Protein AF-A0A498MNS9-F1 (afdb_monomer_lite)

InterPro domains:
  IPR002677 Large ribosomal subunit protein bL32 [PF01783] (66-121)
  IPR002677 Large ribosomal subunit protein bL32 [TIGR01031] (66-114)
  IPR011332 Zinc-binding ribosomal protein [SSF57829] (63-121)
  IPR034607 Coiled-coil domain-containing protein 127 [PF28343] (190-425)
  IPR034607 Coiled-coil domain-containing protein 127 [PTHR31958] (163-426)

Structure (mmCIF, N/CA/C/O backbone):
data_AF-A0A498MNS9-F1
#
_entry.id   AF-A0A498MNS9-F1
#
loop_
_atom_site.group_PDB
_atom_site.id
_atom_site.type_symbol
_atom_site.label_atom_id
_atom_site.label_alt_id
_atom_site.label_comp_id
_atom_site.label_asym_id
_atom_site.label_entity_id
_atom_site.label_seq_id
_atom_site.pdbx_PDB_ins_code
_atom_site.Cartn_x
_atom_site.Cartn_y
_atom_site.Cartn_z
_atom_site.occupancy
_atom_site.B_iso_or_equiv
_atom_site.auth_seq_id
_atom_site.auth_comp_id
_atom_site.auth_asym_id
_atom_site.auth_atom_id
_atom_site.pdbx_PDB_model_num
ATOM 1 N N . MET A 1 1 ? -35.831 -15.239 -23.047 1.00 54.38 1 MET A N 1
ATOM 2 C CA . MET A 1 1 ? -35.085 -14.597 -24.155 1.00 54.38 1 MET A CA 1
ATOM 3 C C . MET A 1 1 ? -33.634 -15.037 -24.054 1.00 54.38 1 MET A C 1
ATOM 5 O O . MET A 1 1 ? -33.126 -15.076 -22.940 1.00 54.38 1 MET A O 1
ATOM 9 N N . SER A 1 2 ? -32.997 -15.448 -25.152 1.00 64.31 2 SER A N 1
ATOM 10 C CA . SER A 1 2 ? -31.610 -15.935 -25.119 1.00 64.31 2 SER A CA 1
ATOM 11 C C . SER A 1 2 ? -30.635 -14.805 -24.759 1.00 64.31 2 SER A C 1
ATOM 13 O O . SER A 1 2 ? -30.847 -13.654 -25.143 1.00 64.31 2 SER A O 1
ATOM 15 N N . LEU A 1 3 ? -29.537 -15.133 -24.068 1.00 61.75 3 LEU A N 1
ATOM 16 C CA . LEU A 1 3 ? -28.428 -14.204 -23.785 1.00 61.75 3 LEU A CA 1
ATOM 17 C C . LEU A 1 3 ? -27.910 -13.505 -25.055 1.00 61.75 3 LEU A C 1
ATOM 19 O O . LEU A 1 3 ? -27.561 -12.329 -25.020 1.00 61.75 3 LEU A O 1
ATOM 23 N N . SER A 1 4 ? -27.949 -14.194 -26.198 1.00 63.38 4 SER A N 1
ATOM 24 C CA . SER A 1 4 ? -27.616 -13.626 -27.507 1.00 63.38 4 SER A CA 1
ATOM 25 C C . SER A 1 4 ? -28.572 -12.509 -27.944 1.00 63.38 4 SER A C 1
ATOM 27 O O . SER A 1 4 ? -28.119 -11.494 -28.466 1.00 63.38 4 SER A O 1
ATOM 29 N N . GLY A 1 5 ? -29.875 -12.640 -27.680 1.00 72.88 5 GLY A N 1
ATOM 30 C CA . GLY A 1 5 ? -30.862 -11.603 -27.990 1.00 72.88 5 GLY A CA 1
ATOM 31 C C . GLY A 1 5 ? -30.709 -10.363 -27.109 1.00 72.88 5 GLY A C 1
ATOM 32 O O . GLY A 1 5 ? -30.878 -9.243 -27.585 1.00 72.88 5 GLY A O 1
ATOM 33 N N . LEU A 1 6 ? -30.324 -10.550 -25.842 1.00 73.12 6 LEU A N 1
ATOM 34 C CA . LEU A 1 6 ? -30.111 -9.450 -24.897 1.00 73.12 6 LEU A CA 1
ATOM 35 C C . LEU A 1 6 ? -28.834 -8.664 -25.237 1.00 73.12 6 LEU A C 1
ATOM 37 O O . LEU A 1 6 ? -28.858 -7.436 -25.267 1.00 73.12 6 LEU A O 1
ATOM 41 N N . LEU A 1 7 ? -27.756 -9.358 -25.616 1.00 72.38 7 LEU A N 1
ATOM 42 C CA . LEU A 1 7 ? -26.520 -8.730 -26.097 1.00 72.38 7 LEU A CA 1
ATOM 43 C C . LEU A 1 7 ? -26.726 -7.971 -27.415 1.00 72.38 7 LEU A C 1
ATOM 45 O O . LEU A 1 7 ? -26.225 -6.858 -27.569 1.00 72.38 7 LEU A O 1
ATOM 49 N N . GLN A 1 8 ? -27.513 -8.519 -28.346 1.00 70.00 8 GLN A N 1
ATOM 50 C CA . GLN A 1 8 ? -27.860 -7.820 -29.588 1.00 70.00 8 GLN A CA 1
ATOM 51 C C . GLN A 1 8 ? -28.734 -6.587 -29.338 1.00 70.00 8 GLN A C 1
ATOM 53 O O . GLN A 1 8 ? -28.559 -5.561 -29.997 1.00 70.00 8 GLN A O 1
ATOM 58 N N . PHE A 1 9 ? -29.660 -6.659 -28.382 1.00 76.62 9 PHE A N 1
ATOM 59 C CA . PHE A 1 9 ? -30.504 -5.528 -28.006 1.00 76.62 9 PHE A CA 1
ATOM 60 C C . PHE A 1 9 ? -29.696 -4.403 -27.346 1.00 76.62 9 PHE A C 1
ATOM 62 O O . PHE A 1 9 ? -29.847 -3.237 -27.717 1.00 76.62 9 PHE A O 1
ATOM 69 N N . VAL A 1 10 ? -28.792 -4.744 -26.424 1.00 77.69 10 VAL A N 1
ATOM 70 C CA . VAL A 1 10 ? -27.886 -3.777 -25.786 1.00 77.69 10 VAL A CA 1
ATOM 71 C C . VAL A 1 10 ? -26.936 -3.161 -26.814 1.00 77.69 10 VAL A C 1
ATOM 73 O O . VAL A 1 10 ? -26.810 -1.940 -26.854 1.00 77.69 10 VAL A O 1
ATOM 76 N N . GLY A 1 11 ? -26.360 -3.964 -27.715 1.00 78.44 11 GLY A N 1
ATOM 77 C CA . GLY A 1 11 ? -25.499 -3.463 -28.791 1.00 78.44 11 GLY A CA 1
ATOM 78 C C . GLY A 1 11 ? -26.210 -2.459 -29.705 1.00 78.44 11 GLY A C 1
ATOM 79 O O . GLY A 1 11 ? -25.687 -1.382 -29.978 1.00 78.44 11 GLY A O 1
ATOM 80 N N . ARG A 1 12 ? -27.455 -2.753 -30.103 1.00 77.00 12 ARG A N 1
ATOM 81 C CA . ARG A 1 12 ? -28.282 -1.833 -30.909 1.00 77.00 12 ARG A CA 1
ATOM 82 C C . ARG A 1 12 ? -28.687 -0.569 -30.151 1.00 77.00 12 ARG A C 1
ATOM 84 O O . ARG A 1 12 ? -28.869 0.478 -30.767 1.00 77.00 12 ARG A O 1
ATOM 91 N N . SER A 1 13 ? -28.858 -0.665 -28.835 1.00 75.62 13 SER A N 1
ATOM 92 C CA . SER A 1 13 ? -29.242 0.473 -27.995 1.00 75.62 13 SER A CA 1
ATOM 93 C C . SER A 1 13 ? -28.069 1.430 -27.791 1.00 75.62 13 SER A C 1
ATOM 95 O O . SER A 1 13 ? -28.252 2.640 -27.893 1.00 75.62 13 SER A O 1
ATOM 97 N N . LEU A 1 14 ? -26.862 0.891 -27.598 1.00 77.88 14 LEU A N 1
ATOM 98 C CA . LEU A 1 14 ? -25.627 1.670 -27.493 1.00 77.88 14 LEU A CA 1
ATOM 99 C C . LEU A 1 14 ? -25.292 2.389 -28.804 1.00 77.88 14 LEU A C 1
ATOM 101 O O . LEU A 1 14 ? -25.044 3.589 -28.777 1.00 77.88 14 LEU A O 1
ATOM 105 N N . GLN A 1 15 ? -25.418 1.715 -29.951 1.00 73.56 15 GLN A N 1
ATOM 106 C CA . GLN A 1 15 ? -25.211 2.349 -31.261 1.00 73.56 15 GLN A CA 1
ATOM 107 C C . GLN A 1 15 ? -26.177 3.515 -31.521 1.00 73.56 15 GLN A C 1
ATOM 109 O O . GLN A 1 15 ? -25.787 4.537 -32.078 1.00 73.56 15 GLN A O 1
ATOM 114 N N . ARG A 1 16 ? -27.445 3.404 -31.099 1.00 75.19 16 ARG A N 1
ATOM 115 C CA . ARG A 1 16 ? -28.406 4.518 -31.217 1.00 75.19 16 ARG A CA 1
ATOM 116 C C . ARG A 1 16 ? -28.069 5.678 -30.292 1.00 75.19 16 ARG A C 1
ATOM 118 O O . ARG A 1 16 ? -28.334 6.824 -30.647 1.00 75.19 16 ARG A O 1
ATOM 125 N N . LEU A 1 17 ? -27.536 5.383 -29.111 1.00 76.69 17 LEU A N 1
ATOM 126 C CA . LEU A 1 17 ? -27.167 6.395 -28.131 1.00 76.69 17 LEU A CA 1
ATOM 127 C C . LEU A 1 17 ? -25.922 7.165 -28.592 1.00 76.69 17 LEU A C 1
ATOM 129 O O . LEU A 1 17 ? -25.928 8.390 -28.538 1.00 76.69 17 LEU A O 1
ATOM 133 N N . GLU A 1 18 ? -24.929 6.475 -29.158 1.00 73.25 18 GLU A N 1
ATOM 134 C CA . GLU A 1 18 ? -23.780 7.099 -29.829 1.00 73.25 18 GLU A CA 1
ATOM 135 C C . GLU A 1 18 ? -24.211 7.985 -31.001 1.00 73.25 18 GLU A C 1
ATOM 137 O O . GLU A 1 18 ? -23.781 9.133 -31.086 1.00 73.25 18 GLU A O 1
ATOM 142 N N . LEU A 1 19 ? -25.120 7.504 -31.858 1.00 70.69 19 LEU A N 1
ATOM 143 C CA . LEU A 1 19 ? -25.599 8.280 -33.006 1.00 70.69 19 LEU A CA 1
ATOM 144 C C . LEU A 1 19 ? -26.321 9.567 -32.571 1.00 70.69 19 LEU A C 1
ATOM 146 O O . LEU A 1 19 ? -26.144 10.620 -33.178 1.00 70.69 19 LEU A O 1
ATOM 150 N N . ARG A 1 20 ? -27.117 9.497 -31.497 1.00 72.50 20 ARG A N 1
ATOM 151 C CA . ARG A 1 20 ? -27.817 10.671 -30.955 1.00 72.50 20 ARG A CA 1
ATOM 152 C C . ARG A 1 20 ? -26.892 11.640 -30.234 1.00 72.50 20 ARG A C 1
ATOM 154 O O . ARG A 1 20 ? -27.123 12.840 -30.318 1.00 72.50 20 ARG A O 1
ATOM 161 N N . LEU A 1 21 ? -25.859 11.147 -29.553 1.00 71.75 21 LEU A N 1
ATOM 162 C CA . LEU A 1 21 ? -24.833 12.001 -28.953 1.00 71.75 21 LEU A CA 1
ATOM 163 C C . LEU A 1 21 ? -24.004 12.715 -30.027 1.00 71.75 21 LEU A C 1
ATOM 165 O O . LEU A 1 21 ? -23.741 13.904 -29.883 1.00 71.75 21 LEU A O 1
ATOM 169 N N . ALA A 1 22 ? -23.660 12.031 -31.121 1.00 64.50 22 ALA A N 1
ATOM 170 C CA . ALA A 1 22 ? -22.956 12.632 -32.253 1.00 64.50 22 ALA A CA 1
ATOM 171 C C . ALA A 1 22 ? -23.794 13.724 -32.944 1.00 64.50 22 ALA A C 1
ATOM 173 O O . ALA A 1 22 ? -23.281 14.808 -33.215 1.00 64.50 22 ALA A O 1
ATOM 174 N N . GLN A 1 23 ? -25.096 13.482 -33.141 1.00 68.44 23 GLN A N 1
ATOM 175 C CA . GLN A 1 23 ? -26.033 14.482 -33.675 1.00 68.44 23 GLN A CA 1
ATOM 176 C C . GLN A 1 23 ? -26.231 15.670 -32.722 1.00 68.44 23 GLN A C 1
ATOM 178 O O . GLN A 1 23 ? -26.249 16.815 -33.163 1.00 68.44 23 GLN A O 1
ATOM 183 N N . ALA A 1 24 ? -26.334 15.424 -31.412 1.00 67.62 24 ALA A N 1
ATOM 184 C CA . ALA A 1 24 ? -26.451 16.486 -30.410 1.00 67.62 24 ALA A CA 1
ATOM 185 C C . ALA A 1 24 ? -25.174 17.337 -30.288 1.00 67.62 24 ALA A C 1
ATOM 187 O O . ALA A 1 24 ? -25.247 18.497 -29.893 1.00 67.62 24 ALA A O 1
ATOM 188 N N . ALA A 1 25 ? -24.018 16.772 -30.643 1.00 70.44 25 ALA A N 1
ATOM 189 C CA . ALA A 1 25 ? -22.735 17.463 -30.698 1.00 70.44 25 ALA A CA 1
ATOM 190 C C . ALA A 1 25 ? -22.454 18.139 -32.059 1.00 70.44 25 ALA A C 1
ATOM 192 O O . ALA A 1 25 ? -21.362 18.666 -32.248 1.00 70.44 25 ALA A O 1
ATOM 193 N N . GLY A 1 26 ? -23.419 18.148 -32.990 1.00 51.19 26 GLY A N 1
ATOM 194 C CA . GLY A 1 26 ? -23.318 18.873 -34.263 1.00 51.19 26 GLY A CA 1
ATOM 195 C C . GLY A 1 26 ? -22.432 18.211 -35.322 1.00 51.19 26 GLY A C 1
ATOM 196 O O . GLY A 1 26 ? -22.042 18.864 -36.285 1.00 51.19 26 GLY A O 1
ATOM 197 N N . PHE A 1 27 ? -22.103 16.925 -35.168 1.00 54.16 27 PHE A N 1
ATOM 198 C CA . PHE A 1 27 ? -21.364 16.181 -36.188 1.00 54.16 27 PHE A CA 1
ATOM 199 C C . PHE A 1 27 ? -22.334 15.645 -37.247 1.00 54.16 27 PHE A C 1
ATOM 201 O O . PHE A 1 27 ? -22.854 14.532 -37.128 1.00 54.16 27 PHE A O 1
ATOM 208 N N . ASP A 1 28 ? -22.580 16.432 -38.294 1.00 45.22 28 ASP A N 1
ATOM 209 C CA . ASP A 1 28 ? -23.341 15.975 -39.454 1.00 45.22 28 ASP A CA 1
ATOM 210 C C . ASP A 1 28 ? -22.520 14.979 -40.296 1.00 45.22 28 ASP A C 1
ATOM 212 O O . ASP A 1 28 ? -21.557 15.321 -40.975 1.00 45.22 28 ASP A O 1
ATOM 216 N N . SER A 1 29 ? -22.947 13.715 -40.232 1.00 47.81 29 SER A N 1
ATOM 217 C CA . SER A 1 29 ? -22.805 12.662 -41.246 1.00 47.81 29 SER A CA 1
ATOM 218 C C . SER A 1 29 ? -21.430 12.486 -41.920 1.00 47.81 29 SER A C 1
ATOM 220 O O . SER A 1 29 ? -21.257 12.796 -43.100 1.00 47.81 29 SER A O 1
ATOM 222 N N . PHE A 1 30 ? -20.503 11.788 -41.258 1.00 43.62 30 PHE A N 1
ATOM 223 C CA . PHE A 1 30 ? -19.443 11.072 -41.977 1.00 43.62 30 PHE A CA 1
ATOM 224 C C . PHE A 1 30 ? -19.963 9.702 -42.435 1.00 43.62 30 PHE A C 1
ATOM 226 O O . PHE A 1 30 ? -20.136 8.781 -41.635 1.00 43.62 30 PHE A O 1
ATOM 233 N N . GLY A 1 31 ? -20.236 9.571 -43.736 1.00 51.41 31 GLY A N 1
ATOM 234 C CA . GLY A 1 31 ? -20.428 8.269 -44.380 1.00 51.41 31 GLY A CA 1
ATOM 235 C C . GLY A 1 31 ? -19.128 7.446 -44.376 1.00 51.41 31 GLY A C 1
ATOM 236 O O . GLY A 1 31 ? -18.044 8.011 -44.212 1.00 51.41 31 GLY A O 1
ATOM 237 N N . PRO A 1 32 ? -19.191 6.113 -44.550 1.00 45.16 32 PRO A N 1
ATOM 238 C CA . PRO A 1 32 ? -18.001 5.272 -44.502 1.00 45.16 32 PRO A CA 1
ATOM 239 C C . PRO A 1 32 ? -17.134 5.512 -45.747 1.00 45.16 32 PRO A C 1
ATOM 241 O O . PRO A 1 32 ? -17.476 5.076 -46.844 1.00 45.16 32 PRO A O 1
ATOM 244 N N . ALA A 1 33 ? -16.004 6.202 -45.584 1.00 39.38 33 ALA A N 1
ATOM 245 C CA . ALA A 1 33 ? -14.992 6.339 -46.626 1.00 39.38 33 ALA A CA 1
ATOM 246 C C . ALA A 1 33 ? -14.007 5.158 -46.576 1.00 39.38 33 ALA A C 1
ATOM 248 O O . ALA A 1 33 ? -13.471 4.810 -45.522 1.00 39.38 33 ALA A O 1
ATOM 249 N N . LEU A 1 34 ? -13.779 4.539 -47.735 1.00 39.81 34 LEU A N 1
ATOM 250 C CA . LEU A 1 34 ? -12.823 3.454 -47.952 1.00 39.81 34 LEU A CA 1
ATOM 251 C C . LEU A 1 34 ? -11.392 3.967 -47.692 1.00 39.81 34 LEU A C 1
ATOM 253 O O . LEU A 1 34 ? -10.909 4.841 -48.410 1.00 39.81 34 LEU A O 1
ATOM 257 N N . ALA A 1 35 ? -10.697 3.434 -46.687 1.00 35.97 35 ALA A N 1
ATOM 258 C CA . ALA A 1 35 ? -9.305 3.793 -46.423 1.00 35.97 35 ALA A CA 1
ATOM 259 C C . ALA A 1 35 ? -8.363 2.977 -47.326 1.00 35.97 35 ALA A C 1
ATOM 261 O O . ALA A 1 35 ? -8.103 1.803 -47.065 1.00 35.97 35 ALA A O 1
ATOM 262 N N . VAL A 1 36 ? -7.833 3.602 -48.381 1.00 38.34 36 VAL A N 1
ATOM 263 C CA . VAL A 1 36 ? -6.675 3.088 -49.129 1.00 38.34 36 VAL A CA 1
ATOM 264 C C . VAL A 1 36 ? -5.430 3.788 -48.593 1.00 38.34 36 VAL A C 1
ATOM 266 O O . VAL A 1 36 ? -5.322 5.010 -48.644 1.00 38.34 36 VAL A O 1
ATOM 269 N N . ASN A 1 37 ? -4.500 3.010 -48.043 1.00 35.88 37 ASN A N 1
ATOM 270 C CA . ASN A 1 37 ? -3.273 3.518 -47.440 1.00 35.88 37 ASN A CA 1
ATOM 271 C C . ASN A 1 37 ? -2.196 3.675 -48.532 1.00 35.88 37 ASN A C 1
ATOM 273 O O . ASN A 1 37 ? -1.718 2.676 -49.067 1.00 35.88 37 ASN A O 1
ATOM 277 N N . GLY A 1 38 ? -1.828 4.912 -48.873 1.00 36.38 38 GLY A N 1
ATOM 278 C CA . GLY A 1 38 ? -0.730 5.238 -49.793 1.00 36.38 38 GLY A CA 1
ATOM 279 C C . GLY A 1 38 ? 0.237 6.245 -49.151 1.00 36.38 38 GLY A C 1
ATOM 280 O O . GLY A 1 38 ? -0.215 7.104 -48.394 1.00 36.38 38 GLY A O 1
ATOM 281 N N . PRO A 1 39 ? 1.558 6.155 -49.395 1.00 39.47 39 PRO A N 1
ATOM 282 C CA . PRO A 1 39 ? 2.537 7.001 -48.721 1.00 39.47 39 PRO A CA 1
ATOM 283 C C . PRO A 1 39 ? 2.479 8.440 -49.256 1.00 39.47 39 PRO A C 1
ATOM 285 O O . PRO A 1 39 ? 2.589 8.676 -50.457 1.00 39.47 39 PRO A O 1
ATOM 288 N N . GLN A 1 40 ? 2.318 9.404 -48.345 1.00 34.16 40 GLN A N 1
ATOM 289 C CA . GLN A 1 40 ? 2.332 10.838 -48.637 1.00 34.16 40 GLN A CA 1
ATOM 290 C C . GLN A 1 40 ? 3.698 11.275 -49.176 1.00 34.16 40 GLN A C 1
ATOM 292 O O . GLN A 1 40 ? 4.693 11.281 -48.453 1.00 34.16 40 GLN A O 1
ATOM 297 N N . ILE A 1 41 ? 3.722 11.711 -50.433 1.00 41.12 41 ILE A N 1
ATOM 298 C CA . ILE A 1 41 ? 4.791 12.533 -50.997 1.00 41.12 41 ILE A CA 1
ATOM 299 C C . ILE A 1 41 ? 4.107 13.724 -51.671 1.00 41.12 41 ILE A C 1
ATOM 301 O O . ILE A 1 41 ? 3.761 13.638 -52.840 1.00 41.12 41 ILE A O 1
ATOM 305 N N . LEU A 1 42 ? 3.857 14.805 -50.924 1.00 32.44 42 LEU A N 1
ATOM 306 C CA . LEU A 1 42 ? 3.933 16.190 -51.419 1.00 32.44 42 LEU A CA 1
ATOM 307 C C . LEU A 1 42 ? 3.801 17.192 -50.244 1.00 32.44 42 LEU A C 1
ATOM 309 O O . LEU A 1 42 ? 3.102 16.889 -49.274 1.00 32.44 42 LEU A O 1
ATOM 313 N N . PRO A 1 43 ? 4.446 18.376 -50.307 1.00 41.09 43 PRO A N 1
ATOM 314 C CA . PRO A 1 43 ? 4.359 19.404 -49.273 1.00 41.09 43 PRO A CA 1
ATOM 315 C C . PRO A 1 43 ? 3.013 20.138 -49.334 1.00 41.09 43 PRO A C 1
ATOM 317 O O . PRO A 1 43 ? 2.502 20.422 -50.417 1.00 41.09 43 PRO A O 1
ATOM 320 N N . GLN A 1 44 ? 2.455 20.458 -48.163 1.00 31.78 44 GLN A N 1
ATOM 321 C CA . GLN A 1 44 ? 1.212 21.218 -48.028 1.00 31.78 44 GLN A CA 1
ATOM 322 C C . GLN A 1 44 ? 1.333 22.602 -48.678 1.00 31.78 44 GLN A C 1
ATOM 324 O O . GLN A 1 44 ? 2.264 23.360 -48.406 1.00 31.78 44 GLN A O 1
ATOM 329 N N . SER A 1 45 ? 0.359 22.921 -49.527 1.00 34.28 45 SER A N 1
ATOM 330 C CA . SER A 1 45 ? 0.161 24.237 -50.117 1.00 34.28 45 SER A CA 1
ATOM 331 C C . SER A 1 45 ? -0.232 25.252 -49.047 1.00 34.28 45 SER A C 1
ATOM 333 O O . SER A 1 45 ? -1.192 25.049 -48.303 1.00 34.28 45 SER A O 1
ATOM 335 N N . HIS A 1 46 ? 0.493 26.368 -49.023 1.00 36.81 46 HIS A N 1
ATOM 336 C CA . HIS A 1 46 ? 0.083 27.595 -48.359 1.00 36.81 46 HIS A CA 1
ATOM 337 C C . HIS A 1 46 ? -1.306 28.017 -48.859 1.00 36.81 46 HIS A C 1
ATOM 339 O O . HIS A 1 46 ? -1.463 28.340 -50.034 1.00 36.81 46 HIS A O 1
ATOM 345 N N . HIS A 1 47 ? -2.292 28.046 -47.964 1.00 34.72 47 HIS A N 1
ATOM 346 C CA . HIS A 1 47 ? -3.485 28.865 -48.139 1.00 34.72 47 HIS A CA 1
ATOM 347 C C . HIS A 1 47 ? -3.328 30.116 -47.279 1.00 34.72 47 HIS A C 1
ATOM 349 O O . HIS A 1 47 ? -3.354 30.058 -46.054 1.00 34.72 47 HIS A O 1
ATOM 355 N N . SER A 1 48 ? -3.130 31.243 -47.954 1.00 37.66 48 SER A N 1
ATOM 356 C CA . SER A 1 48 ? -3.360 32.582 -47.428 1.00 37.66 48 SER A CA 1
ATOM 357 C C . SER A 1 48 ? -4.689 33.082 -47.987 1.00 37.66 48 SER A C 1
ATOM 359 O O . SER A 1 48 ? -4.780 33.295 -49.196 1.00 37.66 48 SER A O 1
ATOM 361 N N . SER A 1 49 ? -5.703 33.231 -47.141 1.00 34.69 49 SER A N 1
ATOM 362 C CA . SER A 1 49 ? -6.646 34.365 -47.119 1.00 34.69 49 SER A CA 1
ATOM 363 C C . SER A 1 49 ? -7.739 34.096 -46.082 1.00 34.69 49 SER A C 1
ATOM 365 O O . SER A 1 49 ? -8.450 33.101 -46.161 1.00 34.69 49 SER A O 1
ATOM 367 N N . ASP A 1 50 ? -7.813 35.028 -45.136 1.00 37.22 50 ASP A N 1
ATOM 368 C CA . ASP A 1 50 ? -9.024 35.516 -44.479 1.00 37.22 50 ASP A CA 1
ATOM 369 C C . ASP A 1 50 ? -9.760 34.586 -43.505 1.00 37.22 50 ASP A C 1
ATOM 371 O O . ASP A 1 50 ? -10.807 34.035 -43.815 1.00 37.22 50 ASP A O 1
ATOM 375 N N . GLU A 1 51 ? -9.256 34.533 -42.266 1.00 38.97 51 GLU A N 1
ATOM 376 C CA . GLU A 1 51 ? -10.103 34.512 -41.060 1.00 38.97 51 GLU A CA 1
ATOM 377 C C . GLU A 1 51 ? -9.306 35.027 -39.838 1.00 38.97 51 GLU A C 1
ATOM 379 O O . GLU A 1 51 ? -8.993 34.320 -38.880 1.00 38.97 51 GLU A O 1
ATOM 384 N N . GLU A 1 52 ? -8.941 36.314 -39.868 1.00 48.06 52 GLU A N 1
ATOM 385 C CA . GLU A 1 52 ? -8.686 37.072 -38.637 1.00 48.06 52 GLU A CA 1
ATOM 386 C C . GLU A 1 52 ? -10.036 37.317 -37.942 1.00 48.06 52 GLU A C 1
ATOM 388 O O . GLU A 1 52 ? -10.728 38.278 -38.267 1.00 48.06 52 GLU A O 1
ATOM 393 N N . ASN A 1 53 ? -10.433 36.394 -37.056 1.00 42.56 53 ASN A N 1
ATOM 394 C CA . ASN A 1 53 ? -11.321 36.562 -35.883 1.00 42.56 53 ASN A CA 1
ATOM 395 C C . ASN A 1 53 ? -12.070 35.263 -35.531 1.00 42.56 53 ASN A C 1
ATOM 397 O O . ASN A 1 53 ? -13.281 35.259 -35.323 1.00 42.56 53 ASN A O 1
ATOM 401 N N . SER A 1 54 ? -11.366 34.143 -35.383 1.00 48.06 54 SER A N 1
ATOM 402 C CA . SER A 1 54 ? -11.846 33.116 -34.459 1.00 48.06 54 SER A CA 1
ATOM 403 C C . SER A 1 54 ? -11.383 33.526 -33.061 1.00 48.06 54 SER A C 1
ATOM 405 O O . SER A 1 54 ? -10.216 33.316 -32.714 1.00 48.06 54 SER A O 1
ATOM 407 N N . GLU A 1 55 ? -12.254 34.175 -32.278 1.00 53.28 55 GLU A N 1
ATOM 408 C CA . GLU A 1 55 ? -11.988 34.363 -30.847 1.00 53.28 55 GLU A CA 1
ATOM 409 C C . GLU A 1 55 ? -11.566 33.010 -30.255 1.00 53.28 55 GLU A C 1
ATOM 411 O O . GLU A 1 55 ? -12.214 32.001 -30.553 1.00 53.28 55 GLU A O 1
ATOM 416 N N . PRO A 1 56 ? -10.481 32.942 -29.458 1.00 53.62 56 PRO A N 1
ATOM 417 C CA . PRO A 1 56 ? -10.068 31.684 -28.865 1.00 53.62 56 PRO A CA 1
ATOM 418 C C . PRO A 1 56 ? -11.233 31.181 -28.023 1.00 53.62 56 PRO A C 1
ATOM 420 O O . PRO A 1 56 ? -11.621 31.813 -27.037 1.00 53.62 56 PRO A O 1
ATOM 423 N N . SER A 1 57 ? -11.811 30.058 -28.447 1.00 57.06 57 SER A N 1
ATOM 424 C CA . SER A 1 57 ? -12.907 29.391 -27.762 1.00 57.06 57 SER A CA 1
ATOM 425 C C . SER A 1 57 ? -12.612 29.380 -26.260 1.00 57.06 57 SER A C 1
ATOM 427 O O . SER A 1 57 ? -11.500 29.048 -25.853 1.00 57.06 57 SER A O 1
ATOM 429 N N . PHE A 1 58 ? -13.582 29.718 -25.405 1.00 53.91 58 PHE A N 1
ATOM 430 C CA . PHE A 1 58 ? -13.415 29.724 -23.938 1.00 53.91 58 PHE A CA 1
ATOM 431 C C . PHE A 1 58 ? -12.736 28.441 -23.401 1.00 53.91 58 PHE A C 1
ATOM 433 O O . PHE A 1 58 ? -11.983 28.471 -22.428 1.00 53.91 58 PHE A O 1
ATOM 440 N N . LEU A 1 59 ? -12.951 27.318 -24.092 1.00 55.09 59 LEU A N 1
ATOM 441 C CA . LEU A 1 59 ? -12.342 26.019 -23.815 1.00 55.09 59 LEU A CA 1
ATOM 442 C C . LEU A 1 59 ? -10.844 25.931 -24.173 1.00 55.09 59 LEU A C 1
ATOM 444 O O . LEU A 1 59 ? -10.104 25.276 -23.439 1.00 55.09 59 LEU A O 1
ATOM 448 N N . ASP A 1 60 ? -10.375 26.622 -25.215 1.00 55.25 60 ASP A N 1
ATOM 449 C CA . ASP A 1 60 ? -8.947 26.706 -25.560 1.00 55.25 60 ASP A CA 1
ATOM 450 C C . ASP A 1 60 ? -8.172 27.506 -24.504 1.00 55.25 60 ASP A C 1
ATOM 452 O O . ASP A 1 60 ? -7.079 27.116 -24.106 1.00 55.25 60 ASP A O 1
ATOM 456 N N . SER A 1 61 ? -8.766 28.558 -23.935 1.00 56.19 61 SER A N 1
ATOM 457 C CA . SER A 1 61 ? -8.146 29.315 -22.834 1.00 56.19 61 SER A CA 1
ATOM 458 C C . SER A 1 61 ? -8.022 28.487 -21.539 1.00 56.19 61 SER A C 1
ATOM 460 O O . SER A 1 61 ? -7.018 28.556 -20.827 1.00 56.19 61 SER A O 1
ATOM 462 N N . ILE A 1 62 ? -9.002 27.626 -21.245 1.00 58.84 62 ILE A N 1
ATOM 463 C CA . ILE A 1 62 ? -9.019 26.806 -20.021 1.00 58.84 62 ILE A CA 1
ATOM 464 C C . ILE A 1 62 ? -7.992 25.668 -20.066 1.00 58.84 62 ILE A C 1
ATOM 466 O O . ILE A 1 62 ? -7.328 25.404 -19.059 1.00 58.84 62 ILE A O 1
ATOM 470 N N . PHE A 1 63 ? -7.823 25.001 -21.212 1.00 55.75 63 PHE A N 1
ATOM 471 C CA . PHE A 1 63 ? -6.858 23.902 -21.335 1.00 55.75 63 PHE A CA 1
ATOM 472 C C . PHE A 1 63 ? -5.400 24.381 -21.331 1.00 55.75 63 PHE A C 1
ATOM 474 O O . PHE A 1 63 ? -4.525 23.669 -20.831 1.00 55.75 63 PHE A O 1
ATOM 481 N N . TRP A 1 64 ? -5.137 25.607 -21.792 1.00 56.62 64 TRP A N 1
ATOM 482 C CA . TRP A 1 64 ? -3.797 26.204 -21.794 1.00 56.62 64 TRP A CA 1
ATOM 483 C C . TRP A 1 64 ? -3.357 26.758 -20.426 1.00 56.62 64 TRP A C 1
ATOM 485 O O . TRP A 1 64 ? -2.176 27.040 -20.228 1.00 56.62 64 TRP A O 1
ATOM 495 N N . MET A 1 65 ? -4.260 26.832 -19.440 1.00 62.41 65 MET A N 1
ATOM 496 C CA . MET A 1 65 ? -3.943 27.236 -18.060 1.00 62.41 65 MET A CA 1
ATOM 497 C C . MET A 1 65 ? -3.631 26.068 -17.107 1.00 62.41 65 MET A C 1
ATOM 499 O O . MET A 1 65 ? -3.391 26.280 -15.913 1.00 62.41 65 MET A O 1
ATOM 503 N N . ALA A 1 66 ? -3.601 24.823 -17.595 1.00 71.75 66 ALA A N 1
ATOM 504 C CA . ALA A 1 66 ? -3.291 23.655 -16.775 1.00 71.75 66 ALA A CA 1
ATOM 505 C C . ALA A 1 66 ? -1.788 23.566 -16.444 1.00 71.75 66 ALA A C 1
ATOM 507 O O . ALA A 1 66 ? -1.027 22.797 -17.029 1.00 71.75 66 ALA A O 1
ATOM 508 N N . ALA A 1 67 ? -1.350 24.336 -15.449 1.00 81.88 67 ALA A N 1
ATOM 509 C CA . ALA A 1 67 ? -0.003 24.245 -14.900 1.00 81.88 67 ALA A CA 1
ATOM 510 C C . ALA A 1 67 ? 0.059 23.222 -13.746 1.00 81.88 67 ALA A C 1
ATOM 512 O O . ALA A 1 67 ? -0.847 23.166 -12.905 1.00 81.88 67 ALA A O 1
ATOM 513 N N . PRO A 1 68 ? 1.137 22.421 -13.628 1.00 84.06 68 PRO A N 1
ATOM 514 C CA . PRO A 1 68 ? 1.338 21.545 -12.480 1.00 84.06 68 PRO A CA 1
ATOM 515 C C . PRO A 1 68 ? 1.285 22.338 -11.168 1.00 84.06 68 PRO A C 1
ATOM 517 O O . PRO A 1 68 ? 2.168 23.141 -10.879 1.00 84.06 68 PRO A O 1
ATOM 520 N N . LYS A 1 69 ? 0.269 22.078 -10.336 1.00 88.69 69 LYS A N 1
ATOM 521 C CA . LYS A 1 69 ? 0.041 22.839 -9.095 1.00 88.69 69 LYS A CA 1
ATOM 522 C C . LYS A 1 69 ? 1.207 22.757 -8.102 1.00 88.69 69 LYS A C 1
ATOM 524 O O . LYS A 1 69 ? 1.389 23.663 -7.294 1.00 88.69 69 LYS A O 1
ATOM 529 N N . LYS A 1 70 ? 1.969 21.658 -8.126 1.00 91.56 70 LYS A N 1
ATOM 530 C CA . LYS A 1 70 ? 3.137 21.417 -7.265 1.00 91.56 70 LYS A CA 1
ATOM 531 C C . LYS A 1 70 ? 4.233 20.681 -8.032 1.00 91.56 70 LYS A C 1
ATOM 533 O O . LYS A 1 70 ? 3.955 19.787 -8.835 1.00 91.56 70 LYS A O 1
ATOM 538 N N . ARG A 1 71 ? 5.493 20.998 -7.718 1.00 91.75 71 ARG A N 1
ATOM 539 C CA . ARG A 1 71 ? 6.657 20.227 -8.175 1.00 91.75 71 ARG A CA 1
ATOM 540 C C . ARG A 1 71 ? 6.615 18.824 -7.563 1.00 91.75 71 ARG A C 1
ATOM 542 O O . ARG A 1 71 ? 6.451 18.677 -6.356 1.00 91.75 71 ARG A O 1
ATOM 549 N N . ARG A 1 72 ? 6.797 17.786 -8.384 1.00 93.44 72 ARG A N 1
ATOM 550 C CA . ARG A 1 72 ? 6.899 16.401 -7.892 1.00 93.44 72 ARG A CA 1
ATOM 551 C C . ARG A 1 72 ? 8.221 16.197 -7.156 1.00 93.44 72 ARG A C 1
ATOM 553 O O . ARG A 1 72 ? 9.264 16.642 -7.640 1.00 93.44 72 ARG A O 1
ATOM 560 N N . THR A 1 73 ? 8.182 15.492 -6.030 1.00 94.00 73 THR A N 1
ATOM 561 C CA . THR A 1 73 ? 9.392 15.147 -5.277 1.00 94.00 73 THR A CA 1
ATOM 562 C C . THR A 1 73 ? 10.254 14.136 -6.039 1.00 94.00 73 THR A C 1
ATOM 564 O O . THR A 1 73 ? 9.825 13.523 -7.029 1.00 94.00 73 THR A O 1
ATOM 567 N N . ILE A 1 74 ? 11.507 13.977 -5.613 1.00 95.25 74 ILE A N 1
ATOM 568 C CA . ILE A 1 74 ? 12.439 13.049 -6.255 1.00 95.25 74 ILE A CA 1
ATOM 569 C C . ILE A 1 74 ? 12.013 11.591 -6.047 1.00 95.25 74 ILE A C 1
ATOM 571 O O . ILE A 1 74 ? 12.147 10.794 -6.973 1.00 95.25 74 ILE A O 1
ATOM 575 N N . GLU A 1 75 ? 11.423 11.255 -4.900 1.00 94.88 75 GLU A N 1
ATOM 576 C CA . GLU A 1 75 ? 10.917 9.919 -4.570 1.00 94.88 75 GLU A CA 1
ATOM 577 C C . GLU A 1 75 ? 9.781 9.532 -5.519 1.00 94.88 75 GLU A C 1
ATOM 579 O O . GLU A 1 75 ? 9.857 8.501 -6.184 1.00 94.88 75 GLU A O 1
ATOM 584 N N . VAL A 1 76 ? 8.788 10.415 -5.696 1.00 95.31 76 VAL A N 1
ATOM 585 C CA . VAL A 1 76 ? 7.665 10.198 -6.626 1.00 95.31 76 VAL A CA 1
ATOM 586 C C . VAL A 1 76 ? 8.168 10.019 -8.058 1.00 95.31 76 VAL A C 1
ATOM 588 O O . VAL A 1 76 ? 7.701 9.149 -8.797 1.00 95.31 76 VAL A O 1
ATOM 591 N N . ASN A 1 77 ? 9.154 10.819 -8.471 1.00 96.75 77 ASN A N 1
ATOM 592 C CA . ASN A 1 77 ? 9.757 10.682 -9.792 1.00 96.75 77 ASN A CA 1
ATOM 593 C C . ASN A 1 77 ? 10.548 9.378 -9.945 1.00 96.75 77 ASN A C 1
ATOM 595 O O . ASN A 1 77 ? 10.479 8.768 -11.013 1.00 96.75 77 ASN A O 1
ATOM 599 N N .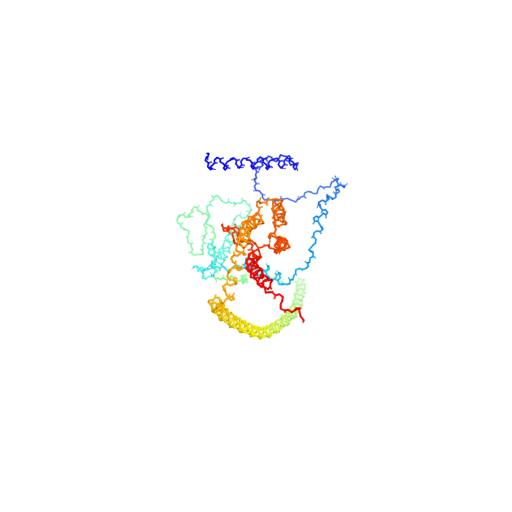 ARG A 1 78 ? 11.266 8.931 -8.910 1.00 96.62 78 ARG A N 1
ATOM 600 C CA . ARG A 1 78 ? 12.002 7.661 -8.916 1.00 96.62 78 ARG A CA 1
ATOM 601 C C . ARG A 1 78 ? 11.049 6.475 -8.979 1.00 96.62 78 ARG A C 1
ATOM 603 O O . ARG A 1 78 ? 11.223 5.665 -9.881 1.00 96.62 78 ARG A O 1
ATOM 610 N N . CYS A 1 79 ? 10.011 6.423 -8.146 1.00 95.38 79 CYS A N 1
ATOM 611 C CA . CYS A 1 79 ? 8.992 5.369 -8.203 1.00 95.38 79 CYS A CA 1
ATOM 612 C C . CYS A 1 79 ? 8.310 5.325 -9.576 1.00 95.38 79 CYS A C 1
ATOM 614 O O . CYS A 1 79 ? 8.156 4.261 -10.168 1.00 95.38 79 CYS A O 1
ATOM 616 N N . ARG A 1 80 ? 7.989 6.494 -10.152 1.00 95.56 80 ARG A N 1
ATOM 617 C CA . ARG A 1 80 ? 7.393 6.575 -11.492 1.00 95.56 80 ARG A CA 1
ATOM 618 C C . ARG A 1 80 ? 8.345 6.140 -12.606 1.00 95.56 80 ARG A C 1
ATOM 620 O O . ARG A 1 80 ? 7.851 5.618 -13.601 1.00 95.56 80 ARG A O 1
ATOM 627 N N . ARG A 1 81 ? 9.650 6.430 -12.521 1.00 96.38 81 ARG A N 1
ATOM 628 C CA . ARG A 1 81 ? 10.644 6.135 -13.577 1.00 96.38 81 ARG A CA 1
ATOM 629 C C . ARG A 1 81 ? 11.220 4.722 -13.477 1.00 96.38 81 ARG A C 1
ATOM 631 O O . ARG A 1 81 ? 11.484 4.125 -14.508 1.00 96.38 81 ARG A O 1
ATOM 638 N N . ARG A 1 82 ? 11.406 4.208 -12.260 1.00 95.88 82 ARG A N 1
ATOM 639 C CA . ARG A 1 82 ? 11.995 2.890 -11.963 1.00 95.88 82 ARG A CA 1
ATOM 640 C C . ARG A 1 82 ? 10.946 1.801 -11.733 1.00 95.88 82 ARG A C 1
ATOM 642 O O . ARG A 1 82 ? 11.275 0.743 -11.212 1.00 95.88 82 ARG A O 1
ATOM 649 N N . HIS A 1 83 ? 9.691 2.066 -12.091 1.00 95.25 83 HIS A N 1
ATOM 650 C CA . HIS A 1 83 ? 8.656 1.040 -12.094 1.00 95.25 83 HIS A CA 1
ATOM 651 C C . HIS A 1 83 ? 9.082 -0.112 -13.024 1.00 95.25 83 HIS A C 1
ATOM 653 O O . HIS A 1 83 ? 9.545 0.194 -14.127 1.00 95.25 83 HIS A O 1
ATOM 659 N N . PRO A 1 84 ? 8.917 -1.392 -12.636 1.00 95.19 84 PRO A N 1
ATOM 660 C CA . PRO A 1 84 ? 9.340 -2.543 -13.438 1.00 95.19 84 PRO A CA 1
ATOM 661 C C . PRO A 1 84 ? 8.884 -2.500 -14.902 1.00 95.19 84 PRO A C 1
ATOM 663 O O . PRO A 1 84 ? 9.665 -2.808 -15.794 1.00 95.19 84 PRO A O 1
ATOM 666 N N . ASP A 1 85 ? 7.674 -2.003 -15.165 1.00 95.56 85 ASP A N 1
ATOM 667 C CA . ASP A 1 85 ? 7.128 -1.883 -16.528 1.00 95.56 85 ASP A CA 1
ATOM 668 C C . ASP A 1 85 ? 7.874 -0.897 -17.435 1.00 95.56 85 ASP A C 1
ATOM 670 O O . ASP A 1 85 ? 7.767 -0.979 -18.656 1.00 95.56 85 ASP A O 1
ATOM 674 N N . LYS A 1 86 ? 8.598 0.063 -16.849 1.00 94.06 86 LYS A N 1
ATOM 675 C CA . LYS A 1 86 ? 9.384 1.067 -17.583 1.00 94.06 86 LYS A CA 1
ATOM 676 C C . LYS A 1 86 ? 10.862 0.720 -17.656 1.00 94.06 86 LYS A C 1
ATOM 678 O O . LYS A 1 86 ? 11.611 1.418 -18.338 1.00 94.06 86 LYS A O 1
ATOM 683 N N . LEU A 1 87 ? 11.289 -0.312 -16.931 1.00 95.25 87 LEU A N 1
ATOM 684 C CA . LEU A 1 87 ? 12.633 -0.845 -17.063 1.00 95.25 87 LEU A CA 1
ATOM 685 C C . LEU A 1 87 ? 12.732 -1.620 -18.377 1.00 95.25 87 LEU A C 1
ATOM 687 O O . LEU A 1 87 ? 11.768 -2.222 -18.853 1.00 95.25 87 LEU A O 1
ATOM 691 N N . ILE A 1 88 ? 13.921 -1.595 -18.970 1.00 94.88 88 ILE A N 1
ATOM 692 C CA . ILE A 1 88 ? 14.210 -2.385 -20.163 1.00 94.88 88 ILE A CA 1
ATOM 693 C C . ILE A 1 88 ? 14.119 -3.858 -19.764 1.00 94.88 88 ILE A C 1
ATOM 695 O O . ILE A 1 88 ? 14.819 -4.309 -18.857 1.00 94.88 88 ILE A O 1
ATOM 699 N N . LYS A 1 89 ? 13.226 -4.596 -20.425 1.00 94.25 89 LYS A N 1
ATOM 700 C CA . LYS A 1 89 ? 13.037 -6.024 -20.169 1.00 94.25 89 LYS A CA 1
ATOM 701 C C . LYS A 1 89 ? 14.244 -6.804 -20.682 1.00 94.25 89 LYS A C 1
ATOM 703 O O . LYS A 1 89 ? 14.737 -6.540 -21.778 1.00 94.25 89 LYS A O 1
ATOM 708 N N . VAL A 1 90 ? 14.686 -7.783 -19.898 1.00 94.44 90 VAL A N 1
ATOM 709 C CA . VAL A 1 90 ? 15.758 -8.696 -20.304 1.00 94.44 90 VAL A CA 1
ATOM 710 C C . VAL A 1 90 ? 15.275 -9.534 -21.488 1.00 94.44 90 VAL A C 1
ATOM 712 O O . VAL A 1 90 ? 14.191 -10.117 -21.449 1.00 94.44 90 VAL A O 1
ATOM 715 N N . GLN A 1 91 ? 16.074 -9.569 -22.552 1.00 91.75 91 GLN A N 1
ATOM 716 C CA . GLN A 1 91 ? 15.808 -10.354 -23.752 1.00 91.75 91 GLN A CA 1
ATOM 717 C C . GLN A 1 91 ? 16.496 -11.720 -23.641 1.00 91.75 91 GLN A C 1
ATOM 719 O O . GLN A 1 91 ? 17.717 -11.795 -23.546 1.00 91.75 91 GLN A O 1
ATOM 724 N N . TYR A 1 92 ? 15.711 -12.800 -23.660 1.00 94.00 92 TYR A N 1
ATOM 725 C CA . TYR A 1 92 ? 16.203 -14.189 -23.578 1.00 94.00 92 TYR A CA 1
ATOM 726 C C . TYR A 1 92 ? 16.245 -14.897 -24.941 1.00 94.00 92 TYR A C 1
ATOM 728 O O . TYR A 1 92 ? 16.510 -16.093 -25.043 1.00 94.00 92 TYR A O 1
ATOM 736 N N . ASN A 1 93 ? 15.944 -14.171 -26.011 1.00 94.94 93 ASN A N 1
ATOM 737 C CA . ASN A 1 93 ? 15.836 -14.677 -27.372 1.00 94.94 93 ASN A CA 1
ATOM 738 C C . ASN A 1 93 ? 17.139 -14.507 -28.166 1.00 94.94 93 ASN A C 1
ATOM 740 O O . ASN A 1 93 ? 17.081 -14.270 -29.368 1.00 94.94 93 ASN A O 1
ATOM 744 N N . ILE A 1 94 ? 18.296 -14.620 -27.511 1.00 94.88 94 ILE A N 1
ATOM 745 C CA . ILE A 1 94 ? 19.615 -14.511 -28.144 1.00 94.88 94 ILE A CA 1
ATOM 746 C C . ILE A 1 94 ? 20.217 -15.916 -28.258 1.00 94.88 94 ILE A C 1
ATOM 748 O O . ILE A 1 94 ? 20.304 -16.632 -27.264 1.00 94.88 94 ILE A O 1
ATOM 752 N N . GLU A 1 95 ? 20.616 -16.312 -29.463 1.00 93.88 95 GLU A N 1
ATOM 753 C CA . GLU A 1 95 ? 21.210 -17.619 -29.769 1.00 93.88 95 GLU A CA 1
ATOM 754 C C . GLU A 1 95 ? 22.441 -17.461 -30.680 1.00 93.88 95 GLU A C 1
ATOM 756 O O . GLU A 1 95 ? 22.504 -16.498 -31.452 1.00 93.88 95 GLU A O 1
ATOM 761 N N . PRO A 1 96 ? 23.432 -18.366 -30.622 1.00 95.50 96 PRO A N 1
ATOM 762 C CA . PRO A 1 96 ? 24.554 -18.336 -31.553 1.00 95.50 96 PRO A CA 1
ATOM 763 C C . PRO A 1 96 ? 24.100 -18.719 -32.970 1.00 95.50 96 PRO A C 1
ATOM 765 O O . PRO A 1 96 ? 23.250 -19.588 -33.168 1.00 95.50 96 PRO A O 1
ATOM 768 N N . CYS A 1 97 ? 24.665 -18.061 -33.979 1.00 93.00 97 CYS A N 1
ATOM 769 C CA . CYS A 1 97 ? 24.439 -18.393 -35.382 1.00 93.00 97 CYS A CA 1
ATOM 770 C C . CYS A 1 97 ? 25.101 -19.739 -35.735 1.00 93.00 97 CYS A C 1
ATOM 772 O O . CYS A 1 97 ? 26.279 -19.902 -35.415 1.00 93.00 97 CYS A O 1
ATOM 774 N N . PRO A 1 98 ? 24.415 -20.658 -36.443 1.00 93.06 98 PRO A N 1
ATOM 775 C CA . PRO A 1 98 ? 24.994 -21.950 -36.820 1.00 93.06 98 PRO A CA 1
ATOM 776 C C . PRO A 1 98 ? 26.178 -21.828 -37.792 1.00 93.06 98 PRO A C 1
ATOM 778 O O . PRO A 1 98 ? 27.100 -22.628 -37.715 1.00 93.06 98 PRO A O 1
ATOM 781 N N . GLU A 1 99 ? 26.191 -20.807 -38.654 1.00 91.56 99 GLU A N 1
ATOM 782 C CA . GLU A 1 99 ? 27.232 -20.640 -39.683 1.00 91.56 99 GLU A CA 1
ATOM 783 C C . GLU A 1 99 ? 28.515 -19.988 -39.152 1.00 91.56 99 GLU A C 1
ATOM 785 O O . GLU A 1 99 ? 29.623 -20.391 -39.486 1.00 91.56 99 GLU A O 1
ATOM 790 N N . CYS A 1 100 ? 28.384 -18.923 -38.351 1.00 89.88 100 CYS A N 1
ATOM 791 C CA . CYS A 1 100 ? 29.524 -18.089 -37.950 1.00 89.88 100 CYS A CA 1
ATOM 792 C C . CYS A 1 100 ? 29.733 -17.970 -36.437 1.00 89.88 100 CYS A C 1
ATOM 794 O O . CYS A 1 100 ? 30.652 -17.274 -36.014 1.00 89.88 100 CYS A O 1
ATOM 796 N N . GLY A 1 101 ? 28.866 -18.563 -35.613 1.00 90.69 101 GLY A N 1
ATOM 797 C CA . GLY A 1 101 ? 28.957 -18.507 -34.150 1.00 90.69 101 GLY A CA 1
ATOM 798 C C . GLY A 1 101 ? 28.587 -17.162 -33.506 1.00 90.69 101 GLY A C 1
ATOM 799 O O . GLY A 1 101 ? 28.420 -17.104 -32.291 1.00 90.69 101 GLY A O 1
ATOM 800 N N . ASN A 1 102 ? 28.401 -16.085 -34.280 1.00 91.12 102 ASN A N 1
ATOM 801 C CA . ASN A 1 102 ? 27.997 -14.781 -33.741 1.00 91.12 102 ASN A CA 1
ATOM 802 C C . ASN A 1 102 ? 26.585 -14.816 -33.140 1.00 91.12 102 ASN A C 1
ATOM 804 O O . ASN A 1 102 ? 25.686 -15.457 -33.685 1.00 91.12 102 ASN A O 1
ATOM 808 N N . MET A 1 103 ? 26.367 -14.059 -32.063 1.00 93.12 103 MET A N 1
ATOM 809 C CA . MET A 1 103 ? 25.060 -13.960 -31.408 1.00 93.12 103 MET A CA 1
ATOM 810 C C . MET A 1 103 ? 24.032 -13.281 -32.323 1.00 93.12 103 MET A C 1
ATOM 812 O O . MET A 1 103 ? 24.273 -12.196 -32.855 1.00 93.12 103 MET A O 1
ATOM 816 N N . LYS A 1 104 ? 22.870 -13.912 -32.492 1.00 92.50 104 LYS A N 1
ATOM 817 C CA . LYS A 1 104 ? 21.722 -13.398 -33.249 1.0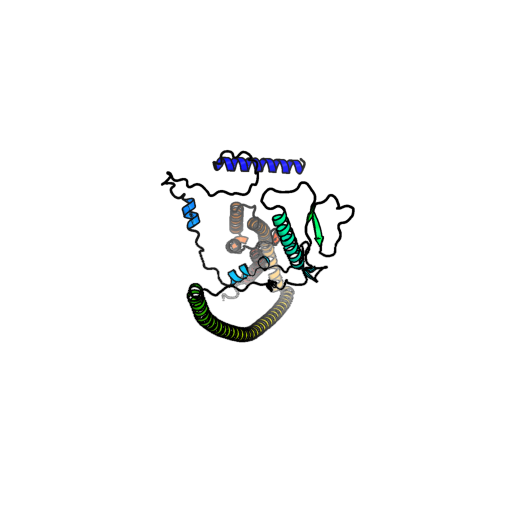0 92.50 104 LYS A CA 1
ATOM 818 C C . LYS A 1 104 ? 20.438 -13.502 -32.425 1.00 92.50 104 LYS A C 1
ATOM 820 O O . LYS A 1 104 ? 20.378 -14.215 -31.426 1.00 92.50 104 LYS A O 1
ATOM 825 N N . LEU A 1 105 ? 19.398 -12.797 -32.861 1.00 94.12 105 LEU A N 1
ATOM 826 C CA . LEU A 1 105 ? 18.060 -12.928 -32.287 1.00 94.12 105 LEU A CA 1
ATOM 827 C C . LEU A 1 105 ? 17.328 -14.139 -32.888 1.00 94.12 105 LEU A C 1
ATOM 829 O O . LEU A 1 105 ? 17.455 -14.420 -34.083 1.00 94.12 105 LEU A O 1
ATOM 833 N N . LYS A 1 106 ? 16.524 -14.831 -32.072 1.00 92.75 106 LYS A N 1
ATOM 834 C CA . LYS A 1 106 ? 15.599 -15.877 -32.538 1.00 92.75 106 LYS A CA 1
ATOM 835 C C . LYS A 1 106 ? 14.613 -15.287 -33.544 1.00 92.75 106 LYS A C 1
ATOM 837 O O . LYS A 1 106 ? 14.111 -14.186 -33.335 1.00 92.75 106 LYS A O 1
ATOM 842 N N . HIS A 1 107 ? 14.331 -16.039 -34.606 1.00 93.12 107 HIS A N 1
ATOM 843 C CA . HIS A 1 107 ? 13.491 -15.622 -35.741 1.00 93.12 107 HIS A CA 1
ATOM 844 C C . HIS A 1 107 ? 14.024 -14.424 -36.554 1.00 93.12 107 HIS A C 1
ATOM 846 O O . HIS A 1 107 ? 13.287 -13.862 -37.359 1.00 93.12 107 HIS A O 1
ATOM 852 N N . THR A 1 108 ? 15.308 -14.077 -36.409 1.00 94.12 108 THR A N 1
ATOM 853 C CA . THR A 1 108 ? 15.976 -13.039 -37.210 1.00 94.12 108 THR A CA 1
ATOM 854 C C . THR A 1 108 ? 17.222 -13.610 -37.894 1.00 94.12 108 THR A C 1
ATOM 856 O O . THR A 1 108 ? 17.920 -14.466 -37.339 1.00 94.12 108 THR A O 1
ATOM 859 N N . LEU A 1 109 ? 17.520 -13.139 -39.111 1.00 93.56 109 LEU A N 1
ATOM 860 C CA . LEU A 1 109 ? 18.761 -13.476 -39.815 1.00 93.56 109 LEU A CA 1
ATOM 861 C C . LEU A 1 109 ? 19.985 -12.961 -39.042 1.00 93.56 109 LEU A C 1
ATOM 863 O O . LEU A 1 109 ? 19.936 -11.926 -38.374 1.00 93.56 109 LEU A O 1
ATOM 867 N N . CYS A 1 110 ? 21.109 -13.671 -39.143 1.00 94.12 110 CYS A N 1
ATOM 868 C CA . CYS A 1 110 ? 22.358 -13.216 -38.540 1.00 94.12 110 CYS A CA 1
ATOM 869 C C . CYS A 1 110 ? 22.849 -11.948 -39.250 1.00 94.12 110 CYS A C 1
ATOM 871 O O . CYS A 1 110 ? 23.137 -11.991 -40.446 1.00 94.12 110 CYS A O 1
ATOM 873 N N . GLY A 1 111 ? 23.005 -10.846 -38.512 1.00 90.50 111 GLY A N 1
ATOM 874 C CA . GLY A 1 111 ? 23.465 -9.574 -39.080 1.00 90.50 111 GLY A CA 1
ATOM 875 C C . GLY A 1 111 ? 24.839 -9.670 -39.749 1.00 90.50 111 GLY A C 1
ATOM 876 O O . GLY A 1 111 ? 25.059 -9.061 -40.789 1.00 90.50 111 GLY A O 1
ATOM 877 N N . PHE A 1 112 ? 25.743 -10.494 -39.212 1.00 92.50 112 PHE A N 1
ATOM 878 C CA . PHE A 1 112 ? 27.075 -10.684 -39.786 1.00 92.50 112 PHE A CA 1
ATOM 879 C C . PHE A 1 112 ? 27.045 -11.454 -41.114 1.00 92.50 112 PHE A C 1
ATOM 881 O O . PHE A 1 112 ? 27.646 -11.014 -42.091 1.00 92.50 112 PHE A O 1
ATOM 888 N N . CYS A 1 113 ? 26.324 -12.581 -41.176 1.00 89.44 113 CYS A N 1
ATOM 889 C CA . CYS A 1 113 ? 26.178 -13.335 -42.426 1.00 89.44 113 CYS A CA 1
ATOM 890 C C . CYS A 1 113 ? 25.407 -12.523 -43.472 1.00 89.44 113 CYS A C 1
ATOM 892 O O . CYS A 1 113 ? 25.792 -12.500 -44.636 1.00 89.44 113 CYS A O 1
ATOM 894 N N . TYR A 1 114 ? 24.364 -11.805 -43.050 1.00 93.56 114 TYR A N 1
ATOM 895 C CA . TYR A 1 114 ? 23.594 -10.940 -43.937 1.00 93.56 114 TYR A CA 1
ATOM 896 C C . TYR A 1 114 ? 24.451 -9.822 -44.539 1.00 93.56 114 TYR A C 1
ATOM 898 O O . TYR A 1 114 ? 24.347 -9.546 -45.729 1.00 93.56 114 TYR A O 1
ATOM 906 N N . GLU A 1 115 ? 25.347 -9.215 -43.758 1.00 91.69 115 GLU A N 1
ATOM 907 C CA . GLU A 1 115 ? 26.240 -8.171 -44.267 1.00 91.69 115 GLU A CA 1
ATOM 908 C C . GLU A 1 115 ? 27.244 -8.711 -45.301 1.00 91.69 115 GLU A C 1
ATOM 910 O O . GLU A 1 115 ? 27.558 -8.011 -46.263 1.00 91.69 115 GLU A O 1
ATOM 915 N N . LYS A 1 116 ? 27.702 -9.966 -45.171 1.00 89.31 116 LYS A N 1
ATOM 916 C CA . LYS A 1 116 ? 28.516 -10.623 -46.212 1.00 89.31 116 LYS A CA 1
ATOM 917 C C . LYS A 1 116 ? 27.733 -10.783 -47.515 1.00 89.31 116 LYS A C 1
ATOM 919 O O . LYS A 1 116 ? 28.160 -10.269 -48.545 1.00 89.31 116 LYS A O 1
ATOM 924 N N . VAL A 1 117 ? 26.539 -11.376 -47.437 1.00 91.12 117 VAL A N 1
ATOM 925 C CA . VAL A 1 117 ? 25.647 -11.560 -48.595 1.00 91.12 117 VAL A CA 1
ATOM 926 C C . VAL A 1 117 ? 25.295 -10.215 -49.235 1.00 91.12 117 VAL A C 1
ATOM 928 O O . VAL A 1 117 ? 25.269 -10.075 -50.456 1.00 91.12 117 VAL A O 1
ATOM 931 N N . ARG A 1 118 ? 25.072 -9.173 -48.430 1.00 92.06 118 ARG A N 1
ATOM 932 C CA . ARG A 1 118 ? 24.793 -7.819 -48.920 1.00 92.06 118 ARG A CA 1
ATOM 933 C C . ARG A 1 118 ? 25.969 -7.231 -49.702 1.00 92.06 118 ARG A C 1
ATOM 935 O O . ARG A 1 118 ? 25.749 -6.584 -50.724 1.00 92.06 118 ARG A O 1
ATOM 942 N N . LYS A 1 119 ? 27.206 -7.438 -49.246 1.00 87.75 119 LYS A N 1
ATOM 943 C CA . LYS A 1 119 ? 28.408 -6.979 -49.961 1.00 87.75 119 LYS A CA 1
ATOM 944 C C . LYS A 1 119 ? 28.594 -7.727 -51.276 1.00 87.75 119 LYS A C 1
ATOM 946 O O . LYS A 1 119 ? 28.826 -7.086 -52.297 1.00 87.75 119 LYS A O 1
ATOM 951 N N . GLU A 1 120 ? 28.433 -9.046 -51.267 1.00 86.19 120 GLU A N 1
ATOM 952 C CA . GLU A 1 120 ? 28.522 -9.883 -52.469 1.00 86.19 120 GLU A CA 1
ATOM 953 C C . GLU A 1 120 ? 27.455 -9.508 -53.500 1.00 86.19 120 GLU A C 1
ATOM 955 O O . GLU A 1 120 ? 27.774 -9.186 -54.642 1.00 86.19 120 GLU A O 1
ATOM 960 N N . THR A 1 121 ? 26.191 -9.416 -53.086 1.00 89.12 121 THR A N 1
ATOM 961 C CA . THR A 1 121 ? 25.089 -9.001 -53.970 1.00 89.12 121 THR A CA 1
ATOM 962 C C . THR A 1 121 ? 25.250 -7.574 -54.492 1.00 89.12 121 THR A C 1
ATOM 964 O O . THR A 1 121 ? 24.878 -7.297 -55.632 1.00 89.12 121 THR A O 1
ATOM 967 N N . ALA A 1 122 ? 25.838 -6.659 -53.715 1.00 90.25 122 ALA A N 1
ATOM 968 C CA . ALA A 1 122 ? 26.172 -5.322 -54.201 1.00 90.25 122 ALA A CA 1
ATOM 969 C C . ALA A 1 122 ? 27.250 -5.356 -55.297 1.00 90.25 122 ALA A C 1
ATOM 971 O O . ALA A 1 122 ? 27.168 -4.574 -56.243 1.00 90.25 122 ALA A O 1
ATOM 972 N N . MET A 1 123 ? 28.236 -6.252 -55.197 1.00 85.38 123 MET A N 1
ATOM 973 C CA . MET A 1 123 ? 29.243 -6.451 -56.246 1.00 85.38 123 MET A CA 1
ATOM 974 C C . MET A 1 123 ? 28.626 -7.064 -57.506 1.00 85.38 123 MET A C 1
ATOM 976 O O . MET A 1 123 ? 28.841 -6.533 -58.593 1.00 85.38 123 MET A O 1
ATOM 980 N N . ILE A 1 124 ? 27.764 -8.075 -57.355 1.00 86.00 124 ILE A N 1
ATOM 981 C CA . ILE A 1 124 ? 27.009 -8.667 -58.471 1.00 86.00 124 ILE A CA 1
ATOM 982 C C . ILE A 1 124 ? 26.189 -7.586 -59.189 1.00 86.00 124 ILE A C 1
ATOM 984 O O . ILE A 1 124 ? 26.299 -7.421 -60.399 1.00 86.00 124 ILE A O 1
ATOM 988 N N . ARG A 1 125 ? 25.433 -6.767 -58.447 1.00 87.62 125 ARG A N 1
ATOM 989 C CA . ARG A 1 125 ? 24.633 -5.666 -59.017 1.00 87.62 125 ARG A CA 1
ATOM 990 C C . ARG A 1 125 ? 25.474 -4.615 -59.739 1.00 87.62 125 ARG A C 1
ATOM 992 O O . ARG A 1 125 ? 25.031 -4.091 -60.756 1.00 87.62 125 ARG A O 1
ATOM 999 N N . LYS A 1 126 ? 26.676 -4.299 -59.240 1.00 87.06 126 LYS A N 1
ATOM 1000 C CA . LYS A 1 126 ? 27.603 -3.390 -59.936 1.00 87.06 126 LYS A CA 1
ATOM 1001 C C . LYS A 1 126 ? 28.032 -3.964 -61.282 1.00 87.06 126 LYS A C 1
ATOM 1003 O O . LYS A 1 126 ? 28.036 -3.234 -62.265 1.00 87.06 126 LYS A O 1
ATOM 1008 N N . GLN A 1 127 ? 28.339 -5.256 -61.336 1.00 83.81 127 GLN A N 1
ATOM 1009 C CA . GLN A 1 127 ? 28.752 -5.895 -62.580 1.00 83.81 127 GLN A CA 1
ATOM 1010 C C . GLN A 1 127 ? 27.574 -6.078 -63.550 1.00 83.81 127 GLN A C 1
ATOM 1012 O O . GLN A 1 127 ? 27.746 -5.872 -64.747 1.00 83.81 127 GLN A O 1
ATOM 1017 N N . ILE A 1 128 ? 26.364 -6.365 -63.048 1.00 84.75 128 ILE A N 1
ATOM 1018 C CA . ILE A 1 128 ? 25.123 -6.334 -63.846 1.00 84.75 128 ILE A CA 1
ATOM 1019 C C . ILE A 1 128 ? 24.959 -4.955 -64.496 1.00 84.75 128 ILE A C 1
ATOM 1021 O O . ILE A 1 128 ? 24.775 -4.874 -65.708 1.00 84.75 128 ILE A O 1
ATOM 1025 N N . SER A 1 129 ? 25.107 -3.887 -63.704 1.00 85.56 129 SER A N 1
ATOM 1026 C CA . SER A 1 129 ? 24.995 -2.497 -64.164 1.00 85.56 129 SER A CA 1
ATOM 1027 C C . SER A 1 129 ? 26.009 -2.152 -65.261 1.00 85.56 129 SER A C 1
ATOM 1029 O O . SER A 1 129 ? 25.647 -1.532 -66.258 1.00 85.56 129 SER A O 1
ATOM 1031 N N . ILE A 1 130 ? 27.261 -2.612 -65.131 1.00 85.88 130 ILE A N 1
ATOM 1032 C CA . ILE A 1 130 ? 28.297 -2.414 -66.159 1.00 85.88 130 ILE A CA 1
ATOM 1033 C C . ILE A 1 130 ? 27.907 -3.093 -67.479 1.00 85.88 130 ILE A C 1
ATOM 1035 O O . ILE A 1 130 ? 28.075 -2.494 -68.537 1.00 85.88 130 ILE A O 1
ATOM 1039 N N . ILE A 1 131 ? 27.377 -4.319 -67.430 1.00 81.88 131 ILE A N 1
ATOM 1040 C CA . ILE A 1 131 ? 27.013 -5.069 -68.642 1.00 81.88 131 ILE A CA 1
ATOM 1041 C C . ILE A 1 131 ? 25.731 -4.512 -69.286 1.00 81.88 131 ILE A C 1
ATOM 1043 O O . ILE A 1 131 ? 25.618 -4.506 -70.506 1.00 81.88 131 ILE A O 1
ATOM 1047 N N . GLU A 1 132 ? 24.758 -4.053 -68.495 1.00 85.12 132 GLU A N 1
ATOM 1048 C CA . GLU A 1 132 ? 23.507 -3.466 -69.011 1.00 85.12 132 GLU A CA 1
ATOM 1049 C C . GLU A 1 132 ? 23.711 -2.061 -69.596 1.00 85.12 132 GLU A C 1
ATOM 1051 O O . GLU A 1 132 ? 22.917 -1.612 -70.426 1.00 85.12 132 GLU A O 1
ATOM 1056 N N . GLY A 1 133 ? 24.786 -1.371 -69.194 1.00 82.62 133 GLY A N 1
ATOM 1057 C CA . GLY A 1 133 ? 25.261 -0.134 -69.818 1.00 82.62 133 GLY A CA 1
ATOM 1058 C C . GLY A 1 133 ? 24.340 1.081 -69.653 1.00 82.62 133 GLY A C 1
ATOM 1059 O O . GLY A 1 133 ? 24.662 2.152 -70.165 1.00 82.62 133 GLY A O 1
ATOM 1060 N N . GLY A 1 134 ? 23.210 0.953 -68.948 1.00 81.94 134 GLY A N 1
ATOM 1061 C CA . GLY A 1 134 ? 22.258 2.040 -68.739 1.00 81.94 134 GLY A CA 1
ATOM 1062 C C . GLY A 1 134 ? 20.951 1.617 -68.054 1.00 81.94 134 GLY A C 1
ATOM 1063 O O . GLY A 1 134 ? 20.690 0.428 -67.870 1.00 81.94 134 GLY A O 1
ATOM 1064 N N . PRO A 1 135 ? 20.117 2.590 -67.645 1.00 85.31 135 PRO A N 1
ATOM 1065 C CA . PRO A 1 135 ? 18.796 2.316 -67.085 1.00 85.31 135 PRO A CA 1
ATOM 1066 C C . PRO A 1 135 ? 17.842 1.739 -68.151 1.00 85.31 135 PRO A C 1
ATOM 1068 O O . PRO A 1 135 ? 17.909 2.133 -69.309 1.00 85.31 135 PRO A O 1
ATOM 1071 N N . LEU A 1 136 ? 16.915 0.859 -67.736 1.00 82.31 136 LEU A N 1
ATOM 1072 C CA . LEU A 1 136 ? 15.861 0.223 -68.562 1.00 82.31 136 LEU A CA 1
ATOM 1073 C C . LEU A 1 136 ? 16.313 -0.855 -69.575 1.00 82.31 136 LEU A C 1
ATOM 1075 O O . LEU A 1 136 ? 15.527 -1.240 -70.435 1.00 82.31 136 LEU A O 1
ATOM 1079 N N . ASN A 1 137 ? 17.512 -1.420 -69.422 1.00 82.75 137 ASN A N 1
ATOM 1080 C CA . ASN A 1 137 ? 18.027 -2.515 -70.260 1.00 82.75 137 ASN A CA 1
ATOM 1081 C C . ASN A 1 137 ? 17.945 -3.892 -69.567 1.00 82.75 137 ASN A C 1
ATOM 1083 O O . ASN A 1 137 ? 18.917 -4.646 -69.546 1.00 82.75 137 ASN A O 1
ATOM 1087 N N . ALA A 1 138 ? 16.796 -4.223 -68.968 1.00 83.56 138 ALA A N 1
ATOM 1088 C CA . ALA A 1 138 ? 16.613 -5.507 -68.288 1.00 83.56 138 ALA A CA 1
ATOM 1089 C C . ALA A 1 138 ? 16.397 -6.649 -69.309 1.00 83.56 138 ALA A C 1
ATOM 1091 O O . ALA A 1 138 ? 15.473 -6.560 -70.122 1.00 83.56 138 ALA A O 1
ATOM 1092 N N . PRO A 1 139 ? 17.206 -7.726 -69.293 1.00 84.62 139 PRO A N 1
ATOM 1093 C CA . PRO A 1 139 ? 17.033 -8.846 -70.215 1.00 84.62 139 PRO A CA 1
ATOM 1094 C C . PRO A 1 139 ? 15.814 -9.705 -69.848 1.00 84.62 139 PRO A C 1
ATOM 1096 O O . PRO A 1 139 ? 15.457 -9.834 -68.680 1.00 84.62 139 PRO A O 1
ATOM 1099 N N . ALA A 1 140 ? 15.222 -10.367 -70.845 1.00 86.06 140 ALA A N 1
ATOM 1100 C CA . ALA A 1 140 ? 14.136 -11.338 -70.652 1.00 86.06 140 ALA A CA 1
ATOM 1101 C C . ALA A 1 140 ? 14.630 -12.760 -70.297 1.00 86.06 140 ALA A C 1
ATOM 1103 O O . ALA A 1 140 ? 13.833 -13.692 -70.230 1.00 86.06 140 ALA A O 1
ATOM 1104 N N . VAL A 1 141 ? 15.943 -12.933 -70.108 1.00 87.25 141 VAL A N 1
ATOM 1105 C CA . VAL A 1 141 ? 16.613 -14.220 -69.863 1.00 87.25 141 VAL A CA 1
ATOM 1106 C C . VAL A 1 141 ? 17.141 -14.255 -68.428 1.00 87.25 141 VAL A C 1
ATOM 1108 O O . VAL A 1 141 ? 17.612 -13.238 -67.916 1.00 87.25 141 VAL A O 1
ATOM 1111 N N . GLU A 1 142 ? 17.087 -15.422 -67.784 1.00 87.88 142 GLU A N 1
ATOM 1112 C CA . GLU A 1 142 ? 17.634 -15.631 -66.440 1.00 87.88 142 GLU A CA 1
ATOM 1113 C C . GLU A 1 142 ? 19.149 -15.366 -66.386 1.00 87.88 142 GLU A C 1
ATOM 1115 O O . GLU A 1 142 ? 19.884 -15.640 -67.338 1.00 87.88 142 GLU A O 1
ATOM 1120 N N . SER A 1 143 ? 19.627 -14.842 -65.255 1.00 85.00 143 SER A N 1
ATOM 1121 C CA . SER A 1 143 ? 21.050 -14.592 -65.005 1.00 85.00 143 SER A CA 1
ATOM 1122 C C . SER A 1 143 ? 21.646 -15.648 -64.080 1.00 85.00 143 SER A C 1
ATOM 1124 O O . SER A 1 143 ? 21.097 -15.891 -63.004 1.00 85.00 143 SER A O 1
ATOM 1126 N N . VAL A 1 144 ? 22.802 -16.192 -64.450 1.00 87.62 144 VAL A N 1
ATOM 1127 C CA . VAL A 1 144 ? 23.601 -17.106 -63.619 1.00 87.62 144 VAL A CA 1
ATOM 1128 C C . VAL A 1 144 ? 24.908 -16.411 -63.238 1.00 87.62 144 VAL A C 1
ATOM 1130 O O . VAL A 1 144 ? 25.484 -15.705 -64.064 1.00 87.62 144 VAL A O 1
ATOM 1133 N N . VAL A 1 145 ? 25.339 -16.579 -61.984 1.00 86.38 145 VAL A N 1
ATOM 1134 C CA . VAL A 1 145 ? 26.598 -16.042 -61.436 1.00 86.38 145 VAL A CA 1
ATOM 1135 C C . VAL A 1 145 ? 27.622 -17.170 -61.401 1.00 86.38 145 VAL A C 1
ATOM 1137 O O . VAL A 1 145 ? 27.332 -18.198 -60.795 1.00 86.38 145 VAL A O 1
ATOM 1140 N N . LEU A 1 146 ? 28.791 -16.979 -62.020 1.00 83.94 146 LEU A N 1
ATOM 1141 C CA . LEU A 1 146 ? 29.910 -17.923 -61.944 1.00 83.94 146 LEU A CA 1
ATOM 1142 C C . LEU A 1 146 ? 31.081 -17.334 -61.141 1.00 83.94 146 LEU A C 1
ATOM 1144 O O . LEU A 1 146 ? 31.295 -16.119 -61.072 1.00 83.94 146 LEU A O 1
ATOM 1148 N N . TYR A 1 147 ? 31.870 -18.206 -60.523 1.00 82.62 147 TYR A N 1
ATOM 1149 C CA . TYR A 1 147 ? 33.130 -17.836 -59.871 1.00 82.62 147 TYR A CA 1
ATOM 1150 C C . TYR A 1 147 ? 34.342 -18.306 -60.696 1.00 82.62 147 TYR A C 1
ATOM 1152 O O . TYR A 1 147 ? 34.196 -19.110 -61.613 1.00 82.62 147 TYR A O 1
ATOM 1160 N N . GLU A 1 148 ? 35.549 -17.805 -60.390 1.00 74.19 148 GLU A N 1
ATOM 1161 C CA . GLU A 1 148 ? 36.774 -17.977 -61.210 1.00 74.19 148 GLU A CA 1
ATOM 1162 C C . GLU A 1 148 ? 37.129 -19.427 -61.603 1.00 74.19 148 GLU A C 1
ATOM 1164 O O . GLU A 1 148 ? 37.832 -19.628 -62.589 1.00 74.19 148 GLU A O 1
ATOM 1169 N N . ASN A 1 149 ? 36.635 -20.434 -60.873 1.00 75.62 149 ASN A N 1
ATOM 1170 C CA . ASN A 1 149 ? 36.950 -21.851 -61.094 1.00 75.62 149 ASN A CA 1
ATOM 1171 C C . ASN A 1 149 ? 35.722 -22.710 -61.455 1.00 75.62 149 ASN A C 1
ATOM 1173 O O . ASN A 1 149 ? 35.785 -23.936 -61.365 1.00 75.62 149 ASN A O 1
ATOM 1177 N N . GLU A 1 150 ? 34.604 -22.093 -61.836 1.00 79.56 150 GLU A N 1
ATOM 1178 C CA . GLU A 1 150 ? 33.360 -22.796 -62.156 1.00 79.56 150 GLU A CA 1
ATOM 1179 C C . GLU A 1 150 ? 33.063 -22.738 -63.658 1.00 79.56 150 GLU A C 1
ATOM 1181 O O . GLU A 1 150 ? 33.051 -21.674 -64.275 1.00 79.56 150 GLU A O 1
ATOM 1186 N N . THR A 1 151 ? 32.800 -23.898 -64.261 1.00 81.12 151 THR A N 1
ATOM 1187 C CA . THR A 1 151 ? 32.326 -23.993 -65.647 1.00 81.12 151 THR A CA 1
ATOM 1188 C C . THR A 1 151 ? 30.797 -24.030 -65.686 1.00 81.12 151 THR A C 1
ATOM 1190 O O . THR A 1 151 ? 30.199 -24.678 -64.823 1.00 81.12 151 THR A O 1
ATOM 1193 N N . PRO A 1 152 ? 30.145 -23.403 -66.684 1.00 79.88 152 PRO A N 1
ATOM 1194 C CA . PRO A 1 152 ? 28.689 -23.410 -66.794 1.00 79.88 152 PRO A CA 1
ATOM 1195 C C . PRO A 1 152 ? 28.146 -24.840 -66.925 1.00 79.88 152 PRO A C 1
ATOM 1197 O O . PRO A 1 152 ? 28.651 -25.640 -67.716 1.00 79.88 152 PRO A O 1
ATOM 1200 N N . SER A 1 153 ? 27.108 -25.148 -66.145 1.00 80.75 153 SER A N 1
ATOM 1201 C CA . SER A 1 153 ? 26.414 -26.438 -66.186 1.00 80.75 153 SER A CA 1
ATOM 1202 C C . SER A 1 153 ? 25.655 -26.613 -67.505 1.00 80.75 153 SER A C 1
ATOM 1204 O O . SER A 1 153 ? 25.240 -25.639 -68.136 1.00 80.75 153 SER A O 1
ATOM 1206 N N . GLU A 1 154 ? 25.416 -27.858 -67.926 1.00 79.00 154 GLU A N 1
ATOM 1207 C CA . GLU A 1 154 ? 24.702 -28.144 -69.177 1.00 79.00 154 GLU A CA 1
ATOM 1208 C C . GLU A 1 154 ? 23.271 -27.589 -69.204 1.00 79.00 154 GLU A C 1
ATOM 1210 O O . GLU A 1 154 ? 22.772 -27.276 -70.282 1.00 79.00 154 GLU A O 1
ATOM 1215 N N . ALA A 1 155 ? 22.650 -27.417 -68.033 1.00 77.00 155 ALA A N 1
ATOM 1216 C CA . ALA A 1 155 ? 21.318 -26.834 -67.867 1.00 77.00 155 ALA A CA 1
ATOM 1217 C C . ALA A 1 155 ? 21.285 -25.295 -67.979 1.00 77.00 155 ALA A C 1
ATOM 1219 O O . ALA A 1 155 ? 20.210 -24.716 -68.116 1.00 77.00 155 ALA A O 1
ATOM 1220 N N . ASP A 1 156 ? 22.441 -24.627 -67.926 1.00 78.38 156 ASP A N 1
ATOM 1221 C CA . ASP A 1 156 ? 22.549 -23.163 -67.884 1.00 78.38 156 ASP A CA 1
ATOM 1222 C C . ASP A 1 156 ? 23.085 -22.562 -69.199 1.00 78.38 156 ASP A C 1
ATOM 1224 O O . ASP A 1 156 ? 23.348 -21.362 -69.267 1.00 78.38 156 ASP A O 1
ATOM 1228 N N . LYS A 1 157 ? 23.214 -23.375 -70.261 1.00 73.94 157 LYS A N 1
ATOM 1229 C CA . LYS A 1 157 ? 23.725 -22.963 -71.587 1.00 73.94 157 LYS A CA 1
ATOM 1230 C C . LYS A 1 157 ? 22.905 -21.840 -72.239 1.00 73.94 157 LYS A C 1
ATOM 1232 O O . LYS A 1 157 ? 23.477 -21.012 -72.941 1.00 73.94 157 LYS A O 1
ATOM 1237 N N . ASP A 1 158 ? 21.601 -21.790 -71.964 1.00 76.75 158 ASP A N 1
ATOM 1238 C CA . ASP A 1 158 ? 20.669 -20.809 -72.541 1.00 76.75 158 ASP A CA 1
ATOM 1239 C C . ASP A 1 158 ? 20.486 -19.554 -71.664 1.00 76.75 158 ASP A C 1
ATOM 1241 O O . ASP A 1 158 ? 19.731 -18.644 -72.014 1.00 76.75 158 ASP A O 1
ATOM 1245 N N . LYS A 1 159 ? 21.159 -19.488 -70.507 1.00 82.69 159 LYS A N 1
ATOM 1246 C CA . LYS A 1 159 ? 21.044 -18.380 -69.550 1.00 82.69 159 LYS A CA 1
ATOM 1247 C C . LYS A 1 159 ? 22.170 -17.369 -69.735 1.00 82.69 159 LYS A C 1
ATOM 1249 O O . LYS A 1 159 ? 23.253 -17.679 -70.228 1.00 82.69 159 LYS A O 1
ATOM 1254 N N . ARG A 1 160 ? 21.941 -16.129 -69.295 1.00 74.69 160 ARG A N 1
ATOM 1255 C CA . ARG A 1 160 ? 22.975 -15.088 -69.303 1.00 74.69 160 ARG A CA 1
ATOM 1256 C C . ARG A 1 160 ? 24.043 -15.452 -68.274 1.00 74.69 160 ARG A C 1
ATOM 1258 O O . ARG A 1 160 ? 23.835 -15.274 -67.073 1.00 74.69 160 ARG A O 1
ATOM 1265 N N . ILE A 1 161 ? 25.192 -15.907 -68.763 1.00 66.81 161 ILE A N 1
ATOM 1266 C CA . ILE A 1 161 ? 26.401 -16.073 -67.961 1.00 66.81 161 ILE A CA 1
ATOM 1267 C C . ILE A 1 161 ? 26.983 -14.681 -67.741 1.00 66.81 161 ILE A C 1
ATOM 1269 O O . ILE A 1 161 ? 27.614 -14.094 -68.620 1.00 66.81 161 ILE A O 1
ATOM 1273 N N . GLY A 1 162 ? 26.707 -14.115 -66.577 1.00 57.56 162 GLY A N 1
ATOM 1274 C CA . GLY A 1 162 ? 27.424 -12.949 -66.104 1.00 57.56 162 GLY A CA 1
ATOM 1275 C C . GLY A 1 162 ? 28.356 -13.392 -64.992 1.00 57.56 162 GLY A C 1
ATOM 1276 O O . GLY A 1 162 ? 28.019 -14.287 -64.233 1.00 57.56 162 GLY A O 1
ATOM 1277 N N . PHE A 1 163 ? 29.458 -12.676 -64.813 1.00 59.22 163 PHE A N 1
ATOM 1278 C CA . PHE A 1 163 ? 30.260 -12.701 -63.586 1.00 59.22 163 PHE A CA 1
ATOM 1279 C C . PHE A 1 163 ? 31.264 -13.865 -63.545 1.00 59.22 163 PHE A C 1
ATOM 1281 O O . PHE A 1 163 ? 30.892 -15.024 -63.520 1.00 59.22 163 PHE A O 1
ATOM 1288 N N . SER A 1 164 ? 32.550 -13.511 -63.572 1.00 53.66 164 SER A N 1
ATOM 1289 C CA . SER A 1 164 ? 33.639 -14.261 -62.945 1.00 53.66 164 SER A CA 1
ATOM 1290 C C . SER A 1 164 ? 34.105 -13.357 -61.806 1.00 53.66 164 SER A C 1
ATOM 1292 O O . SER A 1 164 ? 34.406 -12.183 -62.043 1.00 53.66 164 SER A O 1
ATOM 1294 N N . MET A 1 165 ? 34.025 -13.834 -60.565 1.00 55.62 165 MET A N 1
ATOM 1295 C CA . MET A 1 165 ? 34.314 -13.049 -59.361 1.00 55.62 165 MET A CA 1
ATOM 1296 C C . MET A 1 165 ? 35.462 -13.673 -58.572 1.00 55.62 165 MET A C 1
ATOM 1298 O O . MET A 1 165 ? 35.431 -14.868 -58.275 1.00 55.62 165 MET A O 1
ATOM 1302 N N . ASN A 1 166 ? 36.432 -12.840 -58.188 1.00 58.09 166 ASN A N 1
ATOM 1303 C CA . ASN A 1 166 ? 37.573 -13.231 -57.368 1.00 58.09 166 ASN A CA 1
ATOM 1304 C C . ASN A 1 166 ? 37.119 -13.561 -55.941 1.00 58.09 166 ASN A C 1
ATOM 1306 O O . ASN A 1 166 ? 36.327 -12.831 -55.337 1.00 58.09 166 ASN A O 1
ATOM 1310 N N . ASN A 1 167 ? 37.628 -14.669 -55.404 1.00 51.59 167 ASN A N 1
ATOM 1311 C CA . ASN A 1 167 ? 37.242 -15.207 -54.102 1.00 51.59 167 ASN A CA 1
ATOM 1312 C C . ASN A 1 167 ? 37.533 -14.204 -52.957 1.00 51.59 167 ASN A C 1
ATOM 1314 O O . ASN A 1 167 ? 38.619 -13.632 -52.876 1.00 51.59 167 ASN A O 1
ATOM 1318 N N . LEU A 1 168 ? 36.563 -13.989 -52.059 1.00 53.94 168 LEU A N 1
ATOM 1319 C CA . LEU A 1 168 ? 36.490 -12.875 -51.091 1.00 53.94 168 LEU A CA 1
ATOM 1320 C C . LEU A 1 168 ? 37.523 -12.885 -49.936 1.00 53.94 168 LEU A C 1
ATOM 1322 O O . LEU A 1 168 ? 37.354 -12.142 -48.966 1.00 53.94 168 LEU A O 1
ATOM 1326 N N . ASN A 1 169 ? 38.580 -13.696 -50.010 1.00 51.09 169 ASN A N 1
ATOM 1327 C CA . ASN A 1 169 ? 39.582 -13.817 -48.944 1.00 51.09 169 ASN A CA 1
ATOM 1328 C C . ASN A 1 169 ? 40.859 -12.982 -49.135 1.00 51.09 169 ASN A C 1
ATOM 1330 O O . ASN A 1 169 ? 41.659 -12.946 -48.206 1.00 51.09 169 ASN A O 1
ATOM 1334 N N . ASP A 1 170 ? 41.028 -12.250 -50.241 1.00 43.19 170 ASP A N 1
ATOM 1335 C CA . ASP A 1 170 ? 42.177 -11.351 -50.428 1.00 43.19 170 ASP A CA 1
ATOM 1336 C C . ASP A 1 170 ? 41.744 -9.953 -50.914 1.00 43.19 170 ASP A C 1
ATOM 1338 O O . ASP A 1 170 ? 41.105 -9.828 -51.962 1.00 43.19 170 ASP A O 1
ATOM 1342 N N . PRO A 1 171 ? 42.076 -8.857 -50.200 1.00 38.66 171 PRO A N 1
ATOM 1343 C CA . PRO A 1 171 ? 41.853 -7.512 -50.717 1.00 38.66 171 PRO A CA 1
ATOM 1344 C C . PRO A 1 171 ? 42.850 -7.228 -51.859 1.00 38.66 171 PRO A C 1
ATOM 1346 O O . PRO A 1 171 ? 44.056 -7.411 -51.671 1.00 38.66 171 PRO A O 1
ATOM 1349 N N . PRO A 1 172 ? 42.405 -6.751 -53.040 1.00 46.00 172 PRO A N 1
ATOM 1350 C CA . PRO A 1 172 ? 43.301 -6.557 -54.173 1.00 46.00 172 PRO A CA 1
ATOM 1351 C C . PRO A 1 172 ? 44.341 -5.474 -53.870 1.00 46.00 172 PRO A C 1
ATOM 1353 O O . PRO A 1 172 ? 44.033 -4.358 -53.452 1.00 46.00 172 PRO A O 1
ATOM 1356 N N . ARG A 1 173 ? 45.604 -5.830 -54.096 1.00 33.75 173 ARG A N 1
ATOM 1357 C CA . ARG A 1 173 ? 46.791 -4.986 -53.967 1.00 33.75 173 ARG A CA 1
ATOM 1358 C C . ARG A 1 173 ? 46.852 -4.032 -55.167 1.00 33.75 173 ARG A C 1
ATOM 1360 O O . ARG A 1 173 ? 47.310 -4.417 -56.237 1.00 33.75 173 ARG A O 1
ATOM 1367 N N . TRP A 1 174 ? 46.400 -2.790 -55.005 1.00 36.56 174 TRP A N 1
ATOM 1368 C CA . TRP A 1 174 ? 46.490 -1.759 -56.049 1.00 36.56 174 TRP A CA 1
ATOM 1369 C C . TRP A 1 174 ? 47.920 -1.220 -56.168 1.00 36.56 174 TRP A C 1
ATOM 1371 O O . TRP A 1 174 ? 48.228 -0.141 -55.675 1.00 36.56 174 TRP A O 1
ATOM 1381 N N . ASN A 1 175 ? 48.796 -1.965 -56.840 1.00 31.81 175 ASN A N 1
ATOM 1382 C CA . ASN A 1 175 ? 50.027 -1.413 -57.397 1.00 31.81 175 ASN A CA 1
ATOM 1383 C C . ASN A 1 175 ? 49.923 -1.474 -58.918 1.00 31.81 175 ASN A C 1
ATOM 1385 O O . ASN A 1 175 ? 50.170 -2.515 -59.522 1.00 31.81 175 ASN A O 1
ATOM 1389 N N . ILE A 1 176 ? 49.571 -0.343 -59.528 1.00 34.69 176 ILE A N 1
ATOM 1390 C CA . ILE A 1 176 ? 49.760 -0.119 -60.961 1.00 34.69 176 ILE A CA 1
ATOM 1391 C C . ILE A 1 176 ? 51.270 -0.214 -61.211 1.00 34.69 176 ILE A C 1
ATOM 1393 O O . ILE A 1 176 ? 52.025 0.677 -60.820 1.00 34.69 176 ILE A O 1
ATOM 1397 N N . ARG A 1 177 ? 51.728 -1.318 -61.807 1.00 30.64 177 ARG A N 1
ATOM 1398 C CA . ARG A 1 177 ? 53.046 -1.363 -62.442 1.00 30.64 177 ARG A CA 1
ATOM 1399 C C . ARG A 1 177 ? 52.879 -0.828 -63.863 1.00 30.64 177 ARG A C 1
ATOM 1401 O O . ARG A 1 177 ? 52.007 -1.327 -64.566 1.00 30.64 177 ARG A O 1
ATOM 1408 N N . PRO A 1 178 ? 53.671 0.162 -64.294 1.00 30.75 178 PRO A N 1
ATOM 1409 C CA . PRO A 1 178 ? 53.706 0.523 -65.701 1.00 30.75 178 PRO A CA 1
ATOM 1410 C C . PRO A 1 178 ? 54.322 -0.636 -66.498 1.00 30.75 178 PRO A C 1
ATOM 1412 O O . PRO A 1 178 ? 55.358 -1.179 -66.105 1.00 30.75 178 PRO A O 1
ATOM 1415 N N . GLU A 1 179 ? 53.666 -1.034 -67.587 1.00 31.34 179 GLU A N 1
ATOM 1416 C CA . GLU A 1 179 ? 54.251 -1.950 -68.567 1.00 31.34 179 GLU A CA 1
ATOM 1417 C C . GLU A 1 179 ? 55.448 -1.295 -69.278 1.00 31.34 179 GLU A C 1
ATOM 1419 O O . GLU A 1 179 ? 55.477 -0.070 -69.445 1.00 31.34 179 GLU A O 1
ATOM 1424 N N . PRO A 1 180 ? 56.454 -2.085 -69.695 1.00 37.34 180 PRO A N 1
ATOM 1425 C CA . PRO A 1 180 ? 57.605 -1.564 -70.411 1.00 37.34 180 PRO A CA 1
ATOM 1426 C C . PRO A 1 180 ? 57.220 -1.255 -71.863 1.00 37.34 180 PRO A C 1
ATOM 1428 O O . PRO A 1 180 ? 56.950 -2.157 -72.652 1.00 37.34 180 PRO A O 1
ATOM 1431 N N . ALA A 1 181 ? 57.237 0.026 -72.230 1.00 34.91 181 ALA A N 1
ATOM 1432 C CA . ALA A 1 181 ? 57.215 0.428 -73.629 1.00 34.91 181 ALA A CA 1
ATOM 1433 C C . ALA A 1 181 ? 58.571 0.085 -74.264 1.00 34.91 181 ALA A C 1
ATOM 1435 O O . ALA A 1 181 ? 59.619 0.561 -73.821 1.00 34.91 181 ALA A O 1
ATOM 1436 N N . GLY A 1 182 ? 58.542 -0.785 -75.270 1.00 33.25 182 GLY A N 1
ATOM 1437 C CA . GLY A 1 182 ? 59.694 -1.091 -76.101 1.00 33.25 182 GLY A CA 1
ATOM 1438 C C . GLY A 1 182 ? 60.000 0.022 -77.105 1.00 33.25 182 GLY A C 1
ATOM 1439 O O . GLY A 1 182 ? 59.094 0.702 -77.575 1.00 33.25 182 GLY A O 1
ATOM 1440 N N . GLY A 1 183 ? 61.285 0.117 -77.450 1.00 33.88 183 GLY A N 1
ATOM 1441 C CA . GLY A 1 183 ? 61.746 0.347 -78.821 1.00 33.88 183 GLY A CA 1
ATOM 1442 C C . GLY A 1 183 ? 61.712 1.770 -79.374 1.00 33.88 183 GLY A C 1
ATOM 1443 O O . GLY A 1 183 ? 60.711 2.172 -79.943 1.00 33.88 183 GLY A O 1
ATOM 1444 N N . ASP A 1 184 ? 62.878 2.413 -79.268 1.00 36.78 184 ASP A N 1
ATOM 1445 C CA . ASP A 1 184 ? 63.592 3.176 -80.311 1.00 36.78 184 ASP A CA 1
ATOM 1446 C C . ASP A 1 184 ? 62.909 4.386 -80.983 1.00 36.78 184 ASP A C 1
ATOM 1448 O O . ASP A 1 184 ? 61.904 4.269 -81.672 1.00 36.78 184 ASP A O 1
ATOM 1452 N N . ASP A 1 185 ? 63.486 5.575 -80.768 1.00 33.84 185 ASP A N 1
ATOM 1453 C CA . ASP A 1 185 ? 64.106 6.367 -81.844 1.00 33.84 185 ASP A CA 1
ATOM 1454 C C . ASP A 1 185 ? 64.589 7.726 -81.303 1.00 33.84 185 ASP A C 1
ATOM 1456 O O . ASP A 1 185 ? 63.848 8.534 -80.732 1.00 33.84 185 ASP A O 1
ATOM 1460 N N . GLY A 1 186 ? 65.891 7.976 -81.453 1.00 48.72 186 GLY A N 1
ATOM 1461 C CA . GLY A 1 186 ? 66.574 9.172 -80.969 1.00 48.72 186 GLY A CA 1
ATOM 1462 C C . GLY A 1 186 ? 66.158 10.451 -81.704 1.00 48.72 186 GLY A C 1
ATOM 1463 O O . GLY A 1 186 ? 66.460 10.633 -82.881 1.00 48.72 186 GLY A O 1
ATOM 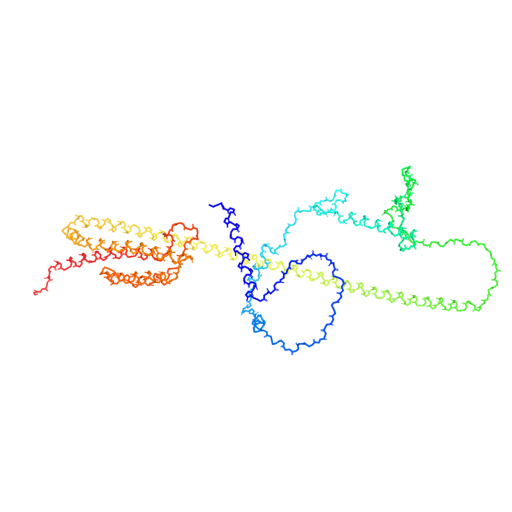1464 N N . GLY A 1 187 ? 65.550 11.392 -80.973 1.00 44.31 187 GLY A N 1
ATOM 1465 C CA . GLY A 1 187 ? 65.199 12.732 -81.453 1.00 44.31 187 GLY A CA 1
ATOM 1466 C C . GLY A 1 187 ? 65.846 13.850 -80.625 1.00 44.31 187 GLY A C 1
ATOM 1467 O O . GLY A 1 187 ? 65.678 13.918 -79.411 1.00 44.31 187 GLY A O 1
ATOM 1468 N N . ARG A 1 188 ? 66.585 14.743 -81.300 1.00 40.97 188 ARG A N 1
ATOM 1469 C CA . ARG A 1 188 ? 67.225 15.976 -80.786 1.00 40.97 188 ARG A CA 1
ATOM 1470 C C . ARG A 1 188 ? 66.349 16.753 -79.786 1.00 40.97 188 ARG A C 1
ATOM 1472 O O . ARG A 1 188 ? 65.258 17.199 -80.128 1.00 40.97 188 ARG A O 1
ATOM 1479 N N . TRP A 1 189 ? 66.879 17.011 -78.590 1.00 46.22 189 TRP A N 1
ATOM 1480 C CA . TRP A 1 189 ? 66.214 17.792 -77.541 1.00 46.22 189 TRP A CA 1
ATOM 1481 C C . TRP A 1 189 ? 66.078 19.282 -77.901 1.00 46.22 189 TRP A C 1
ATOM 1483 O O . TRP A 1 189 ? 67.072 19.979 -78.103 1.00 46.22 189 TRP A O 1
ATOM 1493 N N . ASN A 1 190 ? 64.840 19.788 -77.914 1.00 49.84 190 ASN A N 1
ATOM 1494 C CA . ASN A 1 190 ? 64.533 21.220 -77.946 1.00 49.84 190 ASN A CA 1
ATOM 1495 C C . ASN A 1 190 ? 64.504 21.778 -76.509 1.00 49.84 190 ASN A C 1
ATOM 1497 O O . ASN A 1 190 ? 63.580 21.514 -75.739 1.00 49.84 190 ASN A O 1
ATOM 1501 N N . TYR A 1 191 ? 65.503 22.591 -76.155 1.00 52.62 191 TYR A N 1
ATOM 1502 C CA . TYR A 1 191 ? 65.704 23.175 -74.817 1.00 52.62 191 TYR A CA 1
ATOM 1503 C C . TYR A 1 191 ? 64.579 24.124 -74.341 1.00 52.62 191 TYR A C 1
ATOM 1505 O O . TYR A 1 191 ? 64.497 24.424 -73.152 1.00 52.62 191 TYR A O 1
ATOM 1513 N N . ALA A 1 192 ? 63.673 24.556 -75.225 1.00 53.34 192 ALA A N 1
ATOM 1514 C CA . ALA A 1 192 ? 62.584 25.484 -74.897 1.00 53.34 192 ALA A CA 1
ATOM 1515 C C . ALA A 1 192 ? 61.438 24.864 -74.062 1.00 53.34 192 ALA A C 1
ATOM 1517 O O . ALA A 1 192 ? 60.746 25.588 -73.352 1.00 53.34 192 ALA A O 1
ATOM 1518 N N . LEU A 1 193 ? 61.254 23.536 -74.093 1.00 53.41 193 LEU A N 1
ATOM 1519 C CA . LEU A 1 193 ? 60.226 22.824 -73.305 1.00 53.41 193 LEU A CA 1
ATOM 1520 C C . LEU A 1 193 ? 60.751 22.275 -71.964 1.00 53.41 193 LEU A C 1
ATOM 1522 O O . LEU A 1 193 ? 59.965 21.950 -71.076 1.00 53.41 193 LEU A O 1
ATOM 1526 N N . LEU A 1 194 ? 62.074 22.203 -71.788 1.00 54.81 194 LEU A N 1
ATOM 1527 C CA . LEU A 1 194 ? 62.719 21.693 -70.572 1.00 54.81 194 LEU A CA 1
ATOM 1528 C C . LEU A 1 194 ? 62.691 22.708 -69.422 1.00 54.81 194 LEU A C 1
ATOM 1530 O O . LEU A 1 194 ? 62.479 22.326 -68.274 1.00 54.81 194 LEU A O 1
ATOM 1534 N N . VAL A 1 195 ? 62.849 24.001 -69.716 1.00 58.09 195 VAL A N 1
ATOM 1535 C CA . VAL A 1 195 ? 62.919 25.055 -68.688 1.00 58.09 195 VAL A CA 1
ATOM 1536 C C . VAL A 1 195 ? 61.594 25.217 -67.913 1.00 58.09 195 VAL A C 1
ATOM 1538 O O . VAL A 1 195 ? 61.644 25.236 -66.680 1.00 58.09 195 VAL A O 1
ATOM 1541 N N . PRO A 1 196 ? 60.402 25.225 -68.550 1.00 58.41 196 PRO A N 1
ATOM 1542 C CA . PRO A 1 196 ? 59.129 25.227 -67.821 1.00 58.41 196 PRO A CA 1
ATOM 1543 C C . PRO A 1 196 ? 58.884 23.934 -67.027 1.00 58.41 196 PRO A C 1
ATOM 1545 O O . PRO A 1 196 ? 58.367 23.980 -65.914 1.00 58.41 196 PRO A O 1
ATOM 1548 N N . MET A 1 197 ? 59.299 22.779 -67.557 1.00 60.03 197 MET A N 1
ATOM 1549 C CA . MET A 1 197 ? 59.120 21.478 -66.897 1.00 60.03 197 MET A CA 1
ATOM 1550 C C . MET A 1 197 ? 60.008 21.320 -65.656 1.00 60.03 197 MET A C 1
ATOM 1552 O O . MET A 1 197 ? 59.546 20.814 -64.634 1.00 60.03 197 MET A O 1
ATOM 1556 N N . ILE A 1 198 ? 61.253 21.806 -65.704 1.00 66.06 198 ILE A N 1
ATOM 1557 C CA . ILE A 1 198 ? 62.157 21.826 -64.545 1.00 66.06 198 ILE A CA 1
ATOM 1558 C C . ILE A 1 198 ? 61.652 22.820 -63.488 1.00 66.06 198 ILE A C 1
ATOM 1560 O O . ILE A 1 198 ? 61.654 22.496 -62.300 1.00 66.06 198 ILE A O 1
ATOM 1564 N N . GLY A 1 199 ? 61.145 23.990 -63.900 1.00 69.00 199 GLY A N 1
ATOM 1565 C CA . GLY A 1 199 ? 60.520 24.961 -62.994 1.00 69.00 199 GLY A CA 1
ATOM 1566 C C . GLY A 1 199 ? 59.286 24.402 -62.273 1.00 69.00 199 GLY A C 1
ATOM 1567 O O . GLY A 1 199 ? 59.172 24.536 -61.056 1.00 69.00 199 GLY A O 1
ATOM 1568 N N . LEU A 1 200 ? 58.403 23.695 -62.987 1.00 67.94 200 LEU A N 1
ATOM 1569 C CA . LEU A 1 200 ? 57.237 23.020 -62.402 1.00 67.94 200 LEU A CA 1
ATOM 1570 C C . LEU A 1 200 ? 57.629 21.845 -61.496 1.00 67.94 200 LEU A C 1
ATOM 1572 O O . LEU A 1 200 ? 56.995 21.644 -60.461 1.00 67.94 200 LEU A O 1
ATOM 1576 N N . ALA A 1 201 ? 58.677 21.089 -61.833 1.00 69.50 201 ALA A N 1
ATOM 1577 C CA . ALA A 1 201 ? 59.188 20.013 -60.985 1.00 69.50 201 ALA A CA 1
ATOM 1578 C C . ALA A 1 201 ? 59.812 20.550 -59.685 1.00 69.50 201 ALA A C 1
ATOM 1580 O O . ALA A 1 201 ? 59.539 20.012 -58.611 1.00 69.50 201 ALA A O 1
ATOM 1581 N N . ALA A 1 202 ? 60.582 21.642 -59.757 1.00 71.06 202 ALA A N 1
ATOM 1582 C CA . ALA A 1 202 ? 61.143 22.318 -58.588 1.00 71.06 202 ALA A CA 1
ATOM 1583 C C . ALA A 1 202 ? 60.047 22.948 -57.712 1.00 71.06 202 ALA A C 1
ATOM 1585 O O . ALA A 1 202 ? 60.078 22.792 -56.492 1.00 71.06 202 ALA A O 1
ATOM 1586 N N . PHE A 1 203 ? 59.031 23.574 -58.316 1.00 68.94 203 PHE A N 1
ATOM 1587 C CA . PHE A 1 203 ? 57.870 24.110 -57.599 1.00 68.94 203 PHE A CA 1
ATOM 1588 C C . PHE A 1 203 ? 57.043 22.996 -56.943 1.00 68.94 203 PHE A C 1
ATOM 1590 O O . PHE A 1 203 ? 56.674 23.099 -55.776 1.00 68.94 203 PHE A O 1
ATOM 1597 N N . ARG A 1 204 ? 56.823 21.877 -57.647 1.00 70.00 204 ARG A N 1
ATOM 1598 C CA . ARG A 1 204 ? 56.164 20.685 -57.097 1.00 70.00 204 ARG A CA 1
ATOM 1599 C C . ARG A 1 204 ? 56.977 20.075 -55.959 1.00 70.00 204 ARG A C 1
ATOM 1601 O O . ARG A 1 204 ? 56.376 19.666 -54.974 1.00 70.00 204 ARG A O 1
ATOM 1608 N N . TRP A 1 205 ? 58.306 20.044 -56.038 1.00 75.44 205 TRP A N 1
ATOM 1609 C CA . TRP A 1 205 ? 59.169 19.550 -54.959 1.00 75.44 205 TRP A CA 1
ATOM 1610 C C . TRP A 1 205 ? 59.151 20.464 -53.727 1.00 75.44 205 TRP A C 1
ATOM 1612 O O . TRP A 1 205 ? 58.937 19.970 -52.621 1.00 75.44 205 TRP A O 1
ATOM 1622 N N . ILE A 1 206 ? 59.284 21.783 -53.911 1.00 75.69 206 ILE A N 1
ATOM 1623 C CA . ILE A 1 206 ? 59.201 22.776 -52.826 1.00 75.69 206 ILE A CA 1
ATOM 1624 C C . ILE A 1 206 ? 57.826 22.707 -52.153 1.00 75.69 206 ILE A C 1
ATOM 1626 O O . ILE A 1 206 ? 57.747 22.542 -50.938 1.00 75.69 206 ILE A O 1
ATOM 1630 N N . TRP A 1 207 ? 56.742 22.722 -52.932 1.00 66.31 207 TRP A N 1
ATOM 1631 C CA . TRP A 1 207 ? 55.381 22.680 -52.396 1.00 66.31 207 TRP A CA 1
ATOM 1632 C C . TRP A 1 207 ? 55.047 21.339 -51.732 1.00 66.31 207 TRP A C 1
ATOM 1634 O O . TRP A 1 207 ? 54.403 21.307 -50.687 1.00 66.31 207 TRP A O 1
ATOM 1644 N N . THR A 1 208 ? 55.518 20.218 -52.289 1.00 78.31 208 THR A N 1
ATOM 1645 C CA . THR A 1 208 ? 55.338 18.891 -51.674 1.00 78.31 208 THR A CA 1
ATOM 1646 C C . THR A 1 208 ? 56.104 18.795 -50.356 1.00 78.31 208 THR A C 1
ATOM 1648 O O . THR A 1 208 ? 55.580 18.245 -49.393 1.00 78.31 208 THR A O 1
ATOM 1651 N N . ARG A 1 209 ? 57.311 19.365 -50.273 1.00 80.81 209 ARG A N 1
ATOM 1652 C CA . ARG A 1 209 ? 58.122 19.379 -49.049 1.00 80.81 209 ARG A CA 1
ATOM 1653 C C . ARG A 1 209 ? 57.513 20.266 -47.958 1.00 80.81 209 ARG A C 1
ATOM 1655 O O . ARG A 1 209 ? 57.425 19.832 -46.810 1.00 80.81 209 ARG A O 1
ATOM 1662 N N . GLU A 1 210 ? 57.054 21.466 -48.311 1.00 74.44 210 GLU A N 1
ATOM 1663 C CA . GLU A 1 210 ? 56.348 22.377 -47.396 1.00 74.44 210 GLU A CA 1
ATOM 1664 C C . GLU A 1 210 ? 55.038 21.737 -46.898 1.00 74.44 210 GLU A C 1
ATOM 1666 O O . GLU A 1 210 ? 54.762 21.707 -45.698 1.00 74.44 210 GLU A O 1
ATOM 1671 N N . SER A 1 211 ? 54.273 21.124 -47.809 1.00 75.56 211 SER A N 1
ATOM 1672 C CA . SER A 1 211 ? 53.032 20.408 -47.498 1.00 75.56 211 SER A CA 1
ATOM 1673 C C . SER A 1 211 ? 53.269 19.203 -46.584 1.00 75.56 211 SER A C 1
ATOM 1675 O O . SER A 1 211 ? 52.552 19.035 -45.601 1.00 75.56 211 SER A O 1
ATOM 1677 N N . GLN A 1 212 ? 54.307 18.397 -46.831 1.00 78.81 212 GLN A N 1
ATOM 1678 C CA . GLN A 1 212 ? 54.675 17.275 -45.961 1.00 78.81 212 GLN A CA 1
ATOM 1679 C C . GLN A 1 212 ? 55.056 17.739 -44.551 1.00 78.81 212 GLN A C 1
ATOM 1681 O O . GLN A 1 212 ? 54.633 17.122 -43.574 1.00 78.81 212 GLN A O 1
ATOM 1686 N N . SER A 1 213 ? 55.800 18.842 -44.428 1.00 83.00 213 SER A N 1
ATOM 1687 C CA . SER A 1 213 ? 56.139 19.438 -43.129 1.00 83.00 213 SER A CA 1
ATOM 1688 C C . SER A 1 213 ? 54.887 19.906 -42.377 1.00 83.00 213 SER A C 1
ATOM 1690 O O . SER A 1 213 ? 54.718 19.611 -41.192 1.00 83.00 213 SER A O 1
ATOM 1692 N N . GLN A 1 214 ? 53.950 20.561 -43.070 1.00 82.19 214 GLN A N 1
ATOM 1693 C CA . GLN A 1 214 ? 52.669 20.977 -42.491 1.00 82.19 214 GLN A CA 1
ATOM 1694 C C . GLN A 1 214 ? 51.817 19.781 -42.052 1.00 82.19 214 GLN A C 1
ATOM 1696 O O . GLN A 1 214 ? 51.307 19.780 -40.933 1.00 82.19 214 GLN A O 1
ATOM 1701 N N . ILE A 1 215 ? 51.717 18.737 -42.880 1.00 81.88 215 ILE A N 1
ATOM 1702 C CA . ILE A 1 215 ? 51.010 17.495 -42.540 1.00 81.88 215 ILE A CA 1
ATOM 1703 C C . ILE A 1 215 ? 51.638 16.852 -41.302 1.00 81.88 215 ILE A C 1
ATOM 1705 O O . ILE A 1 215 ? 50.917 16.455 -40.389 1.00 81.88 215 ILE A O 1
ATOM 1709 N N . GLN A 1 216 ? 52.969 16.795 -41.225 1.00 86.62 216 GLN A N 1
ATOM 1710 C CA . GLN A 1 216 ? 53.664 16.219 -40.078 1.00 86.62 216 GLN A CA 1
ATOM 1711 C C . GLN A 1 216 ? 53.448 17.046 -38.803 1.00 86.62 216 GLN A C 1
ATOM 1713 O O . GLN A 1 216 ? 53.226 16.480 -37.735 1.00 86.62 216 GLN A O 1
ATOM 1718 N N . ASN A 1 217 ? 53.452 18.377 -38.900 1.00 92.94 217 ASN A N 1
ATOM 1719 C CA . ASN A 1 217 ? 53.172 19.262 -37.769 1.00 92.94 217 ASN A CA 1
ATOM 1720 C C . ASN A 1 217 ? 51.727 19.126 -37.275 1.00 92.94 217 ASN A C 1
ATOM 1722 O O . ASN A 1 217 ? 51.501 19.039 -36.068 1.00 92.94 217 ASN A O 1
ATOM 1726 N N . VAL A 1 218 ? 50.756 19.058 -38.191 1.00 92.62 218 VAL A N 1
ATOM 1727 C CA . VAL A 1 218 ? 49.342 18.830 -37.861 1.00 92.62 218 VAL A CA 1
ATOM 1728 C C . VAL A 1 218 ? 49.147 17.444 -37.250 1.00 92.62 218 VAL A C 1
ATOM 1730 O O . VAL A 1 218 ? 48.458 17.329 -36.241 1.00 92.62 218 VAL A O 1
ATOM 1733 N N . LYS A 1 219 ? 49.804 16.411 -37.789 1.00 93.88 219 LYS A N 1
ATOM 1734 C CA . LYS A 1 219 ? 49.781 15.053 -37.235 1.00 93.88 219 LYS A CA 1
ATOM 1735 C C . LYS A 1 219 ? 50.352 15.016 -35.820 1.00 93.88 219 LYS A C 1
ATOM 1737 O O . LYS A 1 219 ? 49.682 14.556 -34.907 1.00 93.88 219 LYS A O 1
ATOM 1742 N N . ASN A 1 220 ? 51.529 15.604 -35.608 1.00 95.44 220 ASN A N 1
ATOM 1743 C CA . ASN A 1 220 ? 52.143 15.697 -34.285 1.00 95.44 220 ASN A CA 1
ATOM 1744 C C . ASN A 1 220 ? 51.256 16.470 -33.294 1.00 95.44 220 ASN A C 1
ATOM 1746 O O . ASN A 1 220 ? 51.215 16.129 -32.114 1.00 95.44 220 ASN A O 1
ATOM 1750 N N . LYS A 1 221 ? 50.561 17.521 -33.748 1.00 94.62 221 LYS A N 1
ATOM 1751 C CA . LYS A 1 221 ? 49.607 18.267 -32.918 1.00 94.62 221 LYS A CA 1
ATOM 1752 C C . LYS A 1 221 ? 48.398 17.402 -32.556 1.00 94.62 221 LYS A C 1
ATOM 1754 O O . LYS A 1 221 ? 48.071 17.308 -31.381 1.00 94.62 221 LYS A O 1
ATOM 1759 N N . TYR A 1 222 ? 47.810 16.719 -33.536 1.00 94.56 222 TYR A N 1
ATOM 1760 C CA . TYR A 1 222 ? 46.704 15.788 -33.323 1.00 94.56 222 TYR A CA 1
ATOM 1761 C C . TYR A 1 222 ? 47.080 14.666 -32.350 1.00 94.56 222 TYR A C 1
ATOM 1763 O O . TYR A 1 222 ? 46.327 14.390 -31.424 1.00 94.56 222 TYR A O 1
ATOM 1771 N N . ASP A 1 223 ? 48.266 14.074 -32.498 1.00 95.62 223 ASP A N 1
ATOM 1772 C CA . ASP A 1 223 ? 48.749 13.011 -31.614 1.00 95.62 223 ASP A CA 1
ATOM 1773 C C . ASP A 1 223 ? 48.943 13.520 -30.175 1.00 95.62 223 ASP A C 1
ATOM 1775 O O . ASP A 1 223 ? 48.578 12.836 -29.217 1.00 95.62 223 ASP A O 1
ATOM 1779 N N . ARG A 1 224 ? 49.460 14.747 -29.998 1.00 96.06 224 ARG A N 1
ATOM 1780 C CA . ARG A 1 224 ? 49.575 15.388 -28.674 1.00 96.06 224 ARG A CA 1
ATOM 1781 C C . ARG A 1 224 ? 48.212 15.667 -28.052 1.00 96.06 224 ARG A C 1
ATOM 1783 O O . ARG A 1 224 ? 48.029 15.366 -26.872 1.00 96.06 224 ARG A O 1
ATOM 1790 N N . ASP A 1 225 ? 47.286 16.226 -28.826 1.00 95.94 225 ASP A N 1
ATOM 1791 C CA . ASP A 1 225 ? 45.936 16.562 -28.370 1.00 95.94 225 ASP A CA 1
ATOM 1792 C C . ASP A 1 225 ? 45.172 15.283 -28.003 1.00 95.94 225 ASP A C 1
ATOM 1794 O O . ASP A 1 225 ? 44.590 15.194 -26.923 1.00 95.94 225 ASP A O 1
ATOM 1798 N N . MET A 1 226 ? 45.269 14.240 -28.831 1.00 95.25 226 MET A N 1
ATOM 1799 C CA . MET A 1 226 ? 44.687 12.929 -28.555 1.00 95.25 226 MET A CA 1
ATOM 1800 C C . MET A 1 226 ? 45.278 12.316 -27.284 1.00 95.25 226 MET A C 1
ATOM 1802 O O . MET A 1 226 ? 44.533 11.875 -26.415 1.00 95.25 226 MET A O 1
ATOM 1806 N N . ALA A 1 227 ? 46.604 12.354 -27.120 1.00 96.25 227 ALA A N 1
ATOM 1807 C CA . ALA A 1 227 ? 47.266 11.855 -25.918 1.00 96.25 227 ALA A CA 1
ATOM 1808 C C . ALA A 1 227 ? 46.908 12.656 -24.653 1.00 96.25 227 ALA A C 1
ATOM 1810 O O . ALA A 1 227 ? 46.992 12.124 -23.547 1.00 96.25 227 ALA A O 1
ATOM 1811 N N . ALA A 1 228 ? 46.582 13.945 -24.776 1.00 96.75 228 ALA A N 1
ATOM 1812 C CA . ALA A 1 228 ? 46.110 14.760 -23.659 1.00 96.75 228 ALA A CA 1
ATOM 1813 C C . ALA A 1 228 ? 44.665 14.403 -23.288 1.00 96.75 228 ALA A C 1
ATOM 1815 O O . ALA A 1 228 ? 44.369 14.224 -22.108 1.00 96.75 228 ALA A O 1
ATOM 1816 N N . ILE A 1 229 ? 43.797 14.224 -24.290 1.00 96.25 229 ILE A N 1
ATOM 1817 C CA . ILE A 1 229 ? 42.401 13.810 -24.105 1.00 96.25 229 ILE A CA 1
ATOM 1818 C C . ILE A 1 229 ? 42.327 12.420 -23.465 1.00 96.25 229 ILE A C 1
ATOM 1820 O O . ILE A 1 229 ? 41.559 12.228 -22.526 1.00 96.25 229 ILE A O 1
ATOM 1824 N N . THR A 1 230 ? 43.135 11.456 -23.917 1.00 95.81 230 THR A N 1
ATOM 1825 C CA . THR A 1 230 ? 43.151 10.111 -23.320 1.00 95.81 230 THR A CA 1
ATOM 1826 C C . THR A 1 230 ? 43.582 10.148 -21.857 1.00 95.81 230 THR A C 1
ATOM 1828 O O . THR A 1 230 ? 42.919 9.544 -21.019 1.00 95.81 230 THR A O 1
ATOM 1831 N N . ARG A 1 231 ? 44.624 10.921 -21.519 1.00 96.88 231 ARG A N 1
ATOM 1832 C CA . ARG A 1 231 ? 45.067 11.112 -20.128 1.00 96.88 231 ARG A CA 1
ATOM 1833 C C . ARG A 1 231 ? 43.998 11.765 -19.250 1.00 96.88 231 ARG A C 1
ATOM 1835 O O . ARG A 1 231 ? 43.786 11.313 -18.130 1.00 96.88 231 ARG A O 1
ATOM 1842 N N . ASP A 1 232 ? 43.313 12.794 -19.746 1.00 96.94 232 ASP A N 1
ATOM 1843 C CA . ASP A 1 232 ? 42.221 13.453 -19.016 1.00 96.94 232 ASP A CA 1
ATOM 1844 C C . ASP A 1 232 ? 41.035 12.501 -18.783 1.00 96.94 232 ASP A C 1
ATOM 1846 O O . ASP A 1 232 ? 40.494 12.425 -17.680 1.00 96.94 232 ASP A O 1
ATOM 1850 N N . LEU A 1 233 ? 40.671 11.702 -19.792 1.00 95.88 233 LEU A N 1
ATOM 1851 C CA . LEU A 1 233 ? 39.640 10.671 -19.660 1.00 95.88 233 LEU A CA 1
ATOM 1852 C C . LEU A 1 233 ? 40.032 9.584 -18.652 1.00 95.88 233 LEU A C 1
ATOM 1854 O O . LEU A 1 233 ? 39.195 9.178 -17.847 1.00 95.88 233 LEU A O 1
ATOM 1858 N N . GLU A 1 234 ? 41.287 9.131 -18.657 1.00 96.44 234 GLU A N 1
ATOM 1859 C CA . GLU A 1 234 ? 41.789 8.153 -17.687 1.00 96.44 234 GLU A CA 1
ATOM 1860 C C . GLU A 1 234 ? 41.762 8.692 -16.254 1.00 96.44 234 GLU A C 1
ATOM 1862 O O . GLU A 1 234 ? 41.368 7.967 -15.337 1.00 96.44 234 GLU A O 1
ATOM 1867 N N . LEU A 1 235 ? 42.144 9.957 -16.051 1.00 97.31 235 LEU A N 1
ATOM 1868 C CA . LEU A 1 235 ? 42.071 10.614 -14.745 1.00 97.31 235 LEU A CA 1
ATOM 1869 C C . LEU A 1 235 ? 40.624 10.721 -14.269 1.00 97.31 235 LEU A C 1
ATOM 1871 O O . LEU A 1 235 ? 40.308 10.224 -13.190 1.00 97.31 235 LEU A O 1
ATOM 1875 N N . LYS A 1 236 ? 39.720 11.239 -15.110 1.00 96.81 236 LYS A N 1
ATOM 1876 C CA . LYS A 1 236 ? 38.284 11.311 -14.796 1.00 96.81 236 LYS A CA 1
ATOM 1877 C C . LYS A 1 236 ? 37.707 9.942 -14.464 1.00 96.81 236 LYS A C 1
ATOM 1879 O O . LYS A 1 236 ? 36.944 9.809 -13.510 1.00 96.81 236 LYS A O 1
ATOM 1884 N N . TYR A 1 237 ? 38.079 8.908 -15.215 1.00 94.12 237 TYR A N 1
ATOM 1885 C CA . TYR A 1 237 ? 37.633 7.544 -14.950 1.00 94.12 237 TYR A CA 1
ATOM 1886 C C . TYR A 1 237 ? 38.125 7.035 -13.588 1.00 94.12 237 TYR A C 1
ATOM 1888 O O . TYR A 1 237 ? 37.336 6.491 -12.813 1.00 94.12 237 TYR A O 1
ATOM 1896 N N . ARG A 1 238 ? 39.406 7.251 -13.260 1.00 96.44 238 ARG A N 1
ATOM 1897 C CA . ARG A 1 238 ? 39.973 6.889 -11.952 1.00 96.44 238 ARG A CA 1
ATOM 1898 C C . ARG A 1 238 ? 39.290 7.643 -10.815 1.00 96.44 238 ARG A C 1
ATOM 1900 O O . ARG A 1 238 ? 38.895 7.004 -9.841 1.00 96.44 238 ARG A O 1
ATOM 1907 N N . ASP A 1 239 ? 39.079 8.944 -10.961 1.00 96.75 239 ASP A N 1
ATOM 1908 C CA . ASP A 1 239 ? 38.406 9.766 -9.955 1.00 96.75 239 ASP A CA 1
ATOM 1909 C C . ASP A 1 239 ? 36.979 9.266 -9.718 1.00 96.75 239 ASP A C 1
ATOM 1911 O O . ASP A 1 239 ? 36.620 8.943 -8.583 1.00 96.75 239 ASP A O 1
ATOM 1915 N N . THR A 1 240 ? 36.217 9.037 -10.793 1.00 96.19 240 THR A N 1
ATOM 1916 C CA . THR A 1 240 ? 34.851 8.493 -10.716 1.00 96.19 240 THR A CA 1
ATOM 1917 C C . THR A 1 240 ? 34.824 7.132 -10.012 1.00 96.19 240 THR A C 1
ATOM 1919 O O . THR A 1 240 ? 33.940 6.859 -9.200 1.00 96.19 240 THR A O 1
ATOM 1922 N N . LEU A 1 241 ? 35.804 6.258 -10.269 1.00 95.50 241 LEU A N 1
ATOM 1923 C CA . LEU A 1 241 ? 35.915 4.977 -9.565 1.00 95.50 241 LEU A CA 1
ATOM 1924 C C . LEU A 1 241 ? 36.181 5.159 -8.067 1.00 95.50 241 LEU A C 1
ATOM 1926 O O . LEU A 1 241 ? 35.602 4.434 -7.256 1.00 95.50 241 LEU A O 1
ATOM 1930 N N . THR A 1 242 ? 37.041 6.104 -7.683 1.00 95.88 242 THR A N 1
ATOM 1931 C CA . THR A 1 242 ? 37.312 6.371 -6.263 1.00 95.88 242 THR A CA 1
ATOM 1932 C C . THR A 1 242 ? 36.101 6.961 -5.547 1.00 95.88 242 THR A C 1
ATOM 1934 O O . THR A 1 242 ? 35.791 6.533 -4.435 1.00 95.88 242 THR A O 1
ATOM 1937 N N . GLU A 1 243 ? 35.363 7.867 -6.188 1.00 95.69 243 GLU A N 1
ATOM 1938 C CA . GLU A 1 243 ? 34.115 8.420 -5.658 1.00 95.69 243 GLU A CA 1
ATOM 1939 C C . GLU A 1 243 ? 33.034 7.347 -5.524 1.00 95.69 243 GLU A C 1
ATOM 1941 O O . GLU A 1 243 ? 32.392 7.238 -4.478 1.00 95.69 243 GLU A O 1
ATOM 1946 N N . ASN A 1 244 ? 32.883 6.483 -6.529 1.00 94.38 244 ASN A N 1
ATOM 1947 C CA . ASN A 1 244 ? 31.950 5.359 -6.475 1.00 94.38 244 ASN A CA 1
ATOM 1948 C C . ASN A 1 244 ? 32.288 4.392 -5.331 1.00 94.38 244 ASN A C 1
ATOM 1950 O O . ASN A 1 244 ? 31.396 3.922 -4.633 1.00 94.38 244 ASN A O 1
ATOM 1954 N N . ARG A 1 245 ? 33.576 4.128 -5.080 1.00 95.06 245 ARG A N 1
ATOM 1955 C CA . ARG A 1 245 ? 34.003 3.306 -3.934 1.00 95.06 245 ARG A CA 1
ATOM 1956 C C . ARG A 1 245 ? 33.700 3.979 -2.594 1.00 95.06 245 ARG A C 1
ATOM 1958 O O . ARG A 1 245 ? 33.213 3.315 -1.686 1.00 95.06 245 ARG A O 1
ATOM 1965 N N . ARG A 1 246 ? 33.948 5.288 -2.468 1.00 96.81 246 ARG A N 1
ATOM 1966 C CA . ARG A 1 246 ? 33.636 6.056 -1.246 1.00 96.81 246 ARG A CA 1
ATOM 1967 C C . ARG A 1 246 ? 32.137 6.096 -0.968 1.00 96.81 246 ARG A C 1
ATOM 1969 O O . ARG A 1 246 ? 31.717 5.891 0.165 1.00 96.81 246 ARG A O 1
ATOM 1976 N N . THR A 1 247 ? 31.336 6.343 -2.001 1.00 95.31 247 THR A N 1
ATOM 1977 C CA . THR A 1 247 ? 29.874 6.368 -1.887 1.00 95.31 247 THR A CA 1
ATOM 1978 C C . THR A 1 247 ? 29.316 4.986 -1.563 1.00 95.31 247 THR A C 1
ATOM 1980 O O . THR A 1 247 ? 28.448 4.893 -0.702 1.00 95.31 247 THR A O 1
ATOM 1983 N N . ALA A 1 248 ? 29.849 3.913 -2.157 1.00 96.88 248 ALA A N 1
ATOM 1984 C CA . ALA A 1 248 ? 29.484 2.544 -1.795 1.00 96.88 248 ALA A CA 1
ATOM 1985 C C . ALA A 1 248 ? 29.773 2.249 -0.314 1.00 96.88 248 ALA A C 1
ATOM 1987 O O . ALA A 1 248 ? 28.863 1.849 0.405 1.00 96.88 248 ALA A O 1
ATOM 1988 N N . ALA A 1 249 ? 30.984 2.551 0.166 1.00 96.44 249 ALA A N 1
ATOM 1989 C CA . ALA A 1 249 ? 31.344 2.361 1.572 1.00 96.44 249 ALA A CA 1
ATOM 1990 C C . ALA A 1 249 ? 30.457 3.188 2.524 1.00 96.44 249 ALA A C 1
ATOM 1992 O O . ALA A 1 249 ? 30.031 2.703 3.569 1.00 96.44 249 ALA A O 1
ATOM 1993 N N . HIS A 1 250 ? 30.125 4.430 2.158 1.00 96.44 250 HIS A N 1
ATOM 1994 C CA . HIS A 1 250 ? 29.209 5.261 2.942 1.00 96.44 250 HIS A CA 1
ATOM 1995 C C . HIS A 1 250 ? 27.804 4.648 3.031 1.00 96.44 250 HIS A C 1
ATOM 1997 O O . HIS A 1 250 ? 27.224 4.579 4.113 1.00 96.44 250 HIS A O 1
ATOM 2003 N N . LEU A 1 251 ? 27.269 4.175 1.902 1.00 96.81 251 LEU A N 1
ATOM 2004 C CA . LEU A 1 251 ? 25.953 3.537 1.844 1.00 96.81 251 LEU A CA 1
ATOM 2005 C C . LEU A 1 251 ? 25.915 2.221 2.628 1.00 96.81 251 LEU A C 1
ATOM 2007 O O . LEU A 1 251 ? 24.901 1.924 3.255 1.00 96.81 251 LEU A O 1
ATOM 2011 N N . GLU A 1 252 ? 27.001 1.447 2.629 1.00 95.38 252 GLU A N 1
ATOM 2012 C CA . GLU A 1 252 ? 27.123 0.231 3.443 1.00 95.38 252 GLU A CA 1
ATOM 2013 C C . GLU A 1 252 ? 27.023 0.553 4.940 1.00 95.38 252 GLU A C 1
ATOM 2015 O O . GLU A 1 252 ? 26.228 -0.063 5.653 1.00 95.38 252 GLU A O 1
ATOM 2020 N N . VAL A 1 253 ? 27.728 1.591 5.399 1.00 97.62 253 VAL A N 1
ATOM 2021 C CA . VAL A 1 253 ? 27.659 2.054 6.794 1.00 97.62 253 VAL A CA 1
ATOM 2022 C C . VAL A 1 253 ? 26.260 2.567 7.157 1.00 97.62 253 VAL A C 1
ATOM 2024 O O . VAL A 1 253 ? 25.753 2.284 8.244 1.00 97.62 253 VAL A O 1
ATOM 2027 N N . GLU A 1 254 ? 25.601 3.323 6.276 1.00 96.06 254 GLU A N 1
ATOM 2028 C CA . GLU A 1 254 ? 24.218 3.764 6.505 1.00 96.06 254 GLU A CA 1
ATOM 2029 C C . GLU A 1 254 ? 23.248 2.585 6.594 1.00 96.06 254 GLU A C 1
ATOM 2031 O O . GLU A 1 254 ? 22.388 2.549 7.476 1.00 96.06 254 GLU A O 1
ATOM 2036 N N . LEU A 1 255 ? 23.414 1.593 5.722 1.00 97.12 255 LEU A N 1
ATOM 2037 C CA . LEU A 1 255 ? 22.595 0.391 5.707 1.00 97.12 255 LEU A CA 1
ATOM 2038 C C . LEU A 1 255 ? 22.755 -0.408 7.007 1.00 97.12 255 LEU A C 1
ATOM 2040 O O . LEU A 1 255 ? 21.762 -0.896 7.552 1.00 97.12 255 LEU A O 1
ATOM 2044 N N . GLU A 1 256 ? 23.967 -0.507 7.551 1.00 96.19 256 GLU A N 1
ATOM 2045 C CA . GLU A 1 256 ? 24.204 -1.120 8.861 1.00 96.19 256 GLU A CA 1
ATOM 2046 C C . GLU A 1 256 ? 23.520 -0.353 9.999 1.00 96.19 256 GLU A C 1
ATOM 2048 O O . GLU A 1 256 ? 22.867 -0.971 10.846 1.00 96.19 256 GLU A O 1
ATOM 2053 N N . LYS A 1 257 ? 23.574 0.985 9.989 1.00 97.62 257 LYS A N 1
ATOM 2054 C CA . LYS A 1 257 ? 22.858 1.825 10.967 1.00 97.62 257 LYS A CA 1
ATOM 2055 C C . LYS A 1 257 ? 21.345 1.633 10.890 1.00 97.62 257 LYS A C 1
ATOM 2057 O O . LYS A 1 257 ? 20.685 1.549 11.926 1.00 97.62 257 LYS A O 1
ATOM 2062 N N . GLU A 1 258 ? 20.775 1.549 9.689 1.00 93.38 258 GLU A N 1
ATOM 2063 C CA . GLU A 1 258 ? 19.346 1.253 9.518 1.00 93.38 258 GLU A CA 1
ATOM 2064 C C . GLU A 1 258 ? 18.997 -0.149 10.018 1.00 93.38 258 GLU A C 1
ATOM 2066 O O . GLU A 1 258 ? 18.013 -0.320 10.738 1.00 93.38 258 GLU A O 1
ATOM 2071 N N . ARG A 1 259 ? 19.826 -1.159 9.723 1.00 96.00 259 ARG A N 1
ATOM 2072 C CA . ARG A 1 259 ? 19.633 -2.516 10.256 1.00 96.00 259 ARG A CA 1
ATOM 2073 C C . ARG A 1 259 ? 19.634 -2.522 11.782 1.00 96.00 259 ARG A C 1
ATOM 2075 O O . ARG A 1 259 ? 18.758 -3.147 12.378 1.00 96.00 259 ARG A O 1
ATOM 2082 N N . GLN A 1 260 ? 20.565 -1.808 12.413 1.00 96.69 260 GLN A N 1
ATOM 2083 C CA . GLN A 1 260 ? 20.616 -1.673 13.871 1.00 96.69 260 GLN A CA 1
ATOM 2084 C C . GLN A 1 260 ? 19.373 -0.961 14.423 1.00 96.69 260 GLN A C 1
ATOM 2086 O O . GLN A 1 260 ? 18.787 -1.438 15.394 1.00 96.69 260 GLN A O 1
ATOM 2091 N N . ARG A 1 261 ? 18.905 0.117 13.777 1.00 96.81 261 ARG A N 1
ATOM 2092 C CA . ARG A 1 261 ? 17.658 0.810 14.151 1.00 96.81 261 ARG A CA 1
ATOM 2093 C C . ARG A 1 261 ? 16.442 -0.103 14.061 1.00 96.81 261 ARG A C 1
ATOM 2095 O O . ARG A 1 261 ? 15.683 -0.203 15.020 1.00 96.81 261 ARG A O 1
ATOM 2102 N N . VAL A 1 262 ? 16.289 -0.827 12.954 1.00 96.94 262 VAL A N 1
ATOM 2103 C CA . VAL A 1 262 ? 15.194 -1.787 12.755 1.00 96.94 262 VAL A CA 1
ATOM 2104 C C . VAL A 1 262 ? 15.242 -2.902 13.799 1.00 96.94 262 VAL A C 1
ATOM 2106 O O . VAL A 1 262 ? 14.206 -3.270 14.350 1.00 96.94 262 VAL A O 1
ATOM 2109 N N . GLN A 1 263 ? 16.427 -3.420 14.126 1.00 96.19 263 GLN A N 1
ATOM 2110 C CA . GLN A 1 263 ? 16.580 -4.395 15.208 1.00 96.19 263 GLN A CA 1
ATOM 2111 C C . GLN A 1 263 ? 16.214 -3.803 16.576 1.00 96.19 263 GLN A C 1
ATOM 2113 O O . GLN A 1 263 ? 15.562 -4.485 17.366 1.00 96.19 263 GLN A O 1
ATOM 2118 N N . GLY A 1 264 ? 16.582 -2.547 16.843 1.00 97.00 264 GLY A N 1
ATOM 2119 C CA . GLY A 1 264 ? 16.183 -1.809 18.043 1.00 97.00 264 GLY A CA 1
ATOM 2120 C C . GLY A 1 264 ? 14.663 -1.679 18.157 1.00 97.00 264 GLY A C 1
ATOM 2121 O O . GLY A 1 264 ? 14.092 -2.088 19.166 1.00 97.00 264 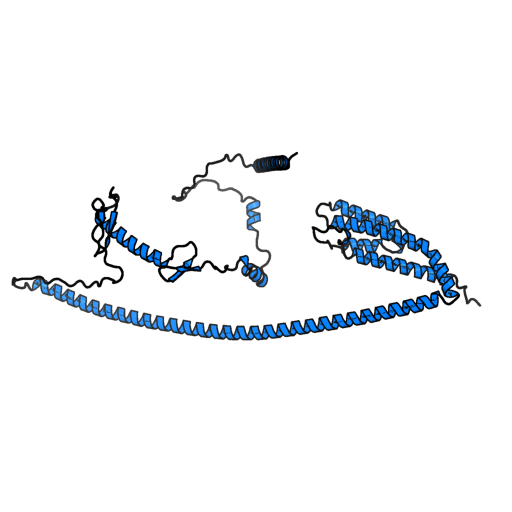GLY A O 1
ATOM 2122 N N . TYR A 1 265 ? 13.994 -1.223 17.094 1.00 96.50 265 TYR A N 1
ATOM 2123 C CA . TYR A 1 265 ? 12.531 -1.133 17.046 1.00 96.50 265 TYR A CA 1
ATOM 2124 C C . TYR A 1 265 ? 11.859 -2.495 17.199 1.00 96.50 265 TYR A C 1
ATOM 2126 O O . TYR A 1 265 ? 10.885 -2.619 17.936 1.00 96.50 265 TYR A O 1
ATOM 2134 N N . LYS A 1 266 ? 12.398 -3.542 16.565 1.00 96.69 266 LYS A N 1
ATOM 2135 C CA . LYS A 1 266 ? 11.885 -4.908 16.715 1.00 96.69 266 LYS A CA 1
ATOM 2136 C C . LYS A 1 266 ? 11.961 -5.376 18.169 1.00 96.69 266 LYS A C 1
ATOM 2138 O O . LYS A 1 266 ? 10.989 -5.929 18.669 1.00 96.69 266 LYS A O 1
ATOM 2143 N N . LYS A 1 267 ? 13.088 -5.150 18.851 1.00 96.94 267 LYS A N 1
ATOM 2144 C CA . LYS A 1 267 ? 13.245 -5.500 20.272 1.00 96.94 267 LYS A CA 1
ATOM 2145 C C . LYS A 1 267 ? 12.284 -4.703 21.157 1.00 96.94 267 LYS A C 1
ATOM 2147 O O . LYS A 1 267 ? 11.634 -5.311 21.996 1.00 96.94 267 LYS A O 1
ATOM 2152 N N . ALA A 1 268 ? 12.141 -3.398 20.918 1.00 97.12 268 ALA A N 1
ATOM 2153 C CA . ALA A 1 268 ? 11.211 -2.540 21.655 1.00 97.12 268 ALA A CA 1
ATOM 2154 C C . ALA A 1 268 ? 9.741 -2.967 21.475 1.00 97.12 268 ALA A C 1
ATOM 2156 O O . ALA A 1 268 ? 8.981 -3.010 22.438 1.00 97.12 268 ALA A O 1
ATOM 2157 N N . LEU A 1 269 ? 9.342 -3.347 20.256 1.00 95.56 269 LEU A N 1
ATOM 2158 C CA . LEU A 1 269 ? 8.002 -3.877 19.984 1.00 95.56 269 LEU A CA 1
ATOM 2159 C C . LEU A 1 269 ? 7.764 -5.221 20.678 1.00 95.56 269 LEU A C 1
ATOM 2161 O O . LEU A 1 269 ? 6.679 -5.454 21.203 1.00 95.56 269 LEU A O 1
ATOM 2165 N N . ILE A 1 270 ? 8.770 -6.102 20.707 1.00 96.44 270 ILE A N 1
ATOM 2166 C CA . ILE A 1 270 ? 8.670 -7.384 21.415 1.00 96.44 270 ILE A CA 1
ATOM 2167 C C . ILE A 1 270 ? 8.535 -7.152 22.922 1.00 96.44 270 ILE A C 1
ATOM 2169 O O . ILE A 1 270 ? 7.646 -7.745 23.527 1.00 96.44 270 ILE A O 1
ATOM 2173 N N . SER A 1 271 ? 9.347 -6.275 23.522 1.00 96.38 271 SER A N 1
ATOM 2174 C CA . SER A 1 271 ? 9.249 -5.978 24.957 1.00 96.38 271 SER A CA 1
ATOM 2175 C C . SER A 1 271 ? 7.913 -5.327 25.311 1.00 96.38 271 SER A C 1
ATOM 2177 O O . SER A 1 271 ? 7.282 -5.724 26.284 1.00 96.38 271 SER A O 1
ATOM 2179 N N . GLN A 1 272 ? 7.429 -4.392 24.487 1.00 96.94 272 GLN A N 1
ATOM 2180 C CA . GLN A 1 272 ? 6.112 -3.781 24.677 1.00 96.94 272 GLN A CA 1
ATOM 2181 C C . GLN A 1 272 ? 4.992 -4.823 24.564 1.00 96.94 272 GLN A C 1
ATOM 2183 O O . GLN A 1 272 ? 4.068 -4.840 25.372 1.00 96.94 272 GLN A O 1
ATOM 2188 N N . SER A 1 273 ? 5.080 -5.727 23.585 1.00 95.31 273 SER A N 1
ATOM 2189 C CA . SER A 1 273 ? 4.116 -6.817 23.439 1.00 95.31 273 SER A CA 1
ATOM 2190 C C . SER A 1 273 ? 4.145 -7.771 24.631 1.00 95.31 273 SER A C 1
ATOM 2192 O O . SER A 1 273 ? 3.090 -8.264 25.017 1.00 95.31 273 SER A O 1
ATOM 2194 N N . GLN A 1 274 ? 5.317 -8.063 25.196 1.00 96.12 274 GLN A N 1
ATOM 2195 C CA . GLN A 1 274 ? 5.445 -8.905 26.387 1.00 96.12 274 GLN A CA 1
ATOM 2196 C C . GLN A 1 274 ? 4.822 -8.231 27.610 1.00 96.12 274 GLN A C 1
ATOM 2198 O O . GLN A 1 274 ? 4.008 -8.859 28.280 1.00 96.12 274 GLN A O 1
ATOM 2203 N N . GLN A 1 275 ? 5.108 -6.944 27.824 1.00 96.69 275 GLN A N 1
ATOM 2204 C CA . GLN A 1 275 ? 4.519 -6.160 28.907 1.00 96.69 275 GLN A CA 1
ATOM 2205 C C . GLN A 1 275 ? 2.986 -6.146 28.824 1.00 96.69 275 GLN A C 1
ATOM 2207 O O . GLN A 1 275 ? 2.313 -6.485 29.791 1.00 96.69 275 GLN A O 1
ATOM 2212 N N . LEU A 1 276 ? 2.418 -5.858 27.648 1.00 96.50 276 LEU A N 1
ATOM 2213 C CA . LEU A 1 276 ? 0.962 -5.879 27.454 1.00 96.50 276 LEU A CA 1
ATOM 2214 C C . LEU A 1 276 ? 0.355 -7.270 27.694 1.00 96.50 276 LEU A C 1
ATOM 2216 O O . LEU A 1 276 ? -0.785 -7.390 28.142 1.00 96.50 276 LEU A O 1
ATOM 2220 N N . MET A 1 277 ? 1.095 -8.338 27.386 1.00 95.06 277 MET A N 1
ATOM 2221 C CA . MET A 1 277 ? 0.652 -9.707 27.655 1.00 95.06 277 MET A CA 1
ATOM 2222 C C . MET A 1 277 ? 0.690 -10.044 29.149 1.00 95.06 277 MET A C 1
ATOM 2224 O O . MET A 1 277 ? -0.180 -10.781 29.613 1.00 95.06 277 MET A O 1
ATOM 2228 N N . GLU A 1 278 ? 1.660 -9.523 29.897 1.00 96.56 278 GLU A N 1
ATOM 2229 C CA . GLU A 1 278 ? 1.726 -9.646 31.357 1.00 96.56 278 GLU A CA 1
ATOM 2230 C C . GLU A 1 278 ? 0.615 -8.844 32.037 1.00 96.56 278 GLU A C 1
ATOM 2232 O O . GLU A 1 278 ? -0.137 -9.422 32.818 1.00 96.56 278 GLU A O 1
ATOM 2237 N N . GLU A 1 279 ? 0.418 -7.579 31.656 1.00 96.50 279 GLU A N 1
ATOM 2238 C CA . GLU A 1 279 ? -0.687 -6.736 32.140 1.00 96.50 279 GLU A CA 1
ATOM 2239 C C . GLU A 1 279 ? -2.045 -7.396 31.867 1.00 96.50 279 GLU A C 1
ATOM 2241 O O . GLU A 1 279 ? -2.905 -7.483 32.742 1.00 96.50 279 GLU A O 1
ATOM 2246 N N . ARG A 1 280 ? -2.236 -7.960 30.667 1.00 96.56 280 ARG A N 1
ATOM 2247 C CA . ARG A 1 280 ? -3.464 -8.692 30.334 1.00 96.56 280 ARG A CA 1
ATOM 2248 C C . ARG A 1 280 ? -3.669 -9.922 31.218 1.00 96.56 280 ARG A C 1
ATOM 2250 O O . ARG A 1 280 ? -4.809 -10.213 31.574 1.00 96.56 280 ARG A O 1
ATOM 2257 N N . LYS A 1 281 ? -2.603 -10.661 31.545 1.00 96.44 281 LYS A N 1
ATOM 2258 C CA . LYS A 1 281 ? -2.683 -11.817 32.451 1.00 96.44 281 LYS A CA 1
ATOM 2259 C C . LYS A 1 281 ? -3.023 -11.381 33.873 1.00 96.44 281 LYS A C 1
ATOM 2261 O O . LYS A 1 281 ? -3.886 -12.009 34.473 1.00 96.44 281 LYS A O 1
ATOM 2266 N N . GLN A 1 282 ? -2.403 -10.307 34.364 1.00 97.00 282 GLN A N 1
ATOM 2267 C CA . GLN A 1 282 ? -2.687 -9.729 35.680 1.00 97.00 282 GLN A CA 1
ATOM 2268 C C . GLN A 1 282 ? -4.153 -9.305 35.784 1.00 97.00 282 GLN A C 1
ATOM 2270 O O . GLN A 1 282 ? -4.870 -9.811 36.636 1.00 97.00 282 GLN A O 1
ATOM 2275 N N . LEU A 1 283 ? -4.646 -8.504 34.834 1.00 96.44 283 LEU A N 1
ATOM 2276 C CA . LEU A 1 283 ? -6.055 -8.095 34.790 1.00 96.44 283 LEU A CA 1
ATOM 2277 C C . LEU A 1 283 ? -7.011 -9.290 34.688 1.00 96.44 283 LEU A C 1
ATOM 2279 O O . LEU A 1 283 ? -8.131 -9.251 35.192 1.00 96.44 283 LEU A O 1
ATOM 2283 N N . GLN A 1 284 ? -6.600 -10.361 34.007 1.00 94.94 284 GLN A N 1
ATOM 2284 C CA . GLN A 1 284 ? -7.408 -11.570 33.904 1.00 94.94 284 GLN A CA 1
ATOM 2285 C C . GLN A 1 284 ? -7.456 -12.352 35.224 1.00 94.94 284 GLN A C 1
ATOM 2287 O O . GLN A 1 284 ? -8.518 -12.887 35.536 1.00 94.94 284 GLN A O 1
ATOM 2292 N N . GLN A 1 285 ? -6.357 -12.393 35.983 1.00 96.50 285 GLN A N 1
ATOM 2293 C CA . GLN A 1 285 ? -6.307 -12.968 37.332 1.00 96.50 285 GLN A CA 1
ATOM 2294 C C . GLN A 1 285 ? -7.126 -12.130 38.313 1.00 96.50 285 GLN A C 1
ATOM 2296 O O . GLN A 1 285 ? -8.036 -12.664 38.932 1.00 96.50 285 GLN A O 1
ATOM 2301 N N . GLU A 1 286 ? -6.921 -10.810 38.347 1.00 96.44 286 GLU A N 1
ATOM 2302 C CA . GLU A 1 286 ? -7.714 -9.895 39.178 1.00 96.44 286 GLU A CA 1
ATOM 2303 C C . GLU A 1 286 ? -9.212 -10.034 38.894 1.00 96.44 286 GLU A C 1
ATOM 2305 O O . GLU A 1 286 ? -10.029 -10.066 39.811 1.00 96.44 286 GLU A O 1
ATOM 2310 N N . ARG A 1 287 ? -9.599 -10.182 37.618 1.00 94.50 287 ARG A N 1
ATOM 2311 C CA . ARG A 1 287 ? -11.000 -10.423 37.258 1.00 94.50 287 ARG A CA 1
ATOM 2312 C C . ARG A 1 287 ? -11.520 -11.745 37.826 1.00 94.50 287 ARG A C 1
ATOM 2314 O O . ARG A 1 287 ? -12.668 -11.779 38.253 1.00 94.50 287 ARG A O 1
ATOM 2321 N N . GLN A 1 288 ? -10.720 -12.813 37.802 1.00 95.44 288 GLN A N 1
ATOM 2322 C CA . GLN A 1 288 ? -11.099 -14.113 38.369 1.00 95.44 288 GLN A CA 1
ATOM 2323 C C . GLN A 1 288 ? -11.238 -14.030 39.891 1.00 95.44 288 GLN A C 1
ATOM 2325 O O . GLN A 1 288 ? -12.262 -14.458 40.417 1.00 95.44 288 GLN A O 1
ATOM 2330 N N . ASP A 1 289 ? -10.279 -13.404 40.570 1.00 95.81 289 ASP A N 1
ATOM 2331 C CA . ASP A 1 289 ? -10.292 -13.228 42.024 1.00 95.81 289 ASP A CA 1
ATOM 2332 C C . ASP A 1 289 ? -11.507 -12.403 42.474 1.00 95.81 289 ASP A C 1
ATOM 2334 O O . ASP A 1 289 ? -12.248 -12.807 43.373 1.00 95.81 289 ASP A O 1
ATOM 2338 N N . LEU A 1 290 ? -11.786 -11.290 41.785 1.00 93.94 290 LEU A N 1
ATOM 2339 C CA . LEU A 1 290 ? -12.974 -10.466 42.030 1.00 93.94 290 LEU A CA 1
ATOM 2340 C C . LEU A 1 290 ? -14.276 -11.230 41.760 1.00 93.94 290 LEU A C 1
ATOM 2342 O O . LEU A 1 290 ? -15.278 -11.028 42.449 1.00 93.94 290 LEU A O 1
ATOM 2346 N N . GLU A 1 291 ? -14.294 -12.099 40.751 1.00 91.31 291 GLU A N 1
ATOM 2347 C CA . GLU A 1 291 ? -15.463 -12.909 40.416 1.00 91.31 291 GLU A CA 1
ATOM 2348 C C . GLU A 1 291 ? -15.707 -14.006 41.468 1.00 91.31 291 GLU A C 1
ATOM 2350 O O . GLU A 1 291 ? -16.857 -14.243 41.852 1.00 91.31 291 GLU A O 1
ATOM 2355 N N . GLU A 1 292 ? -14.650 -14.604 42.024 1.00 92.25 292 GLU A N 1
ATOM 2356 C CA . GLU A 1 292 ? -14.734 -15.507 43.175 1.00 92.25 292 GLU A CA 1
ATOM 2357 C C . GLU A 1 292 ? -15.214 -14.795 44.443 1.00 92.25 292 GLU A C 1
ATOM 2359 O O . GLU A 1 292 ? -16.123 -15.291 45.113 1.00 92.25 292 GLU A O 1
ATOM 2364 N N . GLU A 1 293 ? -14.649 -13.631 44.769 1.00 88.50 293 GLU A N 1
ATOM 2365 C CA . GLU A 1 293 ? -15.047 -12.844 45.939 1.00 88.50 293 GLU A CA 1
ATOM 2366 C C . GLU A 1 293 ? -16.513 -12.407 45.838 1.00 88.50 293 GLU A C 1
ATOM 2368 O O . GLU A 1 293 ? -17.296 -12.616 46.771 1.00 88.50 293 GLU A O 1
ATOM 2373 N N . LYS A 1 294 ? -16.925 -11.908 44.666 1.00 85.62 294 LYS A N 1
ATOM 2374 C CA . LYS A 1 294 ? -18.327 -11.607 44.360 1.00 85.62 294 LYS A CA 1
ATOM 2375 C C . LYS A 1 294 ? -19.213 -12.829 44.591 1.00 85.62 294 LYS A C 1
ATOM 2377 O O . LYS A 1 294 ? -20.264 -12.704 45.220 1.00 85.62 294 LYS A O 1
ATOM 2382 N N . ASN A 1 295 ? -18.824 -14.003 44.094 1.00 86.00 295 ASN A N 1
ATOM 2383 C CA . ASN A 1 295 ? -19.613 -15.224 44.260 1.00 86.00 295 ASN A CA 1
ATOM 2384 C C . ASN A 1 295 ? -19.726 -15.637 45.732 1.00 86.00 295 ASN A C 1
ATOM 2386 O O . ASN A 1 295 ? -20.822 -15.991 46.169 1.00 86.00 295 ASN A O 1
ATOM 2390 N N . ARG A 1 296 ? -18.643 -15.522 46.511 1.00 85.62 296 ARG A N 1
ATOM 2391 C CA . ARG A 1 296 ? -18.658 -15.773 47.961 1.00 85.62 296 ARG A CA 1
ATOM 2392 C C . ARG A 1 296 ? -19.627 -14.825 48.668 1.00 85.62 296 ARG A C 1
ATOM 2394 O O . ARG A 1 296 ? -20.536 -15.307 49.334 1.00 85.62 296 ARG A O 1
ATOM 2401 N N . LEU A 1 297 ? -19.507 -13.512 48.454 1.00 81.19 297 LEU A N 1
ATOM 2402 C CA . LEU A 1 297 ? -20.369 -12.492 49.074 1.00 81.19 297 LEU A CA 1
ATOM 2403 C C . LEU A 1 297 ? -21.841 -12.588 48.638 1.00 81.19 297 LEU A C 1
ATOM 2405 O O . LEU A 1 297 ? -22.747 -12.290 49.413 1.00 81.19 297 LEU A O 1
ATOM 2409 N N . MET A 1 298 ? -22.114 -13.016 47.401 1.00 77.69 298 MET A N 1
ATOM 2410 C CA . MET A 1 298 ? -23.489 -13.260 46.949 1.00 77.69 298 MET A CA 1
ATOM 2411 C C . MET A 1 298 ? -24.125 -14.487 47.619 1.00 77.69 298 MET A C 1
ATOM 2413 O O . MET A 1 298 ? -25.350 -14.524 47.786 1.00 77.69 298 MET A O 1
ATOM 2417 N N . GLN A 1 299 ? -23.318 -15.492 47.975 1.00 78.31 299 GLN A N 1
ATOM 2418 C CA . GLN A 1 299 ? -23.773 -16.727 48.619 1.00 78.31 299 GLN A CA 1
ATOM 2419 C C . GLN A 1 299 ? -23.865 -16.597 50.145 1.00 78.31 299 GLN A C 1
ATOM 2421 O O . GLN A 1 299 ? -24.797 -17.143 50.737 1.00 78.31 299 GLN A O 1
ATOM 2426 N N . SER A 1 300 ? -22.953 -15.861 50.786 1.00 69.12 300 SER A N 1
ATOM 2427 C CA . SER A 1 300 ? -22.910 -15.692 52.238 1.00 69.12 300 SER A CA 1
ATOM 2428 C C . SER A 1 300 ? -23.510 -14.349 52.685 1.00 69.12 300 SER A C 1
ATOM 2430 O O . SER A 1 300 ? -22.955 -13.275 52.486 1.00 69.12 300 SER A O 1
ATOM 2432 N N . GLY A 1 301 ? -24.665 -14.408 53.353 1.00 73.88 301 GLY A N 1
ATOM 2433 C CA . GLY A 1 301 ? -25.178 -13.300 54.166 1.00 73.88 301 GLY A CA 1
ATOM 2434 C C . GLY A 1 301 ? -26.502 -12.672 53.716 1.00 73.88 301 GLY A C 1
ATOM 2435 O O . GLY A 1 301 ? -26.932 -12.751 52.565 1.00 73.88 301 GLY A O 1
ATOM 2436 N N . VAL A 1 302 ? -27.150 -12.002 54.675 1.00 79.25 302 VAL A N 1
ATOM 2437 C CA . VAL A 1 302 ? -28.431 -11.286 54.509 1.00 79.25 302 VAL A CA 1
ATOM 2438 C C . VAL A 1 302 ? -28.323 -10.183 53.445 1.00 79.25 302 VAL A C 1
ATOM 2440 O O . VAL A 1 302 ? -29.247 -9.989 52.655 1.00 79.25 302 VAL A O 1
ATOM 2443 N N . ALA A 1 303 ? -27.165 -9.519 53.360 1.00 78.94 303 ALA A N 1
ATOM 2444 C CA . ALA A 1 303 ? -26.879 -8.496 52.355 1.00 78.94 303 ALA A CA 1
ATOM 2445 C C . ALA A 1 303 ? -26.893 -9.052 50.916 1.00 78.94 303 ALA A C 1
ATOM 2447 O O . ALA A 1 303 ? -27.464 -8.427 50.023 1.00 78.94 303 ALA A O 1
ATOM 2448 N N . GLY A 1 304 ? -26.354 -10.258 50.689 1.00 82.88 304 GLY A N 1
ATOM 2449 C CA . GLY A 1 304 ? -26.364 -10.911 49.374 1.00 82.88 304 GLY A CA 1
ATOM 2450 C C . GLY A 1 304 ? -27.772 -11.297 48.904 1.00 82.88 304 GLY A C 1
ATOM 2451 O O . GLY A 1 304 ? -28.096 -11.188 47.719 1.00 82.88 304 GLY A O 1
ATOM 2452 N N . VAL A 1 305 ? -28.655 -11.695 49.829 1.00 83.81 305 VAL A N 1
ATOM 2453 C CA . VAL A 1 305 ? -30.079 -11.953 49.532 1.00 83.81 305 VAL A CA 1
ATOM 2454 C C . VAL A 1 305 ? -30.810 -10.654 49.174 1.00 83.81 305 VAL A C 1
ATOM 2456 O O . VAL A 1 305 ? -31.554 -10.621 48.191 1.00 83.81 305 VAL A O 1
ATOM 2459 N N . ALA A 1 306 ? -30.573 -9.575 49.926 1.00 86.06 306 ALA A N 1
ATOM 2460 C CA . ALA A 1 306 ? -31.153 -8.262 49.646 1.00 86.06 306 ALA A CA 1
ATOM 2461 C C . ALA A 1 306 ? -30.711 -7.721 48.273 1.00 86.06 306 ALA A C 1
ATOM 2463 O O . ALA A 1 306 ? -31.552 -7.261 47.498 1.00 86.06 306 ALA A O 1
ATOM 2464 N N . LEU A 1 307 ? -29.425 -7.859 47.930 1.00 86.19 307 LEU A N 1
ATOM 2465 C CA . LEU A 1 307 ? -28.885 -7.472 46.625 1.00 86.19 307 LEU A CA 1
ATOM 2466 C C . LEU A 1 307 ? -29.510 -8.272 45.475 1.00 86.19 307 LEU A C 1
ATOM 2468 O O . LEU A 1 307 ? -29.901 -7.679 44.473 1.00 86.19 307 LEU A O 1
ATOM 2472 N N . ARG A 1 308 ? -29.676 -9.595 45.613 1.00 86.50 308 ARG A N 1
ATOM 2473 C CA . ARG A 1 308 ? -30.360 -10.416 44.593 1.00 86.50 308 ARG A CA 1
ATOM 2474 C C . ARG A 1 308 ? -31.795 -9.954 44.352 1.00 86.50 308 ARG A C 1
ATOM 2476 O O . ARG A 1 308 ? -32.209 -9.823 43.203 1.00 86.50 308 ARG A O 1
ATOM 2483 N N . LYS A 1 309 ? -32.532 -9.650 45.423 1.00 88.19 309 LYS A N 1
ATOM 2484 C CA . LYS A 1 309 ? -33.903 -9.130 45.330 1.00 88.19 309 LYS A CA 1
ATOM 2485 C C . LYS A 1 309 ? -33.951 -7.749 44.665 1.00 88.19 309 LYS A C 1
ATOM 2487 O O . LYS A 1 309 ? -34.860 -7.493 43.881 1.00 88.19 309 LYS A O 1
ATOM 2492 N N . ALA A 1 310 ? -32.982 -6.875 44.944 1.00 89.19 310 ALA A N 1
ATOM 2493 C CA . ALA A 1 310 ? -32.855 -5.583 44.267 1.00 89.19 310 ALA A CA 1
ATOM 2494 C C . ALA A 1 310 ? -32.531 -5.754 42.770 1.00 89.19 310 ALA A C 1
ATOM 2496 O O . ALA A 1 310 ? -33.179 -5.142 41.927 1.00 89.19 310 ALA A O 1
ATOM 2497 N N . LEU A 1 311 ? -31.611 -6.660 42.419 1.00 90.25 311 LEU A N 1
ATOM 2498 C CA . LEU A 1 311 ? -31.247 -6.949 41.026 1.00 90.25 311 LEU A CA 1
ATOM 2499 C C . LEU A 1 311 ? -32.386 -7.573 40.208 1.00 90.25 311 LEU A C 1
ATOM 2501 O O . LEU A 1 311 ? -32.457 -7.318 39.008 1.00 90.25 311 LEU A O 1
ATOM 2505 N N . GLN A 1 312 ? -33.259 -8.370 40.833 1.00 89.81 312 GLN A N 1
ATOM 2506 C CA . GLN A 1 312 ? -34.457 -8.924 40.187 1.00 89.81 312 GLN A CA 1
ATOM 2507 C C . GLN A 1 312 ? -35.468 -7.835 39.816 1.00 89.81 312 GLN A C 1
ATOM 2509 O O . GLN A 1 312 ? -36.083 -7.907 38.758 1.00 89.81 312 GLN A O 1
ATOM 2514 N N . ARG A 1 313 ? -35.619 -6.794 40.645 1.00 87.94 313 ARG A N 1
ATOM 2515 C CA . ARG A 1 313 ? -36.509 -5.660 40.332 1.00 87.94 313 ARG A CA 1
ATOM 2516 C C . ARG A 1 313 ? -36.021 -4.870 39.118 1.00 87.94 313 ARG A C 1
ATOM 2518 O O . ARG A 1 313 ? -36.824 -4.475 38.282 1.00 87.94 313 ARG A O 1
ATOM 2525 N N . GLU A 1 314 ? -34.707 -4.715 38.982 1.00 92.56 314 GLU A N 1
ATOM 2526 C CA . GLU A 1 314 ? -34.093 -4.031 37.836 1.00 92.56 314 GLU A CA 1
ATOM 2527 C C . GLU A 1 314 ? -33.958 -4.921 36.584 1.00 92.56 314 GLU A C 1
ATOM 2529 O O . GLU A 1 314 ? -33.510 -4.470 35.528 1.00 92.56 314 GLU A O 1
ATOM 2534 N N . GLU A 1 315 ? -34.345 -6.197 36.660 1.00 90.94 315 GLU A N 1
ATOM 2535 C CA . GLU A 1 315 ? -34.222 -7.141 35.548 1.00 90.94 315 GLU A CA 1
ATOM 2536 C C . GLU A 1 315 ? -35.175 -6.814 34.390 1.00 90.94 315 GLU A C 1
ATOM 2538 O O . GLU A 1 315 ? -34.799 -6.956 33.226 1.00 90.94 315 GLU A O 1
ATOM 2543 N N . ASP A 1 316 ? -36.376 -6.310 34.688 1.00 90.56 316 ASP A N 1
ATOM 2544 C CA . ASP A 1 316 ? -37.325 -5.841 33.670 1.00 90.56 316 ASP A CA 1
ATOM 2545 C C . ASP A 1 316 ? -36.794 -4.607 32.922 1.00 90.56 316 ASP A C 1
ATOM 2547 O O . ASP A 1 316 ? -36.996 -4.459 31.714 1.00 90.56 316 ASP A O 1
ATOM 2551 N N . TRP A 1 317 ? -36.078 -3.715 33.615 1.00 92.06 317 TRP A N 1
ATOM 2552 C CA . TRP A 1 317 ? -35.403 -2.586 32.975 1.00 92.06 317 TRP A CA 1
ATOM 2553 C C . TRP A 1 317 ? -34.242 -3.055 32.093 1.00 92.06 317 TRP A C 1
ATOM 2555 O O . TRP A 1 317 ? -34.174 -2.659 30.931 1.00 92.06 317 TRP A O 1
ATOM 2565 N N . GLN A 1 318 ? -33.393 -3.966 32.584 1.00 92.88 318 GLN A N 1
ATOM 2566 C CA . GLN A 1 318 ? -32.298 -4.525 31.785 1.00 92.88 318 GLN A CA 1
ATOM 2567 C C . GLN A 1 318 ? -32.815 -5.221 30.521 1.00 92.88 318 GLN A C 1
ATOM 2569 O O . GLN A 1 318 ? -32.237 -5.039 29.450 1.00 92.88 318 GLN A O 1
ATOM 2574 N N . ARG A 1 319 ? -33.909 -5.989 30.621 1.00 93.19 319 ARG A N 1
ATOM 2575 C CA . ARG A 1 319 ? -34.536 -6.643 29.464 1.00 93.19 319 ARG A CA 1
ATOM 2576 C C . ARG A 1 319 ? -35.000 -5.629 28.418 1.00 93.19 319 ARG A C 1
ATOM 2578 O O . ARG A 1 319 ? -34.734 -5.825 27.235 1.00 93.19 319 ARG A O 1
ATOM 2585 N N . ARG A 1 320 ? -35.625 -4.521 28.838 1.00 92.00 320 ARG A N 1
ATOM 2586 C CA . ARG A 1 320 ? -36.011 -3.422 27.930 1.00 92.00 320 ARG A CA 1
ATOM 2587 C C . ARG A 1 320 ? -34.798 -2.754 27.283 1.00 92.00 320 ARG A C 1
ATOM 2589 O O . ARG A 1 320 ? -34.787 -2.576 26.070 1.00 92.00 320 ARG A O 1
ATOM 2596 N N . ALA A 1 321 ? -33.757 -2.464 28.062 1.00 93.94 321 ALA A N 1
ATOM 2597 C CA . ALA A 1 321 ? -32.521 -1.875 27.555 1.00 93.94 321 ALA A CA 1
ATOM 2598 C C . ALA A 1 321 ? -31.825 -2.783 26.527 1.00 93.94 321 ALA A C 1
ATOM 2600 O O . ALA A 1 321 ? -31.403 -2.324 25.471 1.00 93.94 321 ALA A O 1
ATOM 2601 N N . GLN A 1 322 ? -31.743 -4.088 26.795 1.00 94.69 322 GLN A N 1
ATOM 2602 C CA . GLN A 1 322 ? -31.158 -5.056 25.865 1.00 94.69 322 GLN A CA 1
ATOM 2603 C C . GLN A 1 322 ? -31.969 -5.187 24.574 1.00 94.69 322 GLN A C 1
ATOM 2605 O O . GLN A 1 322 ? -31.370 -5.251 23.503 1.00 94.69 322 GLN A O 1
ATOM 2610 N N . ALA A 1 323 ? -33.302 -5.188 24.658 1.00 94.75 323 ALA A N 1
ATOM 2611 C CA . ALA A 1 323 ? -34.163 -5.206 23.478 1.00 94.75 323 ALA A CA 1
ATOM 2612 C C . ALA A 1 323 ? -33.948 -3.958 22.603 1.00 94.75 323 ALA A C 1
ATOM 2614 O O . ALA A 1 323 ? -33.805 -4.081 21.387 1.00 94.75 323 ALA A O 1
ATOM 2615 N N . LEU A 1 324 ? -33.830 -2.778 23.224 1.00 94.19 324 LEU A N 1
ATOM 2616 C CA . LEU A 1 324 ? -33.497 -1.538 22.521 1.00 94.19 324 LEU A CA 1
ATOM 2617 C C . LEU A 1 324 ? -32.126 -1.631 21.833 1.00 94.19 324 LEU A C 1
ATOM 2619 O O . LEU A 1 324 ? -32.011 -1.297 20.656 1.00 94.19 324 LEU A O 1
ATOM 2623 N N . LEU A 1 325 ? -31.092 -2.118 22.530 1.00 95.12 325 LEU A N 1
ATOM 2624 C CA . LEU A 1 325 ? -29.747 -2.264 21.959 1.00 95.12 325 LEU A CA 1
ATOM 2625 C C . LEU A 1 325 ? -29.699 -3.263 20.794 1.00 95.12 325 LEU A C 1
ATOM 2627 O O . LEU A 1 325 ? -29.027 -2.994 19.802 1.00 95.12 325 LEU A O 1
ATOM 2631 N N . GLN A 1 326 ? -30.420 -4.384 20.883 1.00 95.31 326 GLN A N 1
ATOM 2632 C CA . GLN A 1 326 ? -30.527 -5.354 19.785 1.00 95.31 326 GLN A CA 1
ATOM 2633 C C . GLN A 1 326 ? -31.202 -4.742 18.557 1.00 95.31 326 GLN A C 1
ATOM 2635 O O . GLN A 1 326 ? -30.774 -4.967 17.427 1.00 95.31 326 GLN A O 1
ATOM 2640 N N . GLU A 1 327 ? -32.242 -3.937 18.762 1.00 95.06 327 GLU A N 1
ATOM 2641 C CA . GLU A 1 327 ? -32.899 -3.254 17.655 1.00 95.06 327 GLU A CA 1
ATOM 2642 C C . GLU A 1 327 ? -31.992 -2.187 17.020 1.00 95.06 327 GLU A C 1
ATOM 2644 O O . GLU A 1 327 ? -31.913 -2.082 15.792 1.00 95.06 327 GLU A O 1
ATOM 2649 N N . LEU A 1 328 ? -31.265 -1.424 17.843 1.00 94.94 328 LEU A N 1
ATOM 2650 C CA . LEU A 1 328 ? -30.279 -0.454 17.368 1.00 94.94 328 LEU A CA 1
ATOM 2651 C C . LEU A 1 328 ? -29.146 -1.127 16.592 1.00 94.94 328 LEU A C 1
ATOM 2653 O O . LEU A 1 328 ? -28.742 -0.595 15.563 1.00 94.94 328 LEU A O 1
ATOM 2657 N N . GLU A 1 329 ? -28.671 -2.298 17.022 1.00 95.56 329 GLU A N 1
ATOM 2658 C CA . GLU A 1 329 ? -27.673 -3.083 16.288 1.00 95.56 329 GLU A CA 1
ATOM 2659 C C . GLU A 1 329 ? -28.144 -3.383 14.860 1.00 95.56 329 GLU A C 1
ATOM 2661 O O . GLU A 1 329 ? -27.427 -3.094 13.901 1.00 95.56 329 GLU A O 1
ATOM 2666 N N . VAL A 1 330 ? -29.370 -3.893 14.698 1.00 95.62 330 VAL A N 1
ATOM 2667 C CA . VAL A 1 330 ? -29.934 -4.192 13.371 1.00 95.62 330 VAL A CA 1
ATOM 2668 C C . VAL A 1 330 ? -29.979 -2.934 12.503 1.00 95.62 330 VAL A C 1
ATOM 2670 O O . VAL A 1 330 ? -29.523 -2.949 11.359 1.00 95.62 330 VAL A O 1
ATOM 2673 N N . LYS A 1 331 ? -30.460 -1.818 13.059 1.00 95.06 331 LYS A N 1
ATOM 2674 C CA . LYS A 1 331 ? -30.569 -0.543 12.336 1.00 95.06 331 LYS A CA 1
ATOM 2675 C C . LYS A 1 331 ? -29.212 0.070 11.989 1.00 95.06 331 LYS A C 1
ATOM 2677 O O . LYS A 1 331 ? -29.067 0.672 10.926 1.00 95.06 331 LYS A O 1
ATOM 2682 N N . LEU A 1 332 ? -28.211 -0.087 12.851 1.00 95.62 332 LEU A N 1
ATOM 2683 C CA . LEU A 1 332 ? -26.845 0.371 12.600 1.00 95.62 332 LEU A CA 1
ATOM 2684 C C . LEU A 1 332 ? -26.174 -0.441 11.491 1.00 95.62 332 LEU A C 1
ATOM 2686 O O . LEU A 1 332 ? -25.512 0.146 10.634 1.00 95.62 332 LEU A O 1
ATOM 2690 N N . VAL A 1 333 ? -26.403 -1.757 11.447 1.00 95.00 333 VAL A N 1
ATOM 2691 C CA . VAL A 1 333 ? -25.928 -2.616 10.353 1.00 95.00 333 VAL A CA 1
ATOM 2692 C C . VAL A 1 333 ? -26.570 -2.210 9.023 1.00 95.00 333 VAL A C 1
ATOM 2694 O O . VAL A 1 333 ? -25.849 -2.051 8.039 1.00 95.00 333 VAL A O 1
ATOM 2697 N N . GLU A 1 334 ? -27.887 -1.973 8.989 1.00 93.12 334 GLU A N 1
ATOM 2698 C CA . GLU A 1 334 ? -28.598 -1.469 7.798 1.00 93.12 334 GLU A CA 1
ATOM 2699 C C . GLU A 1 334 ? -28.044 -0.109 7.341 1.00 93.12 334 GLU A C 1
ATOM 2701 O O . GLU A 1 334 ? -27.735 0.094 6.162 1.00 93.12 334 GLU A O 1
ATOM 2706 N N . ARG A 1 335 ? -27.842 0.819 8.285 1.00 93.31 335 ARG A N 1
ATOM 2707 C CA . ARG A 1 335 ? -27.244 2.128 7.997 1.00 93.31 335 ARG A CA 1
ATOM 2708 C C . ARG A 1 335 ? -25.844 1.981 7.415 1.00 93.31 335 ARG A C 1
ATOM 2710 O O . ARG A 1 335 ? -25.511 2.696 6.468 1.00 93.31 335 ARG A O 1
ATOM 2717 N N . GLN A 1 336 ? -25.012 1.102 7.972 1.00 93.75 336 GLN A N 1
ATOM 2718 C CA . GLN A 1 336 ? -23.639 0.934 7.505 1.00 93.75 336 GLN A CA 1
ATOM 2719 C C . GLN A 1 336 ? -23.569 0.233 6.154 1.00 93.75 336 GLN A C 1
ATOM 2721 O O . GLN A 1 336 ? -22.748 0.599 5.319 1.00 93.75 336 GLN A O 1
ATOM 2726 N N . GLU A 1 337 ? -24.451 -0.727 5.901 1.00 91.06 337 GLU A N 1
ATOM 2727 C CA . GLU A 1 337 ? -24.604 -1.319 4.578 1.00 91.06 337 GLU A CA 1
ATOM 2728 C C . GLU A 1 337 ? -24.950 -0.249 3.537 1.00 91.06 337 GLU A C 1
ATOM 2730 O O . GLU A 1 337 ? -24.301 -0.183 2.497 1.00 91.06 337 GLU A O 1
ATOM 2735 N N . ALA A 1 338 ? -25.890 0.652 3.832 1.00 90.75 338 ALA A N 1
ATOM 2736 C CA . ALA A 1 338 ? -26.200 1.761 2.933 1.00 90.75 338 ALA A CA 1
ATOM 2737 C C . ALA A 1 338 ? -25.067 2.793 2.820 1.00 90.75 338 ALA A C 1
ATOM 2739 O O . ALA A 1 338 ? -24.926 3.423 1.778 1.00 90.75 338 ALA A O 1
ATOM 2740 N N . PHE A 1 339 ? -24.257 2.982 3.868 1.00 91.44 339 PHE A N 1
ATOM 2741 C CA . PHE A 1 339 ? -23.065 3.833 3.803 1.00 91.44 339 PHE A CA 1
ATOM 2742 C C . PHE A 1 339 ? -21.988 3.235 2.889 1.00 91.44 339 PHE A C 1
ATOM 2744 O O . PHE A 1 339 ? -21.352 3.971 2.138 1.00 91.44 339 PHE A O 1
ATOM 2751 N N . CYS A 1 340 ? -21.783 1.919 2.963 1.00 90.00 340 CYS A N 1
ATOM 2752 C CA . CYS A 1 340 ? -20.755 1.205 2.210 1.00 90.00 340 CYS A CA 1
ATOM 2753 C C . CYS A 1 340 ? -21.206 0.787 0.803 1.00 90.00 340 CYS A C 1
ATOM 2755 O O . CYS A 1 340 ? -20.367 0.499 -0.049 1.00 90.00 340 CYS A O 1
ATOM 2757 N N . SER A 1 341 ? -22.512 0.755 0.539 1.00 86.62 341 SER A N 1
ATOM 2758 C CA . SER A 1 341 ? -23.062 0.446 -0.777 1.00 86.62 341 SER A CA 1
ATOM 2759 C C . SER A 1 341 ? -22.942 1.641 -1.720 1.00 86.62 341 SER A C 1
ATOM 2761 O O . SER A 1 341 ? -23.381 2.746 -1.417 1.00 86.62 341 SER A O 1
ATOM 2763 N N . ILE A 1 342 ? -22.398 1.398 -2.912 1.00 83.19 342 ILE A N 1
ATOM 2764 C CA . ILE A 1 342 ? -22.266 2.411 -3.972 1.00 83.19 342 ILE A CA 1
ATOM 2765 C C . ILE A 1 342 ? -23.635 2.759 -4.583 1.00 83.19 342 ILE A C 1
ATOM 2767 O O . ILE A 1 342 ? -23.828 3.858 -5.095 1.00 83.19 342 ILE A O 1
ATOM 2771 N N . LEU A 1 343 ? -24.588 1.824 -4.533 1.00 84.81 343 LEU A N 1
ATOM 2772 C CA . LEU A 1 343 ? -25.896 1.959 -5.180 1.00 84.81 343 LEU A CA 1
ATOM 2773 C C . LEU A 1 343 ? -26.905 2.755 -4.344 1.00 84.81 343 LEU A C 1
ATOM 2775 O O . LEU A 1 343 ? -27.898 3.235 -4.887 1.00 84.81 343 LEU A O 1
ATOM 2779 N N . MET A 1 344 ? -26.683 2.880 -3.033 1.00 84.94 344 MET A N 1
ATOM 2780 C CA . MET A 1 344 ? -27.659 3.485 -2.129 1.00 84.94 344 MET A CA 1
ATOM 2781 C C . MET A 1 344 ? -27.532 5.018 -2.108 1.00 84.94 344 MET A C 1
ATOM 2783 O O . MET A 1 344 ? -26.450 5.542 -1.832 1.00 84.94 344 MET A O 1
ATOM 2787 N N . PRO A 1 345 ? -28.626 5.771 -2.348 1.00 89.81 345 PRO A N 1
ATOM 2788 C CA . PRO A 1 345 ? -28.598 7.229 -2.294 1.00 89.81 345 PRO A CA 1
ATOM 2789 C C . PRO A 1 345 ? -28.269 7.767 -0.898 1.00 89.81 345 PRO A C 1
ATOM 2791 O O . PRO A 1 345 ? -28.729 7.256 0.125 1.00 89.81 345 PRO A O 1
ATOM 2794 N N . ARG A 1 346 ? -27.539 8.888 -0.853 1.00 89.25 346 ARG A N 1
ATOM 2795 C CA . ARG A 1 346 ? -27.175 9.568 0.402 1.00 89.25 346 ARG A CA 1
ATOM 2796 C C . ARG A 1 346 ? -28.394 10.015 1.217 1.00 89.25 346 ARG A C 1
ATOM 2798 O O . ARG A 1 346 ? -28.320 10.031 2.443 1.00 89.25 346 ARG A O 1
ATOM 2805 N N . GLU A 1 347 ? -29.490 10.377 0.558 1.00 92.00 347 GLU A N 1
ATOM 2806 C CA . GLU A 1 347 ? -30.733 10.810 1.211 1.00 92.00 347 GLU A CA 1
ATOM 2807 C C . GLU A 1 347 ? -31.326 9.709 2.087 1.00 92.00 347 GLU A C 1
ATOM 2809 O O . GLU A 1 347 ? -31.628 9.957 3.252 1.00 92.00 347 GLU A O 1
ATOM 2814 N N . HIS A 1 348 ? -31.361 8.476 1.575 1.00 90.38 348 HIS A N 1
ATOM 2815 C CA . HIS A 1 348 ? -31.838 7.318 2.323 1.00 90.38 348 HIS A CA 1
ATOM 2816 C C . HIS A 1 348 ? -31.010 7.083 3.596 1.00 90.38 348 HIS A C 1
ATOM 2818 O O . HIS A 1 348 ? -31.553 6.824 4.669 1.00 90.38 348 HIS A O 1
ATOM 2824 N N . ARG A 1 349 ? -29.682 7.259 3.520 1.00 92.50 349 ARG A N 1
ATOM 2825 C CA . ARG A 1 349 ? -28.812 7.181 4.704 1.00 92.50 349 ARG A CA 1
ATOM 2826 C C . ARG A 1 349 ? -29.134 8.263 5.736 1.00 92.50 349 ARG A C 1
ATOM 2828 O O . ARG A 1 349 ? -29.202 7.965 6.925 1.00 92.50 349 ARG A O 1
ATOM 2835 N N . LEU A 1 350 ? -29.318 9.509 5.298 1.00 93.31 350 LEU A N 1
ATOM 2836 C CA . LEU A 1 350 ? -29.644 10.624 6.193 1.00 93.31 350 LEU A CA 1
ATOM 2837 C C . LEU A 1 350 ? -31.012 10.440 6.860 1.00 93.31 350 LEU A C 1
ATOM 2839 O O . LEU A 1 350 ? -31.187 10.820 8.016 1.00 93.31 350 LEU A O 1
ATOM 2843 N N . GLU A 1 351 ? -31.974 9.856 6.151 1.00 94.56 351 GLU A N 1
ATOM 2844 C CA . GLU A 1 351 ? -33.282 9.510 6.704 1.00 94.56 351 GLU A CA 1
ATOM 2845 C C . GLU A 1 351 ? -33.163 8.446 7.804 1.00 94.56 351 GLU A C 1
ATOM 2847 O O . GLU A 1 351 ? -33.712 8.626 8.891 1.00 94.56 351 GLU A O 1
ATOM 2852 N N . MET A 1 352 ? -32.365 7.394 7.585 1.00 93.31 352 MET A N 1
ATOM 2853 C CA . MET A 1 352 ? -32.082 6.390 8.618 1.00 93.31 352 MET A CA 1
ATOM 2854 C C . MET A 1 352 ? -31.405 6.987 9.856 1.00 93.31 352 MET A C 1
ATOM 2856 O O . MET A 1 352 ? -31.817 6.687 10.975 1.00 93.31 352 MET A O 1
ATOM 2860 N N . GLU A 1 353 ? -30.407 7.858 9.676 1.00 94.81 353 GLU A N 1
ATOM 2861 C CA . GLU A 1 353 ? -29.722 8.540 10.785 1.00 94.81 353 GLU A CA 1
ATOM 2862 C C . GLU A 1 353 ? -30.697 9.398 11.608 1.00 94.81 353 GLU A C 1
ATOM 2864 O O . GLU A 1 353 ? -30.698 9.329 12.837 1.00 94.81 353 GLU A O 1
ATOM 2869 N N . LYS A 1 354 ? -31.587 10.155 10.950 1.00 95.56 354 LYS A N 1
ATOM 2870 C CA . LYS A 1 354 ? -32.629 10.943 11.630 1.00 95.56 354 LYS A CA 1
ATOM 2871 C C . LYS A 1 354 ? -33.614 10.057 12.390 1.00 95.56 354 LYS A C 1
ATOM 2873 O O . LYS A 1 354 ? -33.930 10.351 13.541 1.00 95.56 354 LYS A O 1
ATOM 2878 N N . ASN A 1 355 ? -34.081 8.977 11.766 1.00 95.69 355 ASN A N 1
ATOM 2879 C CA . ASN A 1 355 ? -35.022 8.042 12.381 1.00 95.69 355 ASN A CA 1
ATOM 2880 C C . ASN A 1 355 ? -34.418 7.359 13.615 1.00 95.69 355 ASN A C 1
ATOM 2882 O O . ASN A 1 355 ? -35.106 7.212 14.625 1.00 95.69 355 ASN A O 1
ATOM 2886 N N . LEU A 1 356 ? -33.130 7.001 13.565 1.00 94.94 356 LEU A N 1
ATOM 2887 C CA . LEU A 1 356 ? -32.392 6.443 14.701 1.00 94.94 356 LEU A CA 1
ATOM 2888 C C . LEU A 1 356 ? -32.302 7.428 15.873 1.00 94.94 356 LEU A C 1
ATOM 2890 O O . LEU A 1 356 ? -32.647 7.058 16.994 1.00 94.94 356 LEU A O 1
ATOM 2894 N N . LEU A 1 357 ? -31.911 8.682 15.618 1.00 95.19 357 LEU A N 1
ATOM 2895 C CA . LEU A 1 357 ? -31.823 9.708 16.668 1.00 95.19 357 LEU A CA 1
ATOM 2896 C C . LEU A 1 357 ? -33.191 9.990 17.300 1.00 95.19 357 LEU A C 1
ATOM 2898 O O . LEU A 1 357 ? -33.316 9.999 18.520 1.00 95.19 357 LEU A O 1
ATOM 2902 N N . LEU A 1 358 ? -34.237 10.149 16.482 1.00 93.69 358 LEU A N 1
ATOM 2903 C CA . LEU A 1 358 ? -35.600 10.369 16.974 1.00 93.69 358 LEU A CA 1
ATOM 2904 C C . LEU A 1 358 ? -36.111 9.199 17.814 1.00 93.69 358 LEU A C 1
ATOM 2906 O O . LEU A 1 358 ? -36.832 9.410 18.786 1.00 93.69 358 LEU A O 1
ATOM 2910 N N . LYS A 1 359 ? -35.773 7.966 17.433 1.00 92.19 359 LYS A N 1
ATOM 2911 C CA . LYS A 1 359 ? -36.178 6.771 18.170 1.00 92.19 359 LYS A CA 1
ATOM 2912 C C . LYS A 1 359 ? -35.519 6.720 19.544 1.00 92.19 359 LYS A C 1
ATOM 2914 O O . LYS A 1 359 ? -36.211 6.520 20.536 1.00 92.19 359 LYS A O 1
ATOM 2919 N N . VAL A 1 360 ? -34.211 6.946 19.595 1.00 93.69 360 VAL A N 1
ATOM 2920 C CA . VAL A 1 360 ? -33.445 6.945 20.843 1.00 93.69 360 VAL A CA 1
ATOM 2921 C C . VAL A 1 360 ? -33.863 8.074 21.779 1.00 93.69 360 VAL A C 1
ATOM 2923 O O . VAL A 1 360 ? -34.008 7.834 22.971 1.00 93.69 360 VAL A O 1
ATOM 2926 N N . ALA A 1 361 ? -34.122 9.270 21.248 1.00 91.69 361 ALA A N 1
ATOM 2927 C CA . ALA A 1 361 ? -34.587 10.403 22.045 1.00 91.69 361 ALA A CA 1
ATOM 2928 C C . ALA A 1 361 ? -36.004 10.195 22.615 1.00 91.69 361 ALA A C 1
ATOM 2930 O O . ALA A 1 361 ? -36.343 10.749 23.657 1.00 91.69 361 ALA A O 1
ATOM 2931 N N . LYS A 1 362 ? -36.849 9.407 21.933 1.00 91.75 362 LYS A N 1
ATOM 2932 C CA . LYS A 1 362 ? -38.205 9.069 22.398 1.00 91.75 362 LYS A CA 1
ATOM 2933 C C . LYS A 1 362 ? -38.231 7.932 23.418 1.00 91.75 362 LYS A C 1
ATOM 2935 O O . LYS A 1 362 ? -39.170 7.872 24.208 1.00 91.75 362 LYS A O 1
ATOM 2940 N N . ASP A 1 363 ? -37.265 7.015 23.376 1.00 91.06 363 ASP A N 1
ATOM 2941 C CA . ASP A 1 363 ? -37.204 5.909 24.329 1.00 91.06 363 ASP A CA 1
ATOM 2942 C C . ASP A 1 363 ? -36.644 6.407 25.674 1.00 91.06 363 ASP A C 1
ATOM 2944 O O . ASP A 1 363 ? -35.525 6.927 25.710 1.00 91.06 363 ASP A O 1
ATOM 2948 N N . PRO A 1 364 ? -37.365 6.231 26.799 1.00 89.69 364 PRO A N 1
ATOM 2949 C CA . PRO A 1 364 ? -36.872 6.643 28.113 1.00 89.69 364 PRO A CA 1
ATOM 2950 C C . PRO A 1 364 ? -35.529 5.992 28.475 1.00 89.69 364 PRO A C 1
ATOM 2952 O O . PRO A 1 364 ? -34.697 6.621 29.123 1.00 89.69 364 PRO A O 1
ATOM 2955 N N . THR A 1 365 ? -35.286 4.758 28.022 1.00 88.56 365 THR A N 1
ATOM 2956 C CA . THR A 1 365 ? -34.026 4.046 28.275 1.00 88.56 365 THR A CA 1
ATOM 2957 C C . THR A 1 365 ? -32.885 4.609 27.428 1.00 88.56 365 THR A C 1
ATOM 2959 O O . THR A 1 365 ? -31.738 4.640 27.868 1.00 88.56 365 THR A O 1
ATOM 2962 N N . GLY A 1 366 ? -33.196 5.070 26.212 1.00 87.44 366 GLY A N 1
ATOM 2963 C CA . GLY A 1 366 ? -32.223 5.680 25.308 1.00 87.44 366 GLY A CA 1
ATOM 2964 C C . GLY A 1 366 ? -31.753 7.053 25.786 1.00 87.44 366 GLY A C 1
ATOM 2965 O O . GLY A 1 366 ? -30.555 7.335 25.728 1.00 87.44 366 GLY A O 1
ATOM 2966 N N . ALA A 1 367 ? -32.675 7.861 26.316 1.00 87.19 367 ALA A N 1
ATOM 2967 C CA . ALA A 1 367 ? -32.365 9.158 26.915 1.00 87.19 367 ALA A CA 1
ATOM 2968 C C . ALA A 1 367 ? -31.498 9.021 28.177 1.00 87.19 367 ALA A C 1
ATOM 2970 O O . ALA A 1 367 ? -30.525 9.745 28.336 1.00 87.19 367 ALA A O 1
ATOM 2971 N N . GLU A 1 368 ? -31.799 8.056 29.048 1.00 87.81 368 GLU A N 1
ATOM 2972 C CA . GLU A 1 368 ? -31.035 7.833 30.282 1.00 87.81 368 GLU A CA 1
ATOM 2973 C C . GLU A 1 368 ? -29.594 7.356 30.033 1.00 87.81 368 GLU A C 1
ATOM 2975 O O . GLU A 1 368 ? -28.676 7.680 30.786 1.00 87.81 368 GLU A O 1
ATOM 2980 N N . LEU A 1 369 ? -29.383 6.583 28.966 1.00 87.88 369 LEU A N 1
ATOM 2981 C CA . LEU A 1 369 ? -28.063 6.100 28.564 1.00 87.88 369 LEU A CA 1
ATOM 2982 C C . LEU A 1 369 ? -27.285 7.111 27.702 1.00 87.88 369 LEU A C 1
ATOM 2984 O O . LEU A 1 369 ? -26.150 6.814 27.339 1.00 87.88 369 LEU A O 1
ATOM 2988 N N . ASN A 1 370 ? -27.862 8.282 27.392 1.00 89.06 370 ASN A N 1
ATOM 2989 C CA . ASN A 1 370 ? -27.302 9.302 26.491 1.00 89.06 370 ASN A CA 1
ATOM 2990 C C . ASN A 1 370 ? -26.905 8.762 25.101 1.00 89.06 370 ASN A C 1
ATOM 2992 O O . ASN A 1 370 ? -25.974 9.255 24.465 1.00 89.06 370 ASN A O 1
ATOM 2996 N N . LEU A 1 371 ? -27.652 7.780 24.583 1.00 93.25 371 LEU A N 1
ATOM 2997 C CA . LEU A 1 371 ? -27.327 7.114 23.313 1.00 93.25 371 LEU A CA 1
ATOM 2998 C C . LEU A 1 371 ? -27.372 8.065 22.099 1.00 93.25 371 LEU A C 1
ATOM 3000 O O . LEU A 1 371 ? -26.802 7.757 21.055 1.00 93.25 371 LEU A O 1
ATOM 3004 N N . GLU A 1 372 ? -28.065 9.205 22.195 1.00 93.69 372 GLU A N 1
ATOM 3005 C CA . GLU A 1 372 ? -28.161 10.174 21.098 1.00 93.69 372 GLU A CA 1
ATOM 3006 C C . GLU A 1 372 ? -26.798 10.794 20.756 1.00 93.69 372 GLU A C 1
ATOM 3008 O O . GLU A 1 372 ? -26.437 10.891 19.580 1.00 93.69 372 GLU A O 1
ATOM 3013 N N . GLU A 1 373 ? -26.033 11.205 21.770 1.00 94.00 373 GLU A N 1
ATOM 3014 C CA . GLU A 1 373 ? -24.708 11.804 21.579 1.00 94.00 373 GLU A CA 1
ATOM 3015 C C . GLU A 1 373 ? -23.731 10.781 20.997 1.00 94.00 373 GLU A C 1
ATOM 3017 O O . GLU A 1 373 ? -23.040 11.063 20.015 1.00 94.00 373 GLU A O 1
ATOM 3022 N N . ASP A 1 374 ? -23.764 9.560 21.527 1.00 94.75 374 ASP A N 1
ATOM 3023 C CA . ASP A 1 374 ? -22.940 8.452 21.055 1.00 94.75 374 ASP A CA 1
ATOM 3024 C C . ASP A 1 374 ? -23.255 8.082 19.595 1.00 94.75 374 ASP A C 1
ATOM 3026 O O . ASP A 1 374 ? -22.350 7.886 18.781 1.00 94.75 374 ASP A O 1
ATOM 3030 N N . LEU A 1 375 ? -24.538 8.055 19.209 1.00 95.69 375 LEU A N 1
ATOM 3031 C CA . LEU A 1 375 ? -24.946 7.829 17.818 1.00 95.69 375 LEU A CA 1
ATOM 3032 C C . LEU A 1 375 ? -24.442 8.929 16.879 1.00 95.69 375 LEU A C 1
ATOM 3034 O O . LEU A 1 375 ? -24.008 8.635 15.761 1.00 95.69 375 LEU A O 1
ATOM 3038 N N . ARG A 1 376 ? -24.464 10.195 17.317 1.00 95.69 376 ARG A N 1
ATOM 3039 C CA . ARG A 1 376 ? -23.909 11.312 16.535 1.00 95.69 376 ARG A CA 1
ATOM 3040 C C . ARG A 1 376 ? -22.408 11.138 16.306 1.00 95.69 376 ARG A C 1
ATOM 3042 O O . ARG A 1 376 ? -21.939 11.443 15.205 1.00 95.69 376 ARG A O 1
ATOM 3049 N N . ASP A 1 377 ? -21.672 10.627 17.293 1.00 95.56 377 ASP A N 1
ATOM 3050 C CA . ASP A 1 377 ? -20.245 10.338 17.139 1.00 95.56 377 ASP A CA 1
ATOM 3051 C C . ASP A 1 377 ? -19.996 9.207 16.131 1.00 95.56 377 ASP A C 1
ATOM 3053 O O . ASP A 1 377 ? -19.230 9.382 15.176 1.00 95.56 377 ASP A O 1
ATOM 3057 N N . ILE A 1 378 ? -20.741 8.100 16.247 1.00 95.56 378 ILE A N 1
ATOM 3058 C CA . ILE A 1 378 ? -20.685 6.981 15.292 1.00 95.56 378 ILE A CA 1
ATOM 3059 C C . ILE A 1 378 ? -20.934 7.480 13.867 1.00 95.56 378 ILE A C 1
ATOM 3061 O O . ILE A 1 378 ? -20.158 7.180 12.958 1.00 95.56 378 ILE A O 1
ATOM 3065 N N . PHE A 1 379 ? -21.980 8.280 13.643 1.00 95.06 379 PHE A N 1
ATOM 3066 C CA . PHE A 1 379 ? -22.317 8.751 12.298 1.00 95.06 379 PHE A CA 1
ATOM 3067 C C . PHE A 1 379 ? -21.237 9.651 11.692 1.00 95.06 379 PHE A C 1
ATOM 3069 O O . PHE A 1 379 ? -21.042 9.637 10.471 1.00 95.06 379 PHE A O 1
ATOM 3076 N N . LYS A 1 380 ? -20.520 10.406 12.531 1.00 94.69 380 LYS A N 1
ATOM 3077 C CA . LYS A 1 380 ? -19.453 11.324 12.123 1.00 94.69 380 LYS A CA 1
ATOM 3078 C C . LYS A 1 380 ? -18.124 10.612 11.861 1.00 94.69 380 LYS A C 1
ATOM 3080 O O . LYS A 1 380 ? -17.393 11.018 10.947 1.00 94.69 380 LYS A O 1
ATOM 3085 N N . ASN A 1 381 ? -17.810 9.584 12.646 1.00 94.94 381 ASN A N 1
ATOM 3086 C CA . ASN A 1 381 ? -16.470 9.003 12.714 1.00 94.94 381 ASN A CA 1
ATOM 3087 C C . ASN A 1 381 ? -16.368 7.595 12.111 1.00 94.94 381 ASN A C 1
ATOM 3089 O O . ASN A 1 381 ? -15.294 7.244 11.616 1.00 94.94 381 ASN A O 1
ATOM 3093 N N . ASP A 1 382 ? -17.451 6.810 12.070 1.00 93.38 382 ASP A N 1
ATOM 3094 C CA . ASP A 1 382 ? -17.406 5.449 11.528 1.00 93.38 382 ASP A CA 1
ATOM 3095 C C . ASP A 1 382 ? -17.460 5.440 9.994 1.00 93.38 382 ASP A C 1
ATOM 3097 O O . ASP A 1 382 ? -18.519 5.539 9.366 1.00 93.38 382 ASP A O 1
ATOM 3101 N N . ARG A 1 383 ? -16.276 5.334 9.386 1.00 90.56 383 ARG A N 1
ATOM 3102 C CA . ARG A 1 383 ? -16.082 5.282 7.928 1.00 90.56 383 ARG A CA 1
ATOM 3103 C C . ARG A 1 383 ? -15.590 3.920 7.438 1.00 90.56 383 ARG A C 1
ATOM 3105 O O . ARG A 1 383 ? -15.189 3.812 6.283 1.00 90.56 383 ARG A O 1
ATOM 3112 N N . HIS A 1 384 ? -15.555 2.903 8.300 1.00 92.00 384 HIS A N 1
ATOM 3113 C CA . HIS A 1 384 ? -15.019 1.604 7.911 1.00 92.00 384 HIS A CA 1
ATOM 3114 C C . HIS A 1 384 ? -16.025 0.823 7.057 1.00 92.00 384 HIS A C 1
ATOM 3116 O O . HIS A 1 384 ? -17.172 0.611 7.457 1.00 92.00 384 HIS A O 1
ATOM 3122 N N . CYS A 1 385 ? -15.567 0.362 5.898 1.00 91.12 385 CYS A N 1
ATOM 3123 C CA . CYS A 1 385 ? -16.292 -0.540 5.015 1.00 91.12 385 CYS A CA 1
ATOM 3124 C C . CYS A 1 385 ? -15.407 -1.745 4.730 1.00 91.12 385 CYS A C 1
ATOM 3126 O O . CYS A 1 385 ? -14.213 -1.581 4.471 1.00 91.12 385 CYS A O 1
ATOM 3128 N N . ALA A 1 386 ? -15.994 -2.937 4.797 1.00 86.56 386 ALA A N 1
ATOM 3129 C CA . ALA A 1 386 ? -15.317 -4.151 4.378 1.00 86.56 386 ALA A CA 1
ATOM 3130 C C . ALA A 1 386 ? -15.158 -4.180 2.846 1.00 86.56 386 ALA A C 1
ATOM 3132 O O . ALA A 1 386 ? -15.709 -3.333 2.137 1.00 86.56 386 ALA A O 1
ATOM 3133 N N . ASP A 1 387 ? -14.400 -5.154 2.337 1.00 81.12 387 ASP A N 1
ATOM 3134 C CA . ASP A 1 387 ? -14.145 -5.309 0.901 1.00 81.12 387 ASP A CA 1
ATOM 3135 C C . ASP A 1 387 ? -15.434 -5.325 0.062 1.00 81.12 387 ASP A C 1
ATOM 3137 O O . ASP A 1 387 ? -16.475 -5.820 0.487 1.00 81.12 387 ASP A O 1
ATOM 3141 N N . LEU A 1 388 ? -15.342 -4.848 -1.183 1.00 69.94 388 LEU A N 1
ATOM 3142 C CA . LEU A 1 388 ? -16.476 -4.723 -2.116 1.00 69.94 388 LEU A CA 1
ATOM 3143 C C . LEU A 1 388 ? -17.203 -6.050 -2.416 1.00 69.94 388 LEU A C 1
ATOM 3145 O O . LEU A 1 388 ? -18.352 -6.028 -2.844 1.00 69.94 388 LEU A O 1
ATOM 3149 N N . LEU A 1 389 ? -16.543 -7.194 -2.206 1.00 72.56 389 LEU A N 1
ATOM 3150 C CA . LEU A 1 389 ? -17.098 -8.544 -2.395 1.00 72.56 389 LEU A CA 1
ATOM 3151 C C . LEU A 1 389 ? -17.553 -9.194 -1.078 1.00 72.56 389 LEU A C 1
ATOM 3153 O O . LEU A 1 389 ? -17.755 -10.407 -1.011 1.00 72.56 389 LEU A O 1
ATOM 3157 N N . ASN A 1 390 ? -17.666 -8.416 -0.006 1.00 74.69 390 ASN A N 1
ATOM 3158 C CA . ASN A 1 390 ? -18.063 -8.930 1.289 1.00 74.69 390 ASN A CA 1
ATOM 3159 C C . ASN A 1 390 ? -19.563 -9.268 1.324 1.00 74.69 390 ASN A C 1
ATOM 3161 O O . ASN A 1 390 ? -20.414 -8.409 1.112 1.00 74.69 390 ASN A O 1
ATOM 3165 N N . MET A 1 391 ? -19.872 -10.519 1.664 1.00 74.94 391 MET A N 1
ATOM 3166 C CA . MET A 1 391 ? -21.246 -11.005 1.834 1.00 74.94 391 MET A CA 1
ATOM 3167 C C . MET A 1 391 ? -21.788 -10.747 3.252 1.00 74.94 391 MET A C 1
ATOM 3169 O O . MET A 1 391 ? -23.000 -10.712 3.459 1.00 74.94 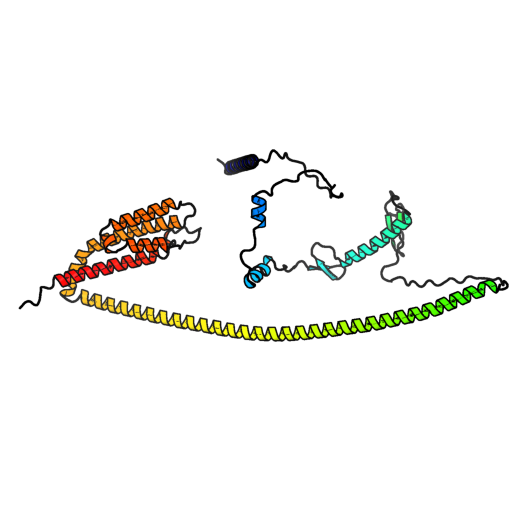391 MET A O 1
ATOM 3173 N N . ASP A 1 392 ? -20.904 -10.528 4.232 1.00 85.69 392 ASP A N 1
ATOM 3174 C CA . ASP A 1 392 ? -21.270 -10.353 5.637 1.00 85.69 392 ASP A CA 1
ATOM 3175 C C . ASP A 1 392 ? -21.442 -8.870 5.990 1.00 85.69 392 ASP A C 1
ATOM 3177 O O . ASP A 1 392 ? -20.472 -8.175 6.307 1.00 85.69 392 ASP A O 1
ATOM 3181 N N . LYS A 1 393 ? -22.686 -8.388 6.061 1.00 85.88 393 LYS A N 1
ATOM 3182 C CA . LYS A 1 393 ? -23.008 -6.994 6.447 1.00 85.88 393 LYS A CA 1
ATOM 3183 C C . LYS A 1 393 ? -22.367 -6.560 7.773 1.00 85.88 393 LYS A C 1
ATOM 3185 O O . LYS A 1 393 ? -22.030 -5.395 7.952 1.00 85.88 393 LYS A O 1
ATOM 3190 N N . ARG A 1 394 ? -22.151 -7.514 8.686 1.00 89.88 394 ARG A N 1
ATOM 3191 C CA . ARG A 1 394 ? -21.590 -7.292 10.028 1.00 89.88 394 ARG A CA 1
ATOM 3192 C C . ARG A 1 394 ? -20.109 -6.915 10.049 1.00 89.88 394 ARG A C 1
ATOM 3194 O O . ARG A 1 394 ? -19.630 -6.445 11.071 1.00 89.88 394 ARG A O 1
ATOM 3201 N N . ARG A 1 395 ? -19.373 -7.123 8.953 1.00 88.44 395 ARG A N 1
ATOM 3202 C CA . ARG A 1 395 ? -17.967 -6.688 8.869 1.00 88.44 395 ARG A CA 1
ATOM 3203 C C . ARG A 1 395 ? -17.833 -5.201 8.548 1.00 88.44 395 ARG A C 1
ATOM 3205 O O . ARG A 1 395 ? -16.730 -4.672 8.608 1.00 88.44 395 ARG A O 1
ATOM 3212 N N . ASN A 1 396 ? -18.931 -4.539 8.185 1.00 89.38 396 ASN A N 1
ATOM 3213 C CA . ASN A 1 396 ? -18.932 -3.103 7.970 1.00 89.38 396 ASN A CA 1
ATOM 3214 C C . ASN A 1 396 ? -18.987 -2.371 9.315 1.00 89.38 396 ASN A C 1
ATOM 3216 O O . ASN A 1 396 ? -19.673 -2.801 10.244 1.00 89.38 396 ASN A O 1
ATOM 3220 N N . GLY A 1 397 ? -18.300 -1.233 9.385 1.00 90.31 397 GLY A N 1
ATOM 3221 C CA . GLY A 1 397 ? -18.174 -0.449 10.607 1.00 90.31 397 GLY A CA 1
ATOM 3222 C C . GLY A 1 397 ? -17.147 -1.027 11.575 1.00 90.31 397 GLY A C 1
ATOM 3223 O O . GLY A 1 397 ? -16.849 -2.219 11.576 1.00 90.31 397 GLY A O 1
ATOM 3224 N N . ASN A 1 398 ? -16.578 -0.160 12.400 1.00 91.62 398 ASN A N 1
ATOM 3225 C CA . ASN A 1 398 ? -15.652 -0.565 13.462 1.00 91.62 398 ASN A CA 1
ATOM 3226 C C . ASN A 1 398 ? -16.019 0.129 14.774 1.00 91.62 398 ASN A C 1
ATOM 3228 O O . ASN A 1 398 ? -16.146 -0.506 15.819 1.00 91.62 398 ASN A O 1
ATOM 3232 N N . LEU A 1 399 ? -16.280 1.434 14.697 1.00 95.12 399 LEU A N 1
ATOM 3233 C CA . LEU A 1 399 ? -16.628 2.242 15.854 1.00 95.12 399 LEU A CA 1
ATOM 3234 C C . LEU A 1 399 ? -17.999 1.856 16.421 1.00 95.12 399 LEU A C 1
ATOM 3236 O O . LEU A 1 399 ? -18.128 1.730 17.635 1.00 95.12 399 LEU A O 1
ATOM 3240 N N . MET A 1 400 ? -18.996 1.570 15.573 1.00 94.88 400 MET A N 1
ATOM 3241 C CA . MET A 1 400 ? -20.324 1.168 16.057 1.00 94.88 400 MET A CA 1
ATOM 3242 C C . MET A 1 400 ? -20.278 -0.082 16.942 1.00 94.88 400 MET A C 1
ATOM 3244 O O . MET A 1 400 ? -21.017 -0.178 17.916 1.00 94.88 400 MET A O 1
ATOM 3248 N N . TRP A 1 401 ? -19.386 -1.032 16.639 1.00 95.25 401 TRP A N 1
ATOM 3249 C CA . TRP A 1 401 ? -19.256 -2.275 17.399 1.00 95.25 401 TRP A CA 1
ATOM 3250 C C . TRP A 1 401 ? -18.624 -2.040 18.769 1.00 95.25 401 TRP A C 1
ATOM 3252 O O . TRP A 1 401 ? -18.986 -2.709 19.739 1.00 95.25 401 TRP A O 1
ATOM 3262 N N . LEU A 1 402 ? -17.705 -1.076 18.862 1.00 95.81 402 LEU A N 1
ATOM 3263 C CA . LEU A 1 402 ? -17.146 -0.634 20.138 1.00 95.81 402 LEU A CA 1
ATOM 3264 C C . LEU A 1 402 ? -18.226 0.022 20.999 1.00 95.81 402 LEU A C 1
ATOM 3266 O O . LEU A 1 402 ? -18.363 -0.346 22.164 1.00 95.81 402 LEU A O 1
ATOM 3270 N N . TYR A 1 403 ? -19.030 0.911 20.414 1.00 95.12 403 TYR A N 1
ATOM 3271 C CA . TYR A 1 403 ? -20.143 1.553 21.112 1.00 95.12 403 TYR A CA 1
ATOM 3272 C C . TYR A 1 403 ? -21.218 0.557 21.551 1.00 95.12 403 TYR A C 1
ATOM 3274 O O . TYR A 1 403 ? -21.636 0.599 22.698 1.00 95.12 403 TYR A O 1
ATOM 3282 N N . LEU A 1 404 ? -21.600 -0.411 20.713 1.00 95.00 404 LEU A N 1
ATOM 3283 C CA . LEU A 1 404 ? -22.550 -1.460 21.105 1.00 95.00 404 LEU A CA 1
ATOM 3284 C C . LEU A 1 404 ? -22.062 -2.253 22.327 1.00 95.00 404 LEU A C 1
ATOM 3286 O O . LEU A 1 404 ? -22.833 -2.494 23.257 1.00 95.00 404 LEU A O 1
ATOM 3290 N N . ARG A 1 405 ? -20.773 -2.619 22.368 1.00 95.44 405 ARG A N 1
ATOM 3291 C CA . ARG A 1 405 ? -20.174 -3.278 23.544 1.00 95.44 405 ARG A CA 1
ATOM 3292 C C . ARG A 1 405 ? -20.130 -2.356 24.757 1.00 95.44 405 ARG A C 1
ATOM 3294 O O . ARG A 1 405 ? -20.411 -2.798 25.869 1.00 95.44 405 ARG A O 1
ATOM 3301 N N . TYR A 1 406 ? -19.787 -1.090 24.548 1.00 95.19 406 TYR A N 1
ATOM 3302 C CA . TYR A 1 406 ? -19.782 -0.079 25.596 1.00 95.19 406 TYR A CA 1
ATOM 3303 C C . TYR A 1 406 ? -21.179 0.099 26.206 1.00 95.19 406 TYR A C 1
ATOM 3305 O O . TYR A 1 406 ? -21.320 0.002 27.422 1.00 95.19 406 TYR A O 1
ATOM 3313 N N . TRP A 1 407 ? -22.225 0.223 25.390 1.00 95.19 407 TRP A N 1
ATOM 3314 C CA . TRP A 1 407 ? -23.604 0.341 25.857 1.00 95.19 407 TRP A CA 1
ATOM 3315 C C . TRP A 1 407 ? -24.080 -0.909 26.601 1.00 95.19 407 TRP A C 1
ATOM 3317 O O . TRP A 1 407 ? -24.738 -0.793 27.632 1.00 95.19 407 TRP A O 1
ATOM 3327 N N . GLN A 1 408 ? -23.705 -2.114 26.156 1.00 94.44 408 GLN A N 1
ATOM 3328 C CA . GLN A 1 408 ? -23.997 -3.353 26.895 1.00 94.44 408 GLN A CA 1
ATOM 3329 C C . GLN A 1 408 ? -23.366 -3.351 28.299 1.00 94.44 408 GLN A C 1
ATOM 3331 O O . GLN A 1 408 ? -24.005 -3.754 29.281 1.00 94.44 408 GLN A O 1
ATOM 3336 N N . LEU A 1 409 ? -22.126 -2.867 28.414 1.00 94.25 409 LEU A N 1
ATOM 3337 C CA . LEU A 1 409 ? -21.451 -2.696 29.701 1.00 94.25 409 LEU A CA 1
ATOM 3338 C C . LEU A 1 409 ? -22.123 -1.607 30.543 1.00 94.25 409 LEU A C 1
ATOM 3340 O O . LEU A 1 409 ? -22.348 -1.816 31.733 1.00 94.25 409 LEU A O 1
ATOM 3344 N N . GLN A 1 410 ? -22.502 -0.486 29.933 1.00 93.88 410 GLN A N 1
ATOM 3345 C CA . GLN A 1 410 ? -23.168 0.629 30.602 1.00 93.88 410 GLN A CA 1
ATOM 3346 C C . GLN A 1 410 ? -24.535 0.223 31.159 1.00 93.88 410 GLN A C 1
ATOM 3348 O O . GLN A 1 410 ? -24.838 0.549 32.302 1.00 93.88 410 GLN A O 1
ATOM 3353 N N . VAL A 1 411 ? -25.323 -0.563 30.418 1.00 94.19 411 VAL A N 1
ATOM 3354 C CA . VAL A 1 411 ? -26.583 -1.150 30.904 1.00 94.19 411 VAL A CA 1
ATOM 3355 C C . VAL A 1 411 ? -26.337 -2.038 32.121 1.00 94.19 411 VAL A C 1
ATOM 3357 O O . VAL A 1 411 ? -27.040 -1.936 33.126 1.00 94.19 411 VAL A O 1
ATOM 3360 N N . THR A 1 412 ? -25.316 -2.893 32.060 1.00 92.25 412 THR A N 1
ATOM 3361 C CA . THR A 1 412 ? -24.963 -3.781 33.177 1.00 92.25 412 THR A CA 1
ATOM 3362 C C . THR A 1 412 ? -24.552 -2.969 34.407 1.00 92.25 412 THR A C 1
ATOM 3364 O O . THR A 1 412 ? -25.025 -3.222 35.514 1.00 92.25 412 THR A O 1
ATOM 3367 N N . LEU A 1 413 ? -23.726 -1.944 34.212 1.00 92.94 413 LEU A N 1
ATOM 3368 C CA . LEU A 1 413 ? -23.261 -1.045 35.262 1.00 92.94 413 LEU A CA 1
ATOM 3369 C C . LEU A 1 413 ? -24.420 -0.252 35.885 1.00 92.94 413 LEU A C 1
ATOM 3371 O O . LEU A 1 413 ? -24.519 -0.187 37.109 1.00 92.94 413 LEU A O 1
ATOM 3375 N N . GLN A 1 414 ? -25.322 0.300 35.072 1.00 92.25 414 GLN A N 1
ATOM 3376 C CA . GLN A 1 414 ? -26.485 1.052 35.550 1.00 92.25 414 GLN A CA 1
ATOM 3377 C C . GLN A 1 414 ? -27.457 0.175 36.343 1.00 92.25 414 GLN A C 1
ATOM 3379 O O . GLN A 1 414 ? -27.924 0.594 37.399 1.00 92.25 414 GLN A O 1
ATOM 3384 N N . LYS A 1 415 ? -27.687 -1.078 35.921 1.00 91.69 415 LYS A N 1
ATOM 3385 C CA . LYS A 1 415 ? -28.459 -2.049 36.716 1.00 91.69 415 LYS A CA 1
ATOM 3386 C C . LYS A 1 415 ? -27.880 -2.203 38.123 1.00 91.69 415 LYS A C 1
ATOM 3388 O O . LYS A 1 415 ? -28.622 -2.199 39.104 1.00 91.69 415 LYS A O 1
ATOM 3393 N N . HIS A 1 416 ? -26.560 -2.356 38.223 1.00 90.19 416 HIS A N 1
ATOM 3394 C CA . HIS A 1 416 ? -25.891 -2.510 39.512 1.00 90.19 416 HIS A CA 1
ATOM 3395 C C . HIS A 1 416 ? -25.952 -1.229 40.355 1.00 90.19 416 HIS A C 1
ATOM 3397 O O . HIS A 1 416 ? -26.245 -1.327 41.544 1.00 90.19 416 HIS A O 1
ATOM 3403 N N . LYS A 1 417 ? -25.778 -0.046 39.751 1.00 91.44 417 LYS A N 1
ATOM 3404 C CA . LYS A 1 417 ? -25.929 1.246 40.446 1.00 91.44 417 LYS A CA 1
ATOM 3405 C C . LYS A 1 417 ? -27.335 1.453 41.007 1.00 91.44 417 LYS A C 1
ATOM 3407 O O . LYS A 1 417 ? -27.481 1.780 42.177 1.00 91.44 417 LYS A O 1
ATOM 3412 N N . ARG A 1 418 ? -28.373 1.182 40.218 1.00 90.06 418 ARG A N 1
ATOM 3413 C CA . ARG A 1 418 ? -29.778 1.291 40.654 1.00 90.06 418 ARG A CA 1
ATOM 3414 C C . ARG A 1 418 ? -30.117 0.318 41.781 1.00 90.06 418 ARG A C 1
ATOM 3416 O O . ARG A 1 418 ? -30.799 0.673 42.746 1.00 90.06 418 ARG A O 1
ATOM 3423 N N . ALA A 1 419 ? -29.605 -0.910 41.695 1.00 89.94 419 ALA A N 1
ATOM 3424 C CA . ALA A 1 419 ? -29.740 -1.882 42.773 1.00 89.94 419 ALA A CA 1
ATOM 3425 C C . ALA A 1 419 ? -29.029 -1.407 44.055 1.00 89.94 419 ALA A C 1
ATOM 3427 O O . ALA A 1 419 ? -29.575 -1.563 45.147 1.00 89.94 419 ALA A O 1
ATOM 3428 N N . GLU A 1 420 ? -27.853 -0.788 43.935 1.00 89.00 420 GLU A N 1
ATOM 3429 C CA . GLU A 1 420 ? -27.119 -0.193 45.056 1.00 89.00 420 GLU A CA 1
ATOM 3430 C C . GLU A 1 420 ? -27.870 0.997 45.680 1.00 89.00 420 GLU A C 1
ATOM 3432 O O . GLU A 1 420 ? -27.995 1.065 46.901 1.00 89.00 420 GLU A O 1
ATOM 3437 N N . GLU A 1 421 ? -28.427 1.904 44.874 1.00 89.19 421 GLU A N 1
ATOM 3438 C CA . GLU A 1 421 ? -29.252 3.031 45.341 1.00 89.19 421 GLU A CA 1
ATOM 3439 C C . GLU A 1 421 ? -30.497 2.555 46.093 1.00 89.19 421 GLU A C 1
ATOM 3441 O O . GLU A 1 421 ? -30.820 3.079 47.159 1.00 89.19 421 GLU A O 1
ATOM 3446 N N . THR A 1 422 ? -31.145 1.498 45.597 1.00 86.69 422 THR A N 1
ATOM 3447 C CA . THR A 1 422 ? -32.288 0.864 46.270 1.00 86.69 422 THR A CA 1
ATOM 3448 C C . THR A 1 422 ? -31.898 0.303 47.639 1.00 86.69 422 THR A C 1
ATOM 3450 O O . THR A 1 422 ? -32.671 0.398 48.592 1.00 86.69 422 THR A O 1
ATOM 3453 N N . LEU A 1 423 ? -30.695 -0.268 47.764 1.00 83.69 423 LEU A N 1
ATOM 3454 C CA . LEU A 1 423 ? -30.176 -0.774 49.037 1.00 83.69 423 LEU A CA 1
ATOM 3455 C C . LEU A 1 423 ? -29.791 0.359 49.995 1.00 83.69 423 LEU A C 1
ATOM 3457 O O . LEU A 1 423 ? -30.119 0.282 51.178 1.00 83.69 423 LEU A O 1
ATOM 3461 N N . LYS A 1 424 ? -29.148 1.421 49.495 1.00 82.75 424 LYS A N 1
ATOM 3462 C CA . LYS A 1 424 ? -28.802 2.612 50.289 1.00 82.75 424 LYS A CA 1
ATOM 3463 C C . LYS A 1 424 ? -30.051 3.327 50.805 1.00 82.75 424 LYS A C 1
ATOM 3465 O O . LYS A 1 424 ? -30.090 3.689 51.974 1.00 82.75 424 LYS A O 1
ATOM 3470 N N . GLY A 1 425 ? -31.083 3.466 49.970 1.00 71.25 425 GLY A N 1
ATOM 3471 C CA . GLY A 1 425 ? -32.367 4.064 50.347 1.00 71.25 425 GLY A CA 1
ATOM 3472 C C . GLY A 1 425 ? -33.221 3.196 51.280 1.00 71.25 425 GLY A C 1
ATOM 3473 O O . GLY A 1 425 ? -34.077 3.720 51.986 1.00 71.25 425 GLY A O 1
ATOM 3474 N N . ALA A 1 426 ? -32.984 1.880 51.317 1.00 59.72 426 ALA A N 1
ATOM 3475 C CA . ALA A 1 426 ? -33.631 0.957 52.252 1.00 59.72 426 ALA A CA 1
ATOM 3476 C C . ALA A 1 426 ? -32.933 0.884 53.624 1.00 59.72 426 ALA A C 1
ATOM 3478 O O . ALA A 1 426 ? -33.493 0.295 54.551 1.00 59.72 426 ALA A O 1
ATOM 3479 N N . SER A 1 427 ? -31.736 1.465 53.772 1.00 49.12 427 SER A N 1
ATOM 3480 C CA . SER A 1 427 ? -31.087 1.617 55.073 1.00 49.12 427 SER A CA 1
ATOM 3481 C C . SER A 1 427 ? -31.798 2.742 55.836 1.00 49.12 427 SER A C 1
ATOM 3483 O O . SER A 1 427 ? -31.753 3.891 55.390 1.00 49.12 427 SER A O 1
ATOM 3485 N N . PRO A 1 428 ? -32.507 2.461 56.946 1.00 46.41 428 PRO A N 1
ATOM 3486 C CA . PRO A 1 428 ? -33.213 3.497 57.684 1.00 46.41 428 PRO A CA 1
ATOM 3487 C C . PRO A 1 428 ? -32.206 4.526 58.202 1.00 46.41 428 PRO A C 1
ATOM 3489 O O . PRO A 1 428 ? -31.115 4.159 58.636 1.00 46.41 428 PRO A O 1
ATOM 3492 N N . ASN A 1 429 ? -32.588 5.806 58.165 1.00 44.06 429 ASN A N 1
ATOM 3493 C CA . ASN A 1 429 ? -31.881 6.925 58.790 1.00 44.06 429 ASN A CA 1
ATOM 3494 C C . ASN A 1 429 ? -31.392 6.567 60.208 1.00 44.06 429 ASN A C 1
ATOM 3496 O O . ASN A 1 429 ? -32.096 6.764 61.196 1.00 44.06 429 ASN A O 1
ATOM 3500 N N . SER A 1 430 ? -30.160 6.079 60.316 1.00 44.16 430 SER A N 1
ATOM 3501 C CA . SER A 1 430 ? -29.400 6.004 61.556 1.00 44.16 430 SER A CA 1
ATOM 3502 C C . SER A 1 430 ? -28.694 7.344 61.741 1.00 44.16 430 SER A C 1
ATOM 3504 O O . SER A 1 430 ? -27.545 7.488 61.328 1.00 44.16 430 SER A O 1
ATOM 3506 N N . SER A 1 431 ? -29.420 8.323 62.294 1.00 40.81 431 SER A N 1
ATOM 3507 C CA . SER A 1 431 ? -28.946 9.461 63.116 1.00 40.81 431 SER A CA 1
ATOM 3508 C C . SER A 1 431 ? -29.819 10.716 62.951 1.00 40.81 431 SER A C 1
ATOM 3510 O O . SER A 1 431 ? -29.501 11.669 62.245 1.00 40.81 431 SER A O 1
ATOM 3512 N N . ARG A 1 432 ? -30.932 10.742 63.686 1.00 42.59 432 ARG A N 1
ATOM 3513 C CA . ARG A 1 432 ? -31.439 11.967 64.317 1.00 42.59 432 ARG A CA 1
ATOM 3514 C C . ARG A 1 432 ? -31.807 11.611 65.753 1.00 42.59 432 ARG A C 1
ATOM 3516 O O . ARG A 1 432 ? -32.887 11.085 66.011 1.00 42.59 432 ARG A O 1
ATOM 3523 N N . SER A 1 433 ? -30.868 11.825 66.663 1.00 36.88 433 SER A N 1
ATOM 3524 C CA . SER A 1 433 ? -31.060 11.914 68.112 1.00 36.88 433 SER A CA 1
ATOM 3525 C C . SER A 1 433 ? -29.984 12.839 68.645 1.00 36.88 433 SER A C 1
ATOM 3527 O O . SER A 1 433 ? -28.821 12.633 68.230 1.00 36.88 433 SER A O 1
#

pLDDT: mean 80.14, std 19.27, range [30.64, 97.62]

Sequence (433 aa):
MSLSGLLQFVGRSLQRLELRLAQAAGFDSFGPALAVNGPQILPQSHHSSDEENSEPSFLDSIFWMAAPKKRRTIEVNRCRRRHPDKLIKVQYNIEPCPECGNMKLKHTLCGFCYEKVRKETAMIRKQISIIEGGPLNAPAVESVVLYENETPSEADKDKRIGFSMNNLNDPPRWNIRPEPAGGDDGGRWNYALLVPMIGLAAFRWIWTRESQSQIQNVKNKYDRDMAAITRDLELKYRDTLTENRRTAAHLEVELEKERQRVQGYKKALISQSQQLMEERKQLQQERQDLEEEKNRLMQSGVAGVALRKALQREEDWQRRAQALLQELEVKLVERQEAFCSILMPREHRLEMEKNLLLKVAKDPTGAELNLEEDLRDIFKNDRHCADLLNMDKRRNGNLMWLYLRYWQLQVTLQKHKRAEETLKGASPNSSRS

Organism: Labeo rohita (NCBI:txid84645)

Radius of gyration: 50.49 Å; chains: 1; bounding box: 105×65×150 Å

Secondary structure (DSSP, 8-state):
--HHHHHHHHHHHHHHHHHHHHHHTT---------------SPPPP-----TT----HHHHHHHT---SSPPPHHHHHHHHS-GGGSPPPP--EEE-TTT--EEETTS--HHHHHHHHHHHHHHHHHHHHHH-STT---SS-EEEEETT-PPPGGGTTSEEEEEE--TTS------PPP-----------TTTHHHHHHHHHHHHHHHHHHHHHHHHHHHHHHHHHHHHHHHHHHHHHHHHHHHHHHHHHHHHHHHHHHHHHHHHHHHHHHHHHHHHHHHHHHHHHHHHHHHHHHHHHHSSHHHHHHHHHHHHTHHHHHHHHHHHHHHHHHHHHHHHHHH-SSS-HHHHHHHHHHHHHHHHHSHHHHHTTHHHHHHHHHHH------TT---GGGS-SHHHHHHHHHHHHHHHHHHHHHHHHHHHHS------

Foldseek 3Di:
DDPVVVVVVVVVVVVVVVVVVCVVVVPPDDDDDDDDDDDDPDDDDDDDDDDPDPDCPPVNVVVVPPDDPDDDDPVRVCCVCVPPVNDDDDDPQWDADPPPRDIDGPPDDDPVVVVVVVVVVVVVVVQVCVVLVDPPSDDPFAEDEAEQPDDDDPVCPRGHDTYHDDDPPDDDDPDDDDDDDDDDDDDDDDVPVVVVVVVVVVVCVVVVVVVVVVVVVVVVVVVVVVVVVVVVVVVVVVVVVVVVVVVVVVVVVVVVVVVVVVVVVVVVVVVVVVVVVVVVVVVVVVVVVVVVVLVVVLVDDPVNV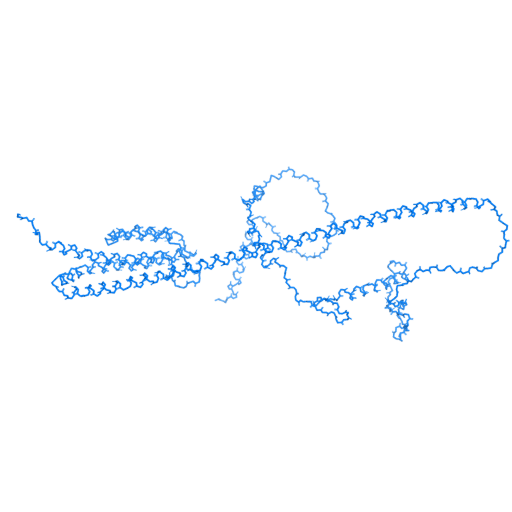LLVVLLVVCVVVLVVLVVLLVVVVVLVLVLLCLLQDPPHDPVVSVVSLVVSLVVLVPDPSSVVLVVNVVSVCQVVPFNADDDPPDPDSVNGTDSVVVVSVVSNVVSVVVSSVSSVVVVVVPPPPPDDD